Protein AF-A0A523ZWN9-F1 (afdb_monomer_lite)

Structure (mmCIF, N/CA/C/O backbone):
data_AF-A0A523ZWN9-F1
#
_entry.id   AF-A0A523ZWN9-F1
#
loop_
_atom_site.group_PDB
_atom_site.id
_atom_site.type_symbol
_atom_site.label_atom_id
_atom_site.label_alt_id
_atom_site.label_comp_id
_atom_site.label_asym_id
_atom_site.label_entity_id
_atom_site.label_seq_id
_atom_site.pdbx_PDB_ins_code
_atom_site.Cartn_x
_atom_site.Cartn_y
_atom_site.Cartn_z
_atom_site.occupancy
_atom_site.B_iso_or_equiv
_atom_site.auth_seq_id
_atom_site.auth_comp_id
_atom_site.auth_asym_id
_atom_site.auth_atom_id
_atom_site.pdbx_PDB_model_num
ATOM 1 N N . MET A 1 1 ? -44.568 1.108 37.742 1.00 45.75 1 MET A N 1
ATOM 2 C CA . MET A 1 1 ? -43.704 0.824 38.915 1.00 45.75 1 MET A CA 1
ATOM 3 C C . MET A 1 1 ? -42.249 0.515 38.555 1.00 45.75 1 MET A C 1
ATOM 5 O O . MET A 1 1 ? -41.389 0.965 39.294 1.00 45.75 1 MET A O 1
ATOM 9 N N . ALA A 1 2 ? -41.942 -0.179 37.447 1.00 40.38 2 ALA A N 1
ATOM 10 C CA . ALA A 1 2 ? -40.550 -0.411 37.022 1.00 40.38 2 ALA A CA 1
ATOM 11 C C . ALA A 1 2 ? -39.794 0.877 36.617 1.00 40.38 2 ALA A C 1
ATOM 13 O O . ALA A 1 2 ? -38.608 0.983 36.892 1.00 40.38 2 ALA A O 1
ATOM 14 N N . GLU A 1 3 ? -40.479 1.876 36.046 1.00 34.62 3 GLU A N 1
ATOM 15 C CA . GLU A 1 3 ? -39.876 3.159 35.627 1.00 34.62 3 GLU A CA 1
ATOM 16 C C . GLU A 1 3 ? -39.380 4.021 36.806 1.00 34.62 3 GLU A C 1
ATOM 18 O O . GLU A 1 3 ? -38.275 4.546 36.760 1.00 34.62 3 GLU A O 1
ATOM 23 N N . LEU A 1 4 ? -40.125 4.068 37.919 1.00 38.81 4 LEU A N 1
ATOM 24 C CA . LEU A 1 4 ? -39.754 4.825 39.131 1.00 38.81 4 LEU A CA 1
ATOM 25 C C . LEU A 1 4 ? -38.547 4.242 39.894 1.00 38.81 4 LEU A C 1
ATOM 27 O O . LEU A 1 4 ? -37.940 4.938 40.703 1.00 38.81 4 LEU A O 1
ATOM 31 N N . LEU A 1 5 ? -38.207 2.967 39.670 1.00 47.19 5 LEU A N 1
ATOM 32 C CA . LEU A 1 5 ? -37.017 2.337 40.259 1.00 47.19 5 LEU A CA 1
ATOM 33 C C . LEU A 1 5 ? -35.762 2.543 39.401 1.00 47.19 5 LEU A C 1
ATOM 35 O O . LEU A 1 5 ? -34.657 2.488 39.934 1.00 47.19 5 LEU A O 1
ATOM 39 N N . VAL A 1 6 ? -35.921 2.795 38.097 1.00 54.62 6 VAL A N 1
ATOM 40 C CA . VAL A 1 6 ? -34.799 3.106 37.197 1.00 54.62 6 VAL A CA 1
ATOM 41 C C . VAL A 1 6 ? -34.262 4.511 37.478 1.00 54.62 6 VAL A C 1
ATOM 43 O O . VAL A 1 6 ? -33.048 4.693 37.499 1.00 54.62 6 VAL A O 1
ATOM 46 N N . ASP A 1 7 ? -35.147 5.463 37.780 1.00 59.53 7 ASP A N 1
ATOM 47 C CA . ASP A 1 7 ? -34.784 6.869 37.997 1.00 59.53 7 ASP A CA 1
ATOM 48 C C . ASP A 1 7 ? -33.881 7.055 39.233 1.00 59.53 7 ASP A C 1
ATOM 50 O O . ASP A 1 7 ? -32.796 7.624 39.149 1.00 59.53 7 ASP A O 1
ATOM 54 N N . LYS A 1 8 ? -34.233 6.421 40.365 1.00 68.50 8 LYS A N 1
ATOM 55 C CA . LYS A 1 8 ? -33.419 6.467 41.600 1.00 68.50 8 LYS A CA 1
ATOM 56 C C . LYS A 1 8 ? -32.027 5.847 41.454 1.00 68.50 8 LYS A C 1
ATOM 58 O O . LYS A 1 8 ? -31.108 6.221 42.177 1.00 68.50 8 LYS A O 1
ATOM 63 N N . GLY A 1 9 ? -31.872 4.875 40.556 1.00 71.88 9 GLY A N 1
ATOM 64 C CA . GLY A 1 9 ? -30.579 4.247 40.298 1.00 71.88 9 GLY A CA 1
ATOM 65 C C . GLY A 1 9 ? -29.616 5.158 39.535 1.00 71.88 9 GLY A C 1
ATOM 66 O O . GLY A 1 9 ? -28.408 5.032 39.721 1.00 71.88 9 GLY A O 1
ATOM 67 N N . SER A 1 10 ? -30.130 6.072 38.703 1.00 76.00 10 SER A N 1
ATOM 68 C CA . SER A 1 10 ? -29.300 6.972 37.893 1.00 76.00 10 SER A CA 1
ATOM 69 C C . SER A 1 10 ? -28.607 8.026 38.755 1.00 76.00 10 SER A C 1
ATOM 71 O O . SER A 1 10 ? -27.385 8.153 38.689 1.00 76.00 10 SER A O 1
ATOM 73 N N . ASP A 1 11 ? -29.354 8.683 39.647 1.00 84.44 11 ASP A N 1
ATOM 74 C CA . ASP A 1 11 ? -28.826 9.738 40.527 1.00 84.44 11 ASP A CA 1
ATOM 75 C C . ASP A 1 11 ? -27.669 9.244 41.413 1.00 84.44 11 ASP A C 1
ATOM 77 O O . ASP A 1 11 ? -26.682 9.950 41.634 1.00 84.44 11 ASP A O 1
ATOM 81 N N . LEU A 1 12 ? -27.761 7.998 41.890 1.00 84.25 12 LEU A N 1
ATOM 82 C CA . LEU A 1 12 ? -26.719 7.364 42.704 1.00 84.25 12 LEU A CA 1
ATOM 83 C C . LEU A 1 12 ? -25.422 7.132 41.920 1.00 84.25 12 LEU A C 1
ATOM 85 O O . LEU A 1 12 ? -24.326 7.306 42.454 1.00 84.25 12 LEU A O 1
ATOM 89 N N . LEU A 1 13 ? -25.531 6.713 40.658 1.00 87.00 13 LEU A N 1
ATOM 90 C CA . LEU A 1 13 ? -24.364 6.475 39.808 1.00 87.00 13 LEU A CA 1
ATOM 91 C C . LEU A 1 13 ? -23.702 7.786 39.387 1.00 87.00 13 LEU A C 1
ATOM 93 O O . LEU A 1 13 ? -22.472 7.847 39.286 1.00 87.00 13 LEU A O 1
ATOM 97 N N . ASP A 1 14 ? -24.497 8.835 39.196 1.00 88.69 14 ASP A N 1
ATOM 98 C CA . ASP A 1 14 ? -23.995 10.162 38.866 1.00 88.69 14 ASP A CA 1
ATOM 99 C C . ASP A 1 14 ? -23.261 10.793 40.057 1.00 88.69 14 ASP A C 1
ATOM 101 O O . ASP A 1 14 ? -22.153 11.312 39.879 1.00 88.69 14 ASP A O 1
ATOM 105 N N . SER A 1 15 ? -23.784 10.664 41.285 1.00 92.00 15 SER A N 1
ATOM 106 C CA . SER A 1 15 ? -23.092 11.166 42.483 1.00 92.00 15 SER A CA 1
ATOM 107 C C . SER A 1 15 ? -21.761 10.443 42.720 1.00 92.00 15 SER A C 1
ATOM 109 O O . SER A 1 15 ? -20.741 11.095 42.960 1.00 92.00 15 SER A O 1
ATOM 111 N N . LEU A 1 16 ? -21.746 9.109 42.594 1.00 94.12 16 LEU A N 1
ATOM 112 C CA . LEU A 1 16 ? -20.537 8.293 42.731 1.00 94.12 16 LEU A CA 1
ATOM 113 C C . LEU A 1 16 ? -19.500 8.648 41.658 1.00 94.12 16 LEU A C 1
ATOM 115 O O . LEU A 1 16 ? -18.310 8.770 41.945 1.00 94.12 16 LEU A O 1
ATOM 119 N N . GLY A 1 17 ? -19.954 8.856 40.422 1.00 93.94 17 GLY A N 1
ATOM 120 C CA . GLY A 1 17 ? -19.110 9.276 39.310 1.00 93.94 17 GLY A CA 1
ATOM 121 C C . GLY A 1 17 ? -18.417 10.610 39.545 1.00 93.94 17 GLY A C 1
ATOM 122 O O . GLY A 1 17 ? -17.206 10.726 39.353 1.00 93.94 17 GLY A O 1
ATOM 123 N N . VAL A 1 18 ? -19.181 11.621 39.969 1.00 95.38 18 VAL A N 1
ATOM 124 C CA . VAL A 1 18 ? -18.656 12.961 40.270 1.00 95.38 18 VAL A CA 1
ATOM 125 C C . VAL A 1 18 ? -17.669 12.915 41.432 1.00 95.38 18 VAL A C 1
ATOM 127 O O . VAL A 1 18 ? -16.633 13.577 41.367 1.00 95.38 18 VAL A O 1
ATOM 130 N N . TYR A 1 19 ? -17.966 12.129 42.467 1.00 96.38 19 TYR A N 1
ATOM 131 C CA . TYR A 1 19 ? -17.067 11.932 43.599 1.00 96.38 19 TYR A CA 1
ATOM 132 C C . TYR A 1 19 ? -15.730 11.317 43.155 1.00 96.38 19 TYR A C 1
ATOM 134 O O . TYR A 1 19 ? -14.674 11.903 43.391 1.00 96.38 19 TYR A O 1
ATOM 142 N N . LEU A 1 20 ? -15.761 10.201 42.420 1.00 96.81 20 LEU A N 1
ATOM 143 C CA . LEU A 1 20 ? -14.544 9.499 42.000 1.00 96.81 20 LEU A CA 1
ATOM 144 C C . LEU A 1 20 ? -13.682 10.301 41.027 1.00 96.81 20 LEU A C 1
ATOM 146 O O . LEU A 1 20 ? -12.463 10.249 41.131 1.00 96.81 20 LEU A O 1
ATOM 150 N N . ARG A 1 21 ? -14.282 11.083 40.122 1.00 96.75 21 ARG A N 1
ATOM 151 C CA . ARG A 1 21 ? -13.520 11.975 39.227 1.00 96.75 21 ARG A CA 1
ATOM 152 C C . ARG A 1 21 ? -12.760 13.073 39.972 1.00 96.75 21 ARG A C 1
ATOM 154 O O . ARG A 1 21 ? -11.807 13.604 39.424 1.00 96.75 21 ARG A O 1
ATOM 161 N N . LYS A 1 22 ? -13.205 13.451 41.175 1.00 97.38 22 LYS A N 1
ATOM 162 C CA . LYS A 1 22 ? -12.506 14.426 42.026 1.00 97.38 22 LYS A CA 1
ATOM 163 C C . LYS A 1 22 ? -11.461 13.771 42.922 1.00 97.38 22 LYS A C 1
ATOM 165 O O . LYS A 1 22 ? -10.478 14.416 43.262 1.00 97.38 22 LYS A O 1
ATOM 170 N N . ALA A 1 23 ? -11.721 12.539 43.356 1.00 97.38 23 ALA A N 1
ATOM 171 C CA . ALA A 1 23 ? -10.900 11.854 44.346 1.00 97.38 23 ALA A CA 1
ATOM 172 C C . ALA A 1 23 ? -9.758 11.026 43.734 1.00 97.38 23 ALA A C 1
ATOM 174 O O . ALA A 1 23 ? -8.749 10.807 44.400 1.00 97.38 23 ALA A O 1
ATOM 175 N N . LEU A 1 24 ? -9.912 10.545 42.496 1.00 97.31 24 LEU A N 1
ATOM 176 C CA . LEU A 1 24 ? -8.889 9.765 41.800 1.00 97.31 24 LEU A CA 1
ATOM 177 C C . LEU A 1 24 ? -7.961 10.664 40.963 1.00 97.31 24 LEU A C 1
ATOM 179 O O . LEU A 1 24 ? -8.415 11.691 40.458 1.00 97.31 24 LEU A O 1
ATOM 183 N N . PRO A 1 25 ? -6.686 10.275 40.767 1.00 96.75 25 PRO A N 1
ATOM 184 C CA . PRO A 1 25 ? -5.774 10.982 39.868 1.00 96.75 25 PRO A CA 1
ATOM 185 C C . PRO A 1 25 ? -6.232 10.940 38.400 1.00 96.75 25 PRO A C 1
ATOM 187 O O . PRO A 1 25 ? -6.937 10.017 37.991 1.00 96.75 25 PRO A O 1
ATOM 190 N N . ASP A 1 26 ? -5.730 11.873 37.583 1.00 95.50 26 ASP A N 1
ATOM 191 C CA . ASP A 1 26 ? -6.078 12.030 36.154 1.00 95.50 26 ASP A CA 1
ATOM 192 C C . ASP A 1 26 ? -5.824 10.778 35.297 1.00 95.50 26 ASP A C 1
ATOM 194 O O . ASP A 1 26 ? -6.395 10.603 34.221 1.00 95.50 26 ASP A O 1
ATOM 198 N N . GLU A 1 27 ? -4.969 9.875 35.772 1.00 95.12 27 GLU A N 1
ATOM 199 C CA . GLU A 1 27 ? -4.664 8.614 35.104 1.00 95.12 27 GLU A CA 1
ATOM 200 C C . GLU A 1 27 ? -5.807 7.577 35.193 1.00 95.12 27 GLU A C 1
ATOM 202 O O . GLU A 1 27 ? -5.765 6.537 34.525 1.00 95.12 27 GLU A O 1
ATOM 207 N N . TYR A 1 28 ? -6.830 7.848 36.006 1.00 96.69 28 TYR A N 1
ATOM 208 C CA . TYR A 1 28 ? -8.033 7.037 36.134 1.00 96.69 28 TYR A CA 1
ATOM 209 C C . TYR A 1 28 ? -9.205 7.710 35.422 1.00 96.69 28 TYR A C 1
ATOM 211 O O . TYR A 1 28 ? -9.561 8.853 35.688 1.00 96.69 28 TYR A O 1
ATOM 219 N N . THR A 1 29 ? -9.878 6.972 34.541 1.00 96.94 29 THR A N 1
ATOM 220 C CA . THR A 1 29 ? -11.094 7.454 33.875 1.00 96.94 29 THR A CA 1
ATOM 221 C C . THR A 1 29 ? -12.326 6.738 34.415 1.00 96.94 29 THR A C 1
ATOM 223 O O . THR A 1 29 ? -12.405 5.511 34.387 1.00 96.94 29 THR A O 1
ATOM 226 N N . VAL A 1 30 ? -13.318 7.502 34.882 1.00 97.00 30 VAL A N 1
ATOM 227 C CA . VAL A 1 30 ? -14.558 6.969 35.473 1.00 97.00 30 VAL A CA 1
ATOM 228 C C . VAL A 1 30 ? -15.704 6.988 34.459 1.00 97.00 30 VAL A C 1
ATOM 230 O O . VAL A 1 30 ? -16.156 8.055 34.027 1.00 97.00 30 VAL A O 1
ATOM 233 N N . VAL A 1 31 ? -16.211 5.799 34.127 1.00 96.56 31 VAL A N 1
ATOM 234 C CA . VAL A 1 31 ? -17.340 5.565 33.217 1.00 96.56 31 VAL A CA 1
ATOM 235 C C . VAL A 1 31 ? -18.573 5.149 34.023 1.00 96.56 31 VAL A C 1
ATOM 237 O O . VAL A 1 31 ? -18.618 4.049 34.574 1.00 96.56 31 VAL A O 1
ATOM 240 N N . CYS A 1 32 ? -19.590 6.009 34.080 1.00 95.25 32 CYS A N 1
ATOM 241 C CA . CYS A 1 32 ? -20.824 5.758 34.833 1.00 95.25 32 CYS A CA 1
ATOM 242 C C . CYS A 1 32 ? -21.900 5.115 33.958 1.00 95.25 32 CYS A C 1
ATOM 244 O O . CYS A 1 32 ? -22.077 5.491 32.800 1.00 95.25 32 CYS A O 1
ATOM 246 N N . GLY A 1 33 ? -22.615 4.139 34.514 1.00 93.12 33 GLY A N 1
ATOM 247 C CA . GLY A 1 33 ? -23.748 3.479 33.876 1.00 93.12 33 GLY A CA 1
ATOM 248 C C . GLY A 1 33 ? -23.477 2.782 32.534 1.00 93.12 33 GLY A C 1
ATOM 249 O O . GLY A 1 33 ? -24.401 2.773 31.711 1.00 93.12 33 GLY A O 1
ATOM 250 N N . PRO A 1 34 ? -22.282 2.222 32.224 1.00 95.12 34 PRO A N 1
ATOM 251 C CA . PRO A 1 34 ? -22.037 1.707 30.883 1.00 95.12 34 PRO A CA 1
ATOM 252 C C . PRO A 1 34 ? -22.943 0.509 30.582 1.00 95.12 34 PRO A C 1
ATOM 254 O O . PRO A 1 34 ? -23.097 -0.411 31.391 1.00 95.12 34 PRO A O 1
ATOM 257 N N . ILE A 1 35 ? -23.532 0.500 29.384 1.00 93.69 35 ILE A N 1
ATOM 258 C CA . ILE A 1 35 ? -24.351 -0.612 28.894 1.00 93.69 35 ILE A CA 1
ATOM 259 C C . ILE A 1 35 ? -23.470 -1.499 28.021 1.00 93.69 35 ILE A C 1
ATOM 261 O O . ILE A 1 35 ? -23.283 -1.238 26.835 1.00 93.69 35 ILE A O 1
ATOM 265 N N . VAL A 1 36 ? -22.961 -2.585 28.597 1.00 93.44 36 VAL A N 1
ATOM 266 C CA . VAL A 1 36 ? -22.062 -3.516 27.910 1.00 93.44 36 VAL A CA 1
ATOM 267 C C . VAL A 1 36 ? -22.834 -4.774 27.536 1.00 93.44 36 VAL A C 1
ATOM 269 O O . VAL A 1 36 ? -23.402 -5.457 28.386 1.00 93.44 36 VAL A O 1
ATOM 272 N N . ARG A 1 37 ? -22.892 -5.090 26.238 1.00 90.50 37 ARG A N 1
ATOM 273 C CA . ARG A 1 37 ? -23.640 -6.238 25.688 1.00 90.50 37 ARG A CA 1
ATOM 274 C C . ARG A 1 37 ? -25.086 -6.349 26.196 1.00 90.50 37 ARG A C 1
ATOM 276 O O . ARG A 1 37 ? -25.572 -7.443 26.482 1.00 90.50 37 ARG A O 1
ATOM 283 N N . GLY A 1 38 ? -25.768 -5.207 26.304 1.00 89.38 38 GLY A N 1
ATOM 284 C CA . GLY A 1 38 ? -27.155 -5.115 26.771 1.00 89.38 38 GLY A CA 1
ATOM 285 C C . GLY A 1 38 ? -27.341 -5.204 28.289 1.00 89.38 38 GLY A C 1
ATOM 286 O O . GLY A 1 38 ? -28.479 -5.188 28.748 1.00 89.38 38 GLY A O 1
ATOM 287 N N . ARG A 1 39 ? -26.257 -5.283 29.070 1.00 92.62 39 ARG A N 1
ATOM 288 C CA . ARG A 1 39 ? -26.290 -5.238 30.533 1.00 92.62 39 ARG A CA 1
ATOM 289 C C . ARG A 1 39 ? -25.809 -3.874 31.015 1.00 92.62 39 ARG A C 1
ATOM 291 O O . ARG A 1 39 ? -24.693 -3.481 30.693 1.00 92.62 39 ARG A O 1
ATOM 298 N N . GLN A 1 40 ? -26.632 -3.186 31.799 1.00 93.81 40 GLN A N 1
ATOM 299 C CA . GLN A 1 40 ? -26.214 -1.983 32.513 1.00 93.81 40 GLN A CA 1
ATOM 300 C C . GLN A 1 40 ? -25.296 -2.381 33.673 1.00 93.81 40 GLN A C 1
ATOM 302 O O . GLN A 1 40 ? -25.613 -3.294 34.441 1.00 93.81 40 GLN A O 1
ATOM 307 N N . LEU A 1 41 ? -24.136 -1.743 33.752 1.00 94.69 41 LEU A N 1
ATOM 308 C CA . LEU A 1 41 ? -23.179 -1.872 34.848 1.00 94.69 41 LEU A CA 1
ATOM 309 C C . LEU A 1 41 ? -23.210 -0.580 35.676 1.00 94.69 41 LEU A C 1
ATOM 311 O O . LEU A 1 41 ? -23.626 0.451 35.158 1.00 94.69 41 LEU A O 1
ATOM 315 N N . GLY A 1 42 ? -22.802 -0.641 36.948 1.00 92.94 42 GLY A N 1
ATOM 316 C CA . GLY A 1 42 ? -22.857 0.505 37.864 1.00 92.94 42 GLY A CA 1
ATOM 317 C C . GLY A 1 42 ? -21.896 1.623 37.459 1.00 92.94 42 GLY A C 1
ATOM 318 O O . GLY A 1 42 ? -22.272 2.553 36.758 1.00 92.94 42 GLY A O 1
ATOM 319 N N . ALA A 1 43 ? -20.638 1.528 37.871 1.00 96.50 43 ALA A N 1
ATOM 320 C CA . ALA A 1 43 ? -19.570 2.372 37.339 1.00 96.50 43 ALA A CA 1
ATOM 321 C C . ALA A 1 43 ? -18.339 1.515 37.039 1.00 96.50 43 ALA A C 1
ATOM 323 O O . ALA A 1 43 ? -18.146 0.461 37.642 1.00 96.50 43 ALA A O 1
ATOM 324 N N . ILE A 1 44 ? -17.527 1.934 36.075 1.00 97.56 44 ILE A N 1
ATOM 325 C CA . ILE A 1 44 ? -16.253 1.294 35.753 1.00 97.56 44 ILE A CA 1
ATOM 326 C C . ILE A 1 44 ? -15.168 2.353 35.824 1.00 97.56 44 ILE A C 1
ATOM 328 O O . ILE A 1 44 ? -15.238 3.361 35.125 1.00 97.56 44 ILE A O 1
ATOM 332 N N . VAL A 1 45 ? -14.155 2.106 36.642 1.00 97.62 45 VAL A N 1
ATOM 333 C CA . VAL A 1 45 ? -12.933 2.902 36.667 1.00 97.62 45 VAL A CA 1
ATOM 334 C C . VAL A 1 45 ? -11.894 2.199 35.799 1.00 97.62 45 VAL A C 1
ATOM 336 O O . VAL A 1 45 ? -11.605 1.018 35.995 1.00 97.62 45 VAL A O 1
ATOM 339 N N . VAL A 1 46 ? -11.366 2.912 34.811 1.00 97.75 46 VAL A N 1
ATOM 340 C CA . VAL A 1 46 ? -10.286 2.458 33.931 1.00 97.75 46 VAL A CA 1
ATOM 341 C C . VAL A 1 46 ? -8.989 3.073 34.443 1.00 97.75 46 VAL A C 1
ATOM 343 O O . VAL A 1 46 ? -8.824 4.285 34.350 1.00 97.75 46 VAL A O 1
ATOM 346 N N . GLY A 1 47 ? -8.098 2.256 35.003 1.00 96.50 47 GLY A N 1
ATOM 347 C CA . GLY A 1 47 ? -6.834 2.699 35.600 1.00 96.50 47 GLY A CA 1
ATOM 348 C C . GLY A 1 47 ? -5.616 1.962 35.034 1.00 96.50 47 GLY A C 1
ATOM 349 O O . GLY A 1 47 ? -5.783 1.093 34.173 1.00 96.50 47 GLY A O 1
ATOM 350 N N . PRO A 1 48 ? -4.396 2.280 35.510 1.00 95.19 48 PRO A N 1
ATOM 351 C CA . PRO A 1 48 ? -3.185 1.548 35.133 1.00 95.19 48 PRO A CA 1
ATOM 352 C C . PRO A 1 48 ? -3.311 0.050 35.435 1.00 95.19 48 PRO A C 1
ATOM 354 O O . PRO A 1 48 ? -2.869 -0.769 34.636 1.00 95.19 48 PRO A O 1
ATOM 357 N N . GLU A 1 49 ? -3.995 -0.304 36.525 1.00 94.75 49 GLU A N 1
ATOM 358 C CA . GLU A 1 49 ? -4.098 -1.690 37.008 1.00 94.75 49 GLU A CA 1
ATOM 359 C C . GLU A 1 49 ? -5.150 -2.540 36.291 1.00 94.75 49 GLU A C 1
ATOM 361 O O . GLU A 1 49 ? -5.259 -3.747 36.508 1.00 94.75 49 GLU A O 1
ATOM 366 N N . GLY A 1 50 ? -5.927 -1.927 35.395 1.00 96.06 50 GLY A N 1
ATOM 367 C CA . GLY A 1 50 ? -6.983 -2.590 34.646 1.00 96.06 50 GLY A CA 1
ATOM 368 C C . GLY A 1 50 ? -8.340 -1.925 34.841 1.00 96.06 50 GLY A C 1
ATOM 369 O O . GLY A 1 50 ? -8.477 -0.703 34.775 1.00 96.06 50 GLY A O 1
ATOM 370 N N . LEU A 1 51 ? -9.372 -2.750 35.013 1.00 97.56 51 LEU A N 1
ATOM 371 C CA . LEU A 1 51 ? -10.758 -2.315 35.148 1.00 97.56 51 LEU A CA 1
ATOM 372 C C . LEU A 1 51 ? -11.260 -2.571 36.564 1.00 97.56 51 LEU A C 1
ATOM 374 O O . LEU A 1 51 ? -11.225 -3.707 37.028 1.00 97.56 51 LEU A O 1
ATOM 378 N N . VAL A 1 52 ? -11.812 -1.552 37.215 1.00 97.94 52 VAL A N 1
ATOM 379 C CA . VAL A 1 52 ? -12.490 -1.690 38.508 1.00 97.94 52 VAL A CA 1
ATOM 380 C C . VAL A 1 52 ? -13.985 -1.475 38.312 1.00 97.94 52 VAL A C 1
ATOM 382 O O . VAL A 1 52 ? -14.427 -0.383 37.968 1.00 97.94 52 VAL A O 1
ATOM 385 N N . VAL A 1 53 ? -14.778 -2.526 38.507 1.00 97.69 53 VAL A N 1
ATOM 386 C CA . VAL A 1 53 ? -16.237 -2.500 38.369 1.00 97.69 53 VAL A CA 1
ATOM 387 C C . VAL A 1 53 ? -16.873 -2.258 39.731 1.00 97.69 53 VAL A C 1
ATOM 389 O O . VAL A 1 53 ? -16.703 -3.043 40.664 1.00 97.69 53 VAL A O 1
ATOM 392 N N . LEU A 1 54 ? -17.641 -1.184 39.826 1.00 97.62 54 LEU A N 1
ATOM 393 C CA . LEU A 1 54 ? -18.290 -0.734 41.046 1.00 97.62 54 LEU A CA 1
ATOM 394 C C . LEU A 1 54 ? -19.766 -1.126 41.030 1.00 97.62 54 LEU A C 1
ATOM 396 O O . LEU A 1 54 ? -20.524 -0.762 40.125 1.00 97.62 54 LEU A O 1
ATOM 400 N N . HIS A 1 55 ? -20.166 -1.861 42.062 1.00 96.56 55 HIS A N 1
ATOM 401 C CA . HIS A 1 55 ? -21.532 -2.289 42.323 1.00 96.56 55 HIS A CA 1
ATOM 402 C C . HIS A 1 55 ? -22.103 -1.436 43.459 1.00 96.56 55 HIS A C 1
ATOM 404 O O . HIS A 1 55 ? -22.040 -1.828 44.625 1.00 96.56 55 HIS A O 1
ATOM 410 N N . ALA A 1 56 ? -22.627 -0.257 43.119 1.00 95.62 56 ALA A N 1
ATOM 411 C CA . ALA A 1 56 ? -23.242 0.649 44.085 1.00 95.62 56 ALA A CA 1
ATOM 412 C C . ALA A 1 56 ? -24.493 0.010 44.716 1.00 95.62 56 ALA A C 1
ATOM 414 O O . ALA A 1 56 ? -25.344 -0.532 44.003 1.00 95.62 56 ALA A O 1
ATOM 415 N N . LYS A 1 57 ? -24.590 0.060 46.048 1.00 95.81 57 LYS A N 1
ATOM 416 C CA . LYS A 1 57 ? -25.731 -0.405 46.844 1.00 95.81 57 LYS A CA 1
ATOM 417 C C . LYS A 1 57 ? -26.139 0.689 47.826 1.00 95.81 57 LYS A C 1
ATOM 419 O O . LYS A 1 57 ? -25.305 1.228 48.547 1.00 95.81 57 LYS A O 1
ATOM 424 N N . ASP A 1 58 ? -27.430 0.978 47.867 1.00 95.06 58 ASP A N 1
ATOM 425 C CA . ASP A 1 58 ? -28.070 1.967 48.736 1.00 95.06 58 ASP A CA 1
ATOM 426 C C . ASP A 1 58 ? -28.525 1.372 50.078 1.00 95.06 58 ASP A C 1
ATOM 428 O O . ASP A 1 58 ? -29.471 1.863 50.689 1.00 95.06 58 ASP A O 1
ATOM 432 N N . TRP A 1 59 ? -27.861 0.303 50.526 1.00 95.62 59 TRP A N 1
ATOM 433 C CA . TRP A 1 59 ? -28.169 -0.386 51.780 1.00 95.62 59 TRP A CA 1
ATOM 434 C C . TRP A 1 59 ? -27.731 0.448 52.989 1.00 95.62 59 TRP A C 1
ATOM 436 O O . TRP A 1 59 ? -26.757 1.191 52.909 1.00 95.62 59 TRP A O 1
ATOM 446 N N . GLU A 1 60 ? -28.422 0.293 54.113 1.00 95.50 60 GLU A N 1
ATOM 447 C CA . GLU A 1 60 ? -28.261 1.058 55.350 1.00 95.50 60 GLU A CA 1
ATOM 448 C C . GLU A 1 60 ? -28.073 0.134 56.574 1.00 95.50 60 GLU A C 1
ATOM 450 O O . GLU A 1 60 ? -28.481 -1.025 56.596 1.00 95.50 60 GLU A O 1
ATOM 455 N N . GLY A 1 61 ? -27.475 0.644 57.653 1.00 95.56 61 GLY A N 1
ATOM 456 C CA . GLY A 1 61 ? -27.339 -0.106 58.911 1.00 95.56 61 GLY A CA 1
ATOM 457 C C . GLY A 1 61 ? -26.230 -1.167 58.900 1.00 95.56 61 GLY A C 1
ATOM 458 O O . GLY A 1 61 ? -25.137 -0.928 58.387 1.00 95.56 61 GLY A O 1
ATOM 459 N N . GLU A 1 62 ? -26.470 -2.316 59.542 1.00 96.81 62 GLU A N 1
ATOM 460 C CA . GLU A 1 62 ? -25.484 -3.402 59.654 1.00 96.81 62 GLU A CA 1
ATOM 461 C C . GLU A 1 62 ? -25.628 -4.405 58.503 1.00 96.81 62 GLU A C 1
ATOM 463 O O . GLU A 1 62 ? -26.643 -5.098 58.395 1.00 96.81 62 GLU A O 1
ATOM 468 N N . ILE A 1 63 ? -24.589 -4.544 57.676 1.00 96.94 63 ILE A N 1
ATOM 469 C CA . ILE A 1 63 ? -24.560 -5.500 56.564 1.00 96.94 63 ILE A CA 1
ATOM 470 C C . ILE A 1 63 ? -23.795 -6.752 56.980 1.00 96.94 63 ILE A C 1
ATOM 472 O O . ILE A 1 63 ? -22.626 -6.689 57.361 1.00 96.94 63 ILE A O 1
ATOM 476 N N . ARG A 1 64 ? -24.450 -7.907 56.865 1.00 95.75 64 ARG A N 1
ATOM 477 C CA . ARG A 1 64 ? -23.879 -9.235 57.103 1.00 95.75 64 ARG A CA 1
ATOM 478 C C . ARG A 1 64 ? -23.700 -9.956 55.768 1.00 95.75 64 ARG A C 1
ATOM 480 O O . ARG A 1 64 ? -24.671 -10.516 55.239 1.00 95.75 64 ARG A O 1
ATOM 487 N N . PRO A 1 65 ? -22.488 -9.927 55.192 1.00 93.88 65 PRO A N 1
ATOM 488 C CA . PRO A 1 65 ? -22.206 -10.637 53.959 1.00 93.88 65 PRO A CA 1
ATOM 489 C C . PRO A 1 65 ? -22.203 -12.150 54.190 1.00 93.88 65 PRO A C 1
ATOM 491 O O . PRO A 1 65 ? -21.888 -12.644 55.271 1.00 93.88 65 PRO A O 1
ATOM 494 N N . SER A 1 66 ? -22.526 -12.904 53.144 1.00 91.12 66 SER A N 1
ATOM 495 C CA . SER A 1 66 ? -22.385 -14.360 53.131 1.00 91.12 66 SER A CA 1
ATOM 496 C C . SER A 1 66 ? -21.783 -14.804 51.804 1.00 91.12 66 SER A C 1
ATOM 498 O O . SER A 1 66 ? -22.218 -14.338 50.753 1.00 91.12 66 SER A O 1
ATOM 500 N N . GLN A 1 67 ? -20.807 -15.718 51.825 1.00 86.19 67 GLN A N 1
ATOM 501 C CA . GLN A 1 67 ? -20.127 -16.175 50.605 1.00 86.19 67 GLN A CA 1
ATOM 502 C C . GLN A 1 67 ? -21.079 -16.875 49.626 1.00 86.19 67 GLN A C 1
ATOM 504 O O . GLN A 1 67 ? -21.063 -16.579 48.436 1.00 86.19 67 GLN A O 1
ATOM 509 N N . ASN A 1 68 ? -21.955 -17.751 50.130 1.00 85.25 68 ASN A N 1
ATOM 510 C CA . ASN A 1 68 ? -22.821 -18.598 49.295 1.00 85.25 68 ASN A CA 1
ATOM 511 C C . ASN A 1 68 ? -24.323 -18.384 49.527 1.00 85.25 68 ASN A C 1
ATOM 513 O O . ASN A 1 68 ? -25.143 -19.026 48.870 1.00 85.25 68 ASN A O 1
ATOM 517 N N . ARG A 1 69 ? -24.706 -17.495 50.450 1.00 88.69 69 ARG A N 1
ATOM 518 C CA . ARG A 1 69 ? -26.112 -17.211 50.769 1.00 88.69 69 ARG A CA 1
ATOM 519 C C . ARG A 1 69 ? -26.474 -15.760 50.472 1.00 88.69 69 ARG A C 1
ATOM 521 O O . ARG A 1 69 ? -25.657 -14.965 50.015 1.00 88.69 69 ARG A O 1
ATOM 528 N N . VAL A 1 70 ? -27.748 -15.466 50.689 1.00 93.88 70 VAL A N 1
ATOM 529 C CA . VAL A 1 70 ? -28.350 -14.135 50.636 1.00 93.88 70 VAL A CA 1
ATOM 530 C C . VAL A 1 70 ? -27.688 -13.260 51.707 1.00 93.88 70 VAL A C 1
ATOM 532 O O . VAL A 1 70 ? -27.427 -13.735 52.812 1.00 93.88 70 VAL A O 1
ATOM 535 N N . TRP A 1 71 ? -27.367 -12.016 51.366 1.00 95.50 71 TRP A N 1
ATOM 536 C CA . TRP A 1 71 ? -26.801 -11.050 52.306 1.00 95.50 71 TRP A CA 1
ATOM 537 C C . TRP A 1 71 ? -27.923 -10.460 53.149 1.00 95.50 71 TRP A C 1
ATOM 539 O O . TRP A 1 71 ? -29.068 -10.403 52.702 1.00 95.50 71 TRP A O 1
ATOM 549 N N . GLN A 1 72 ? -27.613 -10.048 54.373 1.00 96.38 72 GLN A N 1
ATOM 550 C CA . GLN A 1 72 ? -28.610 -9.492 55.282 1.00 96.38 72 GLN A CA 1
ATOM 551 C C . GLN A 1 72 ? -28.241 -8.066 55.662 1.00 96.38 72 GLN A C 1
ATOM 553 O O . GLN A 1 72 ? -27.108 -7.793 56.040 1.00 96.38 72 GLN A O 1
ATOM 558 N N . GLU A 1 73 ? -29.214 -7.176 55.571 1.00 97.00 73 GLU A N 1
ATOM 559 C CA . GLU A 1 73 ? -29.158 -5.792 56.023 1.00 97.00 73 GLU A CA 1
ATOM 560 C C . GLU A 1 73 ? -30.020 -5.679 57.279 1.00 97.00 73 GLU A C 1
ATOM 562 O O . GLU A 1 73 ? -31.204 -6.012 57.247 1.00 97.00 73 GLU A O 1
ATOM 567 N N . ARG A 1 74 ? -29.446 -5.239 58.398 1.00 97.06 74 ARG A N 1
ATOM 568 C CA . ARG A 1 74 ? -30.182 -4.974 59.634 1.00 97.06 74 ARG A CA 1
ATOM 569 C C . ARG A 1 74 ? -30.268 -3.470 59.851 1.00 97.06 74 ARG A C 1
ATOM 571 O O . ARG A 1 74 ? -29.282 -2.821 60.194 1.00 97.06 74 ARG A O 1
ATOM 578 N N . LEU A 1 75 ? -31.475 -2.942 59.681 1.00 96.69 75 LEU A N 1
ATOM 579 C CA . LEU A 1 75 ? -31.780 -1.525 59.856 1.00 96.69 75 LEU A CA 1
ATOM 580 C C . LEU A 1 75 ? -31.749 -1.130 61.339 1.00 96.69 75 LEU A C 1
ATOM 582 O O . LEU A 1 75 ? -31.894 -1.977 62.224 1.00 96.69 75 LEU A O 1
ATOM 586 N N . ALA A 1 76 ? -31.667 0.175 61.617 1.00 94.25 76 ALA A N 1
ATOM 587 C CA . ALA A 1 76 ? -31.734 0.718 62.980 1.00 94.25 76 ALA A CA 1
ATOM 588 C C . ALA A 1 76 ? -33.029 0.331 63.725 1.00 94.25 76 ALA A C 1
ATOM 590 O O . ALA A 1 76 ? -33.035 0.208 64.945 1.00 94.25 76 ALA A O 1
ATOM 591 N N . SER A 1 77 ? -34.114 0.065 62.990 1.00 95.06 77 SER A N 1
ATOM 592 C CA . SER A 1 77 ? -35.381 -0.446 63.533 1.00 95.06 77 SER A CA 1
ATOM 593 C C . SER A 1 77 ? -35.324 -1.909 63.994 1.00 95.06 77 SER A C 1
ATOM 595 O O . SER A 1 77 ? -36.313 -2.435 64.495 1.00 95.06 77 SER A O 1
ATOM 597 N N . GLY A 1 78 ? -34.206 -2.605 63.774 1.00 95.56 78 GLY A N 1
ATOM 598 C CA . GLY A 1 78 ? -34.053 -4.038 64.018 1.00 95.56 78 GLY A CA 1
ATOM 599 C C . GLY A 1 78 ? -34.600 -4.929 62.899 1.00 95.56 78 GLY A C 1
ATOM 600 O O . GLY A 1 78 ? -34.361 -6.137 62.926 1.00 95.56 78 GLY A O 1
ATOM 601 N N . ARG A 1 79 ? -35.285 -4.360 61.895 1.00 96.94 79 ARG A N 1
ATOM 602 C CA . ARG A 1 79 ? -35.781 -5.094 60.722 1.00 96.94 79 ARG A CA 1
ATOM 603 C C . ARG A 1 79 ? -34.613 -5.641 59.901 1.00 96.94 79 ARG A C 1
ATOM 605 O O . ARG A 1 79 ? -33.688 -4.901 59.575 1.00 96.94 79 ARG A O 1
ATOM 612 N N . VAL A 1 80 ? -34.702 -6.917 59.524 1.00 97.12 80 VAL A N 1
ATOM 613 C CA . VAL A 1 80 ? -33.729 -7.583 58.649 1.00 97.12 80 VAL A CA 1
ATOM 614 C C . VAL A 1 80 ? -34.286 -7.672 57.230 1.00 97.12 80 VAL A C 1
ATOM 616 O O . VAL A 1 80 ? -35.359 -8.235 57.011 1.00 97.12 80 VAL A O 1
ATOM 619 N N . VAL A 1 81 ? -33.558 -7.120 56.265 1.00 97.25 81 VAL A N 1
ATOM 620 C CA . VAL A 1 81 ? -33.843 -7.185 54.829 1.00 97.25 81 VAL A CA 1
ATOM 621 C C . VAL A 1 81 ? -32.836 -8.131 54.179 1.00 97.25 81 VAL A C 1
ATOM 623 O O . VAL A 1 81 ? -31.661 -8.149 54.530 1.00 97.25 81 VAL A O 1
ATOM 626 N N . SER A 1 82 ? -33.306 -8.980 53.268 1.00 96.38 82 SER A N 1
ATOM 627 C CA . SER A 1 82 ? -32.475 -9.979 52.592 1.00 96.38 82 SER A CA 1
ATOM 628 C C . SER A 1 82 ? -32.178 -9.554 51.154 1.00 96.38 82 SER A C 1
ATOM 630 O O . SER A 1 82 ? -33.102 -9.285 50.390 1.00 96.38 82 SER A O 1
ATOM 632 N N . HIS A 1 83 ? -30.899 -9.551 50.776 1.00 95.94 83 HIS A N 1
ATOM 633 C CA . HIS A 1 83 ? -30.393 -9.096 49.480 1.00 95.94 83 HIS A CA 1
ATOM 634 C C . HIS A 1 83 ? -29.677 -10.195 48.705 1.00 95.94 83 HIS A C 1
ATOM 636 O O . HIS A 1 83 ? -28.912 -10.986 49.258 1.00 95.94 83 HIS A O 1
ATOM 642 N N . ALA A 1 84 ? -29.863 -10.226 47.387 1.00 95.19 84 ALA A N 1
ATOM 643 C CA . ALA A 1 84 ? -29.123 -11.149 46.535 1.00 95.19 84 ALA A CA 1
ATOM 644 C C . ALA A 1 84 ? -27.604 -10.927 46.660 1.00 95.19 84 ALA A C 1
ATOM 646 O O . ALA A 1 84 ? -27.130 -9.794 46.703 1.00 95.19 84 ALA A O 1
ATOM 647 N N . ASN A 1 85 ? -26.841 -12.021 46.678 1.00 94.62 85 ASN A N 1
ATOM 648 C CA . ASN A 1 85 ? -25.388 -11.966 46.793 1.00 94.62 85 ASN A CA 1
ATOM 649 C C . ASN A 1 85 ? -24.753 -11.260 45.569 1.00 94.62 85 ASN A C 1
ATOM 651 O O . ASN A 1 85 ? -24.915 -11.756 44.441 1.00 94.62 85 ASN A O 1
ATOM 655 N N . PRO A 1 86 ? -23.988 -10.167 45.770 1.00 95.38 86 PRO A N 1
ATOM 656 C CA . PRO A 1 86 ? -23.322 -9.431 44.695 1.00 95.38 86 PRO A CA 1
ATOM 657 C C . PRO A 1 86 ? -22.321 -10.254 43.871 1.00 95.38 86 PRO A C 1
ATOM 659 O O . PRO A 1 86 ? -22.053 -9.903 42.724 1.00 95.38 86 PRO A O 1
ATOM 662 N N . ALA A 1 87 ? -21.812 -11.384 44.376 1.00 94.44 87 ALA A N 1
ATOM 663 C CA . ALA A 1 87 ? -20.870 -12.245 43.655 1.00 94.44 87 ALA A CA 1
ATOM 664 C C . ALA A 1 87 ? -21.412 -12.735 42.300 1.00 94.44 87 ALA A C 1
ATOM 666 O O . ALA A 1 87 ? -20.672 -12.822 41.317 1.00 94.44 87 ALA A O 1
ATOM 667 N N . ARG A 1 88 ? -22.723 -13.007 42.206 1.00 93.25 88 ARG A N 1
ATOM 668 C CA . ARG A 1 88 ? -23.363 -13.389 40.931 1.00 93.25 88 ARG A CA 1
ATOM 669 C C . ARG A 1 88 ? -23.378 -12.231 39.935 1.00 93.25 88 ARG A C 1
ATOM 671 O O . ARG A 1 88 ? -23.197 -12.442 38.734 1.00 93.25 88 ARG A O 1
ATOM 678 N N . GLU A 1 89 ? -23.604 -11.018 40.432 1.00 94.69 89 GLU A N 1
ATOM 679 C CA . GLU A 1 89 ? -23.586 -9.795 39.634 1.00 94.69 89 GLU A CA 1
ATOM 680 C C . GLU A 1 89 ? -22.173 -9.509 39.118 1.00 94.69 89 GLU A C 1
ATOM 682 O O . GLU A 1 89 ? -22.003 -9.311 37.913 1.00 94.69 89 GLU A O 1
ATOM 687 N N . ALA A 1 90 ? -21.173 -9.601 40.000 1.00 96.12 90 ALA A N 1
ATOM 688 C CA . ALA A 1 90 ? -19.758 -9.452 39.682 1.00 96.12 90 ALA A CA 1
ATOM 689 C C . ALA A 1 90 ? -19.314 -10.458 38.614 1.00 96.12 90 ALA A C 1
ATOM 691 O O . ALA A 1 90 ? -18.863 -10.053 37.547 1.00 96.12 90 ALA A O 1
ATOM 692 N N . HIS A 1 91 ? -19.557 -11.759 38.819 1.00 95.81 91 HIS A N 1
ATOM 693 C CA . HIS A 1 91 ? -19.184 -12.796 37.849 1.00 95.81 91 HIS A CA 1
ATOM 694 C C . HIS A 1 91 ? -19.813 -12.564 36.467 1.00 95.81 91 HIS A C 1
ATOM 696 O O . HIS A 1 91 ? -19.175 -12.741 35.423 1.00 95.81 91 HIS A O 1
ATOM 702 N N . SER A 1 92 ? -21.081 -12.148 36.440 1.00 95.75 92 SER A N 1
ATOM 703 C CA . SER A 1 92 ? -21.761 -11.846 35.186 1.00 95.75 92 SER A CA 1
ATOM 704 C C . SER A 1 92 ? -21.200 -10.594 34.507 1.00 95.75 92 SER A C 1
ATOM 706 O O . SER A 1 92 ? -21.003 -10.610 33.290 1.00 95.75 92 SER A O 1
ATOM 708 N N . ALA A 1 93 ? -20.876 -9.550 35.275 1.00 96.38 93 ALA A N 1
ATOM 709 C CA . ALA A 1 93 ? -20.197 -8.359 34.776 1.00 96.38 93 ALA A CA 1
ATOM 710 C C . ALA A 1 93 ? -18.810 -8.702 34.206 1.00 96.38 93 ALA A C 1
ATOM 712 O O . ALA A 1 93 ? -18.519 -8.317 33.073 1.00 96.38 93 ALA A O 1
ATOM 713 N N . THR A 1 94 ? -18.006 -9.524 34.895 1.00 97.38 94 THR A N 1
ATOM 714 C CA . THR A 1 94 ? -16.714 -10.009 34.381 1.00 97.38 94 THR A CA 1
ATOM 715 C C . THR A 1 94 ? -16.884 -10.730 33.045 1.00 97.38 94 THR A C 1
ATOM 717 O O . THR A 1 94 ? -16.153 -10.468 32.090 1.00 97.38 94 THR A O 1
ATOM 720 N N . LYS A 1 95 ? -17.859 -11.648 32.946 1.00 97.12 95 LYS A N 1
ATOM 721 C CA . LYS A 1 95 ? -18.126 -12.419 31.720 1.00 97.12 95 LYS A CA 1
ATOM 722 C C . LYS A 1 95 ? -18.478 -11.503 30.548 1.00 97.12 95 LYS A C 1
ATOM 724 O O . LYS A 1 95 ? -17.981 -11.707 29.440 1.00 97.12 95 LYS A O 1
ATOM 729 N N . VAL A 1 96 ? -19.329 -10.510 30.791 1.00 96.06 96 VAL A N 1
ATOM 730 C CA . VAL A 1 96 ? -19.767 -9.536 29.787 1.00 96.06 96 VAL A CA 1
ATOM 731 C C . VAL A 1 96 ? -18.617 -8.626 29.352 1.00 96.06 96 VAL A C 1
ATOM 733 O O . VAL A 1 96 ? -18.403 -8.477 28.149 1.00 96.06 96 VAL A O 1
ATOM 736 N N . LEU A 1 97 ? -17.833 -8.095 30.294 1.00 96.56 97 LEU A N 1
ATOM 737 C CA . LEU A 1 97 ? -16.675 -7.245 30.003 1.00 96.56 97 LEU A CA 1
ATOM 738 C C . LEU A 1 97 ? -15.583 -7.998 29.251 1.00 96.56 97 LEU A C 1
ATOM 740 O O . LEU A 1 97 ? -15.088 -7.508 28.245 1.00 96.56 97 LEU A O 1
ATOM 744 N N . ARG A 1 98 ? -15.254 -9.231 29.650 1.00 96.62 98 ARG A N 1
ATOM 745 C CA . ARG A 1 98 ? -14.290 -10.061 28.909 1.00 96.62 98 ARG A CA 1
ATOM 746 C C . ARG A 1 98 ? -14.753 -10.351 27.485 1.00 96.62 98 ARG A C 1
ATOM 748 O O . ARG A 1 98 ? -13.934 -10.409 26.573 1.00 96.62 98 ARG A O 1
ATOM 755 N N . ALA A 1 99 ? -16.055 -10.548 27.283 1.00 94.56 99 ALA A N 1
ATOM 756 C CA . ALA A 1 99 ? -16.606 -10.745 25.949 1.00 94.56 99 ALA A CA 1
ATOM 757 C C . ALA A 1 99 ? -16.558 -9.452 25.116 1.00 94.56 99 ALA A C 1
ATOM 759 O O . ALA A 1 99 ? -16.243 -9.517 23.934 1.00 94.56 99 ALA A O 1
ATOM 760 N N . PHE A 1 100 ? -16.817 -8.295 25.731 1.00 95.38 100 PHE A N 1
ATOM 761 C CA . PHE A 1 100 ? -16.642 -6.980 25.111 1.00 95.38 100 PHE A CA 1
ATOM 762 C C . PHE A 1 100 ? -15.186 -6.725 24.708 1.00 95.38 100 PHE A C 1
ATOM 764 O O . PHE A 1 100 ? -14.914 -6.432 23.549 1.00 95.38 100 PHE A O 1
ATOM 771 N N . LEU A 1 101 ? -14.244 -6.926 25.631 1.00 95.12 101 LEU A N 1
ATOM 772 C CA . LEU A 1 101 ? -12.814 -6.753 25.385 1.00 95.12 101 LEU A CA 1
ATOM 773 C C . LEU A 1 101 ? -12.332 -7.676 24.269 1.00 95.12 101 LEU A C 1
ATOM 775 O O . LEU A 1 101 ? -11.663 -7.227 23.355 1.00 95.12 101 LEU A O 1
ATOM 779 N N . ARG A 1 102 ? -12.761 -8.940 24.251 1.00 94.19 102 ARG A N 1
ATOM 780 C CA . ARG A 1 102 ? -12.429 -9.862 23.155 1.00 94.19 102 ARG A CA 1
ATOM 781 C C . ARG A 1 102 ? -12.936 -9.386 21.789 1.00 94.19 102 ARG A C 1
ATOM 783 O O . ARG A 1 102 ? -12.303 -9.672 20.775 1.00 94.19 102 ARG A O 1
ATOM 790 N N . ASP A 1 103 ? -14.093 -8.729 21.754 1.00 91.00 103 ASP A N 1
ATOM 791 C CA . ASP A 1 103 ? -14.715 -8.260 20.515 1.00 91.00 103 ASP A CA 1
ATOM 792 C C . ASP A 1 103 ? -14.093 -6.955 19.998 1.00 91.00 103 ASP A C 1
ATOM 794 O O . ASP A 1 103 ? -13.924 -6.815 18.785 1.00 91.00 103 ASP A O 1
ATOM 798 N N . GLU A 1 104 ? -13.784 -6.020 20.899 1.00 90.06 104 GLU A N 1
ATOM 799 C CA . GLU A 1 104 ? -13.365 -4.646 20.580 1.00 90.06 104 GLU A CA 1
ATOM 800 C C . GLU A 1 104 ? -11.849 -4.421 20.715 1.00 90.06 104 GLU A C 1
ATOM 802 O O . GLU A 1 104 ? -11.274 -3.632 19.969 1.00 90.06 104 GLU A O 1
ATOM 807 N N . PHE A 1 105 ? -11.197 -5.139 21.631 1.00 92.69 105 PHE A N 1
ATOM 808 C CA . PHE A 1 105 ? -9.778 -5.027 21.988 1.00 92.69 105 PHE A CA 1
ATOM 809 C C . PHE A 1 105 ? -9.150 -6.429 22.150 1.00 92.69 105 PHE A C 1
ATOM 811 O O . PHE A 1 105 ? -8.749 -6.809 23.248 1.00 92.69 105 PHE A O 1
ATOM 818 N N . PRO A 1 106 ? -9.065 -7.247 21.084 1.00 89.94 106 PRO A N 1
ATOM 819 C CA . PRO A 1 106 ? -8.733 -8.674 21.185 1.00 89.94 106 PRO A CA 1
ATOM 820 C C . PRO A 1 106 ? -7.334 -8.976 21.744 1.00 89.94 106 PRO A C 1
ATOM 822 O O . PRO A 1 106 ? -7.092 -10.088 22.204 1.00 89.94 106 PRO A O 1
ATOM 825 N N . SER A 1 107 ? -6.406 -8.019 21.685 1.00 90.94 107 SER A N 1
ATOM 826 C CA . SER A 1 107 ? -5.081 -8.121 22.308 1.00 90.94 107 SER A CA 1
ATOM 827 C C . SER A 1 107 ? -5.099 -7.813 23.809 1.00 90.94 107 SER A C 1
ATOM 829 O O . SER A 1 107 ? -4.171 -8.198 24.518 1.00 90.94 107 SER A O 1
ATOM 831 N N . LEU A 1 108 ? -6.144 -7.149 24.306 1.00 93.25 108 LEU A N 1
ATOM 832 C CA . LEU A 1 108 ? -6.217 -6.619 25.659 1.00 93.25 108 LEU A CA 1
ATOM 833 C C . LEU A 1 108 ? -6.840 -7.627 26.627 1.00 93.25 108 LEU A C 1
ATOM 835 O O . LEU A 1 108 ? -7.959 -8.102 26.430 1.00 93.25 108 LEU A O 1
ATOM 839 N N . HIS A 1 109 ? -6.120 -7.916 27.708 1.00 94.44 109 HIS A N 1
ATOM 840 C CA . HIS A 1 109 ? -6.542 -8.856 28.748 1.00 94.44 109 HIS A CA 1
ATOM 841 C C . HIS A 1 109 ? -6.315 -8.247 30.143 1.00 94.44 109 HIS A C 1
ATOM 843 O O . HIS A 1 109 ? -5.547 -8.803 30.926 1.00 94.44 109 HIS A O 1
ATOM 849 N N . PRO A 1 110 ? -6.940 -7.094 30.453 1.00 94.88 110 PRO A N 1
ATOM 850 C CA . PRO A 1 110 ? -6.716 -6.413 31.716 1.00 94.88 110 PRO A CA 1
ATOM 851 C C . PRO A 1 110 ? -7.317 -7.211 32.873 1.00 94.88 110 PRO A C 1
ATOM 853 O O . PRO A 1 110 ? -8.285 -7.968 32.699 1.00 94.88 110 PRO A O 1
ATOM 856 N N . MET A 1 111 ? -6.771 -7.007 34.070 1.00 95.56 111 MET A N 1
ATOM 857 C CA . MET A 1 111 ? -7.421 -7.474 35.288 1.00 95.56 111 MET A CA 1
ATOM 858 C C . MET A 1 111 ? -8.759 -6.751 35.475 1.00 95.56 111 MET A C 1
ATOM 860 O O . MET A 1 111 ? -8.928 -5.595 35.086 1.00 95.56 111 MET A O 1
ATOM 864 N N . VAL A 1 112 ? -9.745 -7.476 36.008 1.00 96.75 112 VAL A N 1
ATOM 865 C CA . VAL A 1 112 ? -11.081 -6.943 36.289 1.00 96.75 112 VAL A CA 1
ATOM 866 C C . VAL A 1 112 ? -11.350 -7.140 37.772 1.00 96.75 112 VAL A C 1
ATOM 868 O O . VAL A 1 112 ? -11.626 -8.257 38.212 1.00 96.75 112 VAL A O 1
ATOM 871 N N . HIS A 1 113 ? -11.240 -6.054 38.523 1.00 97.06 113 HIS A N 1
ATOM 872 C CA . HIS A 1 113 ? -11.539 -5.979 39.945 1.00 97.06 113 HIS A CA 1
ATOM 873 C C . HIS A 1 113 ? -13.004 -5.599 40.139 1.00 97.06 113 HIS A C 1
ATOM 875 O O . HIS A 1 113 ? -13.611 -4.943 39.292 1.00 97.06 113 HIS A O 1
ATOM 881 N N . HIS A 1 114 ? -13.586 -6.030 41.251 1.00 97.75 114 HIS A N 1
ATOM 882 C CA . HIS A 1 114 ? -14.978 -5.760 41.585 1.00 97.75 114 HIS A CA 1
ATOM 883 C C . HIS A 1 114 ? -15.052 -5.243 43.015 1.00 97.75 114 HIS A C 1
ATOM 885 O O . HIS A 1 114 ? -14.485 -5.875 43.900 1.00 97.75 114 HIS A O 1
ATOM 891 N N . PHE A 1 115 ? -15.791 -4.158 43.237 1.00 97.62 115 PHE A N 1
ATOM 892 C CA . PHE A 1 115 ? -16.103 -3.648 44.573 1.00 97.62 115 PHE A CA 1
ATOM 893 C C . PHE A 1 115 ? -17.607 -3.486 44.740 1.00 97.62 115 PHE A C 1
ATOM 895 O O . PHE A 1 115 ? -18.302 -3.031 43.829 1.00 97.62 115 PHE A O 1
ATOM 902 N N . VAL A 1 116 ? -18.110 -3.842 45.918 1.00 97.12 116 VAL A N 1
ATOM 903 C CA . VAL A 1 116 ? -19.441 -3.436 46.377 1.00 97.12 116 VAL A CA 1
ATOM 904 C C . VAL A 1 116 ? -19.277 -2.152 47.168 1.00 97.12 116 VAL A C 1
ATOM 906 O O . VAL A 1 116 ? -18.530 -2.120 48.143 1.00 97.12 116 VAL A O 1
ATOM 909 N N . VAL A 1 117 ? -19.956 -1.100 46.721 1.00 97.12 117 VAL A N 1
ATOM 910 C CA . VAL A 1 117 ? -19.807 0.247 47.275 1.00 97.12 117 VAL A CA 1
ATOM 911 C C . VAL A 1 117 ? -21.104 0.631 47.960 1.00 97.12 117 VAL A C 1
ATOM 913 O O . VAL A 1 117 ? -22.146 0.689 47.304 1.00 97.12 117 VAL A O 1
ATOM 916 N N . PHE A 1 118 ? -21.049 0.897 49.261 1.00 96.62 118 PHE A N 1
ATOM 917 C CA . PHE A 1 118 ? -22.208 1.390 50.000 1.00 96.62 118 PHE A CA 1
ATOM 918 C C . PHE A 1 118 ? -22.278 2.913 49.895 1.00 96.62 118 PHE A C 1
ATOM 920 O O . PHE A 1 118 ? -21.366 3.612 50.335 1.00 96.62 118 PHE A O 1
ATOM 927 N N . THR A 1 119 ? -23.346 3.427 49.283 1.00 95.12 119 THR A N 1
ATOM 928 C CA . THR A 1 119 ? -23.514 4.870 49.028 1.00 95.12 119 THR A CA 1
ATOM 929 C C . THR A 1 119 ? -24.099 5.626 50.218 1.00 95.12 119 THR A C 1
ATOM 931 O O . THR A 1 119 ? -24.060 6.854 50.253 1.00 95.12 119 THR A O 1
ATOM 934 N N . LYS A 1 120 ? -24.656 4.910 51.199 1.00 94.75 120 LYS A N 1
ATOM 935 C CA . LYS A 1 120 ? -25.250 5.499 52.398 1.00 94.75 120 LYS A CA 1
ATOM 936 C C . LYS A 1 120 ? -24.198 5.656 53.497 1.00 94.75 120 LYS A C 1
ATOM 938 O O . LYS A 1 120 ? -23.498 4.690 53.806 1.00 94.75 120 LYS A O 1
ATOM 943 N N . PRO A 1 121 ? -24.089 6.844 54.116 1.00 92.56 121 PRO A N 1
ATOM 944 C CA . PRO A 1 121 ? -23.166 7.041 55.223 1.00 92.56 121 PRO A CA 1
ATOM 945 C C . PRO A 1 121 ? -23.600 6.211 56.440 1.00 92.56 121 PRO A C 1
ATOM 947 O O . PRO A 1 121 ? -24.789 6.001 56.678 1.00 92.56 121 PRO A O 1
ATOM 950 N N . GLY A 1 122 ? -22.629 5.754 57.234 1.00 90.56 122 GLY A N 1
ATOM 951 C CA . GLY A 1 122 ? -22.888 5.040 58.492 1.00 90.56 122 GLY A CA 1
ATOM 952 C C . GLY A 1 122 ? -23.191 3.544 58.358 1.00 90.56 122 GLY A C 1
ATOM 953 O O . GLY A 1 122 ? -23.559 2.913 59.351 1.00 90.56 122 GLY A O 1
ATOM 954 N N . VAL A 1 123 ? -23.021 2.961 57.169 1.00 95.69 123 VAL A N 1
ATOM 955 C CA . VAL A 1 123 ? -23.108 1.509 56.970 1.00 95.69 123 VAL A CA 1
ATOM 956 C C . VAL A 1 123 ? -21.981 0.802 57.722 1.00 95.69 123 VAL A C 1
ATOM 958 O O . VAL A 1 123 ? -20.809 1.136 57.566 1.00 95.69 123 VAL A O 1
ATOM 961 N N . LYS A 1 124 ? -22.332 -0.204 58.530 1.00 94.50 124 LYS A N 1
ATOM 962 C CA . LYS A 1 124 ? -21.374 -1.036 59.268 1.00 94.50 124 LYS A CA 1
ATOM 963 C C . LYS A 1 124 ? -21.311 -2.422 58.647 1.00 94.50 124 LYS A C 1
ATOM 965 O O . LYS A 1 124 ? -22.280 -3.180 58.700 1.00 94.50 124 LYS A O 1
ATOM 970 N N . LEU A 1 125 ? -20.164 -2.776 58.078 1.00 93.44 125 LEU A N 1
ATOM 971 C CA . LEU A 1 125 ? -19.928 -4.118 57.560 1.00 93.44 125 LEU A CA 1
ATOM 972 C C . LEU A 1 125 ? -19.524 -5.055 58.707 1.00 93.44 125 LEU A C 1
ATOM 974 O O . LEU A 1 125 ? -18.466 -4.889 59.307 1.00 93.44 125 LEU A O 1
ATOM 978 N N . VAL A 1 126 ? -20.351 -6.057 59.001 1.00 93.88 126 VAL A N 1
ATOM 979 C CA . VAL A 1 126 ? -20.072 -7.081 60.020 1.00 93.88 126 VAL A CA 1
ATOM 980 C C . VAL A 1 126 ? -19.674 -8.372 59.310 1.00 93.88 126 VAL A C 1
ATOM 982 O O . VAL A 1 126 ? -20.474 -9.296 59.154 1.00 93.88 126 VAL A O 1
ATOM 985 N N . ALA A 1 127 ? -18.431 -8.418 58.833 1.00 88.88 127 ALA A N 1
ATOM 986 C CA . ALA A 1 127 ? -17.856 -9.573 58.151 1.00 88.88 127 ALA A CA 1
ATOM 987 C C . ALA A 1 127 ? -16.843 -10.283 59.060 1.00 88.88 127 ALA A C 1
ATOM 989 O O . ALA A 1 127 ? -16.002 -9.635 59.672 1.00 88.88 127 ALA A O 1
ATOM 990 N N . HIS A 1 128 ? -16.936 -11.612 59.167 1.00 86.12 128 HIS A N 1
ATOM 991 C CA . HIS A 1 128 ? -15.957 -12.427 59.910 1.00 86.12 128 HIS A CA 1
ATOM 992 C C . HIS A 1 128 ? -14.784 -12.865 59.013 1.00 86.12 128 HIS A C 1
ATOM 994 O O . HIS A 1 128 ? -13.750 -13.294 59.510 1.00 86.12 128 HIS A O 1
ATOM 1000 N N . GLU A 1 129 ? -14.947 -12.739 57.693 1.00 88.06 129 GLU A N 1
ATOM 1001 C CA . GLU A 1 129 ? -13.974 -13.096 56.660 1.00 88.06 129 GLU A CA 1
ATOM 1002 C C . GLU A 1 129 ? -13.988 -12.034 55.552 1.00 88.06 129 GLU A C 1
ATOM 1004 O O . GLU A 1 129 ? -14.971 -11.300 55.403 1.00 88.06 129 GLU A O 1
ATOM 1009 N N . ALA A 1 130 ? -12.925 -11.979 54.744 1.00 88.75 130 ALA A N 1
ATOM 1010 C CA . ALA A 1 130 ? -12.881 -11.125 53.561 1.00 88.75 130 ALA A CA 1
ATOM 1011 C C . ALA A 1 130 ? -14.052 -11.442 52.613 1.00 88.75 130 ALA A C 1
ATOM 1013 O O . ALA A 1 130 ? -14.336 -12.601 52.294 1.00 88.75 130 ALA A O 1
ATOM 1014 N N . THR A 1 131 ? -14.750 -10.402 52.161 1.00 91.12 131 THR A N 1
ATOM 1015 C CA . THR A 1 131 ? -15.872 -10.545 51.236 1.00 91.12 131 THR A CA 1
ATOM 1016 C C . THR A 1 131 ? -15.383 -10.721 49.803 1.00 91.12 131 THR A C 1
ATOM 1018 O O . THR A 1 131 ? -14.365 -10.169 49.391 1.00 91.12 131 THR A O 1
ATOM 1021 N N . VAL A 1 132 ? -16.128 -11.497 49.013 1.00 91.62 132 VAL A N 1
ATOM 1022 C CA . VAL A 1 132 ? -15.874 -11.668 47.578 1.00 91.62 132 VAL A CA 1
ATOM 1023 C C . VAL A 1 132 ? -17.168 -11.350 46.826 1.00 91.62 132 VAL A C 1
ATOM 1025 O O . VAL A 1 132 ? -18.110 -12.145 46.893 1.00 91.62 132 VAL A O 1
ATOM 1028 N N . PRO A 1 133 ? -17.251 -10.222 46.098 1.00 94.75 133 PRO A N 1
ATOM 1029 C CA . PRO A 1 133 ? -16.244 -9.154 45.971 1.00 94.75 133 PRO A CA 1
ATOM 1030 C C . PRO A 1 133 ? -16.017 -8.344 47.272 1.00 94.75 133 PRO A C 1
ATOM 1032 O O . PRO A 1 133 ? -16.932 -8.293 48.102 1.00 94.75 133 PRO A O 1
ATOM 1035 N N . PRO A 1 134 ? -14.848 -7.682 47.424 1.00 95.75 134 PRO A N 1
ATOM 1036 C CA . PRO A 1 134 ? -14.573 -6.733 48.503 1.00 95.75 134 PRO A CA 1
ATOM 1037 C C . PRO A 1 134 ? -15.661 -5.667 48.641 1.00 95.75 134 PRO A C 1
ATOM 1039 O O . PRO A 1 134 ? -16.278 -5.248 47.654 1.00 95.75 134 PRO A O 1
ATOM 1042 N N . CYS A 1 135 ? -15.911 -5.232 49.873 1.00 95.75 135 CYS A N 1
ATOM 1043 C CA . CYS A 1 135 ? -16.898 -4.204 50.184 1.00 95.75 135 CYS A CA 1
ATOM 1044 C C . CYS A 1 135 ? -16.220 -3.010 50.824 1.00 95.75 135 CYS A C 1
ATOM 1046 O O . CYS A 1 135 ? -15.387 -3.191 51.704 1.00 95.75 135 CYS A O 1
ATOM 1048 N N . THR A 1 136 ? -16.621 -1.813 50.420 1.00 95.75 136 THR A N 1
ATOM 1049 C CA . THR A 1 136 ? -16.066 -0.579 50.967 1.00 95.75 136 THR A CA 1
ATOM 1050 C C . THR A 1 136 ? -17.133 0.508 51.052 1.00 95.75 136 THR A C 1
ATOM 1052 O O . THR A 1 136 ? -18.140 0.478 50.329 1.00 95.75 136 THR A O 1
ATOM 1055 N N . ALA A 1 137 ? -16.943 1.440 51.982 1.00 95.69 137 ALA A N 1
ATOM 1056 C CA . ALA A 1 137 ? -17.734 2.658 52.038 1.00 95.69 137 ALA A CA 1
ATOM 1057 C C . ALA A 1 137 ? -17.321 3.595 50.893 1.00 95.69 137 ALA A C 1
ATOM 1059 O O . ALA A 1 137 ? -16.219 3.499 50.354 1.00 95.69 137 ALA A O 1
ATOM 1060 N N . MET A 1 138 ? -18.211 4.509 50.501 1.00 95.25 138 MET A N 1
ATOM 1061 C CA . MET A 1 138 ? -17.921 5.445 49.410 1.00 95.25 138 MET A CA 1
ATOM 1062 C C . MET A 1 138 ? -16.665 6.293 49.673 1.00 95.25 138 MET A C 1
ATOM 1064 O O . MET A 1 138 ? -15.903 6.521 48.737 1.00 95.25 138 MET A O 1
ATOM 1068 N N . ASP A 1 139 ? -16.435 6.701 50.924 1.00 95.44 139 ASP A N 1
ATOM 1069 C CA . ASP A 1 139 ? -15.326 7.589 51.302 1.00 95.44 139 ASP A CA 1
ATOM 1070 C C . ASP A 1 139 ? -13.949 6.901 51.266 1.00 95.44 139 ASP A C 1
ATOM 1072 O O . ASP A 1 139 ? -12.943 7.544 50.967 1.00 95.44 139 ASP A O 1
ATOM 1076 N N . ASP A 1 140 ? -13.909 5.587 51.503 1.00 96.31 140 ASP A N 1
ATOM 1077 C CA . ASP A 1 140 ? -12.673 4.791 51.521 1.00 96.31 140 ASP A CA 1
ATOM 1078 C C . ASP A 1 140 ? -12.318 4.240 50.127 1.00 96.31 140 ASP A C 1
ATOM 1080 O O . ASP A 1 140 ? -11.184 3.838 49.857 1.00 96.31 140 ASP A O 1
ATOM 1084 N N . LEU A 1 141 ? -13.280 4.246 49.198 1.00 96.75 141 LEU A N 1
ATOM 1085 C CA . LEU A 1 141 ? -13.142 3.652 47.871 1.00 96.75 141 LEU A CA 1
ATOM 1086 C C . LEU A 1 141 ? -11.939 4.173 47.055 1.00 96.75 141 LEU A C 1
ATOM 1088 O O . LEU A 1 141 ? -11.271 3.344 46.436 1.00 96.75 141 LEU A O 1
ATOM 1092 N N . PRO A 1 142 ? -11.620 5.484 47.004 1.00 97.44 142 PRO A N 1
ATOM 1093 C CA . PRO A 1 142 ? -10.450 5.954 46.263 1.00 97.44 142 PRO A CA 1
ATOM 1094 C C . PRO A 1 142 ? -9.148 5.357 46.801 1.00 97.44 142 PRO A C 1
ATOM 1096 O O . PRO A 1 142 ? -8.288 4.967 46.015 1.00 97.44 142 PRO A O 1
ATOM 1099 N N . GLN A 1 143 ? -9.021 5.231 48.126 1.00 97.00 143 GLN A N 1
ATOM 1100 C CA . GLN A 1 143 ? -7.840 4.639 48.756 1.00 97.00 143 GLN A CA 1
ATOM 1101 C C . GLN A 1 143 ? -7.738 3.149 48.429 1.00 97.00 143 GLN A C 1
ATOM 1103 O O . GLN A 1 143 ? -6.668 2.689 48.048 1.00 97.00 143 GLN A O 1
ATOM 1108 N N . GLU A 1 144 ? -8.854 2.422 48.483 1.00 96.62 144 GLU A N 1
ATOM 1109 C CA . GLU A 1 144 ? -8.919 1.003 48.115 1.00 96.62 144 GLU A CA 1
ATOM 1110 C C . GLU A 1 144 ? -8.561 0.759 46.639 1.00 96.62 144 GLU A C 1
ATOM 1112 O O . GLU A 1 144 ? -7.858 -0.197 46.317 1.00 96.62 144 GLU A O 1
ATOM 1117 N N . ILE A 1 145 ? -8.996 1.637 45.724 1.00 96.44 145 ILE A N 1
ATOM 1118 C CA . ILE A 1 145 ? -8.629 1.558 44.300 1.00 96.44 145 ILE A CA 1
ATOM 1119 C C . ILE A 1 145 ? -7.126 1.783 44.116 1.00 96.44 145 ILE A C 1
ATOM 1121 O O . ILE A 1 145 ? -6.486 1.028 43.387 1.00 96.44 145 ILE A O 1
ATOM 1125 N N . LEU A 1 146 ? -6.560 2.791 44.783 1.00 95.75 146 LEU A N 1
ATOM 1126 C CA . LEU A 1 146 ? -5.126 3.090 44.724 1.00 95.75 146 LEU A CA 1
ATOM 1127 C C . LEU A 1 146 ? -4.276 2.013 45.422 1.00 95.75 146 LEU A C 1
ATOM 1129 O O . LEU A 1 146 ? -3.116 1.815 45.067 1.00 95.75 146 LEU A O 1
ATOM 1133 N N . ALA A 1 147 ? -4.855 1.284 46.378 1.00 95.69 147 ALA A N 1
ATOM 1134 C CA . ALA A 1 147 ? -4.207 0.191 47.096 1.00 95.69 147 ALA A CA 1
ATOM 1135 C C . ALA A 1 147 ? -4.155 -1.130 46.310 1.00 95.69 147 ALA A C 1
ATOM 1137 O O . ALA A 1 147 ? -3.472 -2.055 46.753 1.00 95.69 147 ALA A O 1
ATOM 1138 N N . LEU A 1 148 ? -4.811 -1.238 45.142 1.00 91.88 148 LEU A N 1
ATOM 1139 C CA . LEU A 1 148 ? -4.781 -2.453 44.307 1.00 91.88 148 LEU A CA 1
ATOM 1140 C C . LEU A 1 148 ? -3.366 -2.861 43.857 1.00 91.88 148 LEU A C 1
ATOM 1142 O O . LEU A 1 148 ? -3.172 -4.005 43.442 1.00 91.88 148 LEU A O 1
ATOM 1146 N N . GLY A 1 149 ? -2.382 -1.975 44.026 1.00 80.88 149 GLY A N 1
ATOM 1147 C CA . GLY A 1 149 ? -0.975 -2.215 43.744 1.00 80.88 149 GLY A CA 1
ATOM 1148 C C . GLY A 1 149 ? -0.687 -2.269 42.242 1.00 80.88 149 GLY A C 1
ATOM 1149 O O . GLY A 1 149 ? -1.590 -2.538 41.449 1.00 80.88 149 GLY A O 1
ATOM 1150 N N . PRO A 1 150 ? 0.575 -2.040 41.837 1.00 79.44 150 PRO A N 1
ATOM 1151 C CA . PRO A 1 150 ? 0.958 -2.124 40.440 1.00 79.44 150 PRO A CA 1
ATOM 1152 C C . PRO A 1 150 ? 0.693 -3.533 39.914 1.00 79.44 150 PRO A C 1
ATOM 1154 O O . PRO A 1 150 ? 1.269 -4.524 40.377 1.00 79.44 150 PRO A O 1
ATOM 1157 N N . ALA A 1 151 ? -0.177 -3.616 38.918 1.00 76.94 151 ALA A N 1
ATOM 1158 C CA . ALA A 1 151 ? -0.372 -4.777 38.093 1.00 76.94 151 ALA A CA 1
ATOM 1159 C C . ALA A 1 151 ? 0.992 -5.159 37.511 1.00 76.94 151 ALA A C 1
ATOM 1161 O O . ALA A 1 151 ? 1.816 -4.291 37.198 1.00 76.94 151 ALA A O 1
ATOM 1162 N N . PRO A 1 152 ? 1.258 -6.465 37.343 1.00 82.25 152 PRO A N 1
ATOM 1163 C CA . PRO A 1 152 ? 2.480 -6.895 36.682 1.00 82.25 152 PRO A CA 1
ATOM 1164 C C . PRO A 1 152 ? 2.599 -6.154 35.348 1.00 82.25 152 PRO A C 1
ATOM 1166 O O . PRO A 1 152 ? 1.599 -6.005 34.656 1.00 82.25 152 PRO A O 1
ATOM 1169 N N . GLU A 1 153 ? 3.798 -5.707 34.974 1.00 80.00 153 GLU A N 1
ATOM 1170 C CA . GLU A 1 153 ? 4.046 -4.800 33.835 1.00 80.00 153 GLU A CA 1
ATOM 1171 C C . GLU A 1 153 ? 3.310 -5.208 32.538 1.00 80.00 153 GLU A C 1
ATOM 1173 O O . GLU A 1 153 ? 2.829 -4.373 31.782 1.00 80.00 153 GLU A O 1
ATOM 1178 N N . LYS A 1 154 ? 3.128 -6.518 32.318 1.00 76.44 154 LYS A N 1
ATOM 1179 C CA . LYS A 1 154 ? 2.390 -7.093 31.175 1.00 76.44 154 LYS A CA 1
ATOM 1180 C C . LYS A 1 154 ? 0.863 -6.918 31.213 1.00 76.44 154 LYS A C 1
ATOM 1182 O O . LYS A 1 154 ? 0.214 -7.130 30.192 1.00 76.44 154 LYS A O 1
ATOM 1187 N N . ALA A 1 155 ? 0.289 -6.631 32.373 1.00 78.38 155 ALA A N 1
ATOM 1188 C CA . ALA A 1 155 ? -1.138 -6.434 32.609 1.00 78.38 155 ALA A CA 1
ATOM 1189 C C . ALA A 1 155 ? -1.513 -4.955 32.793 1.00 78.38 155 ALA A C 1
ATOM 1191 O O . ALA A 1 155 ? -2.705 -4.645 32.767 1.00 78.38 155 ALA A O 1
ATOM 1192 N N . SER A 1 156 ? -0.522 -4.068 32.945 1.00 87.38 156 SER A N 1
ATOM 1193 C CA . SER A 1 156 ? -0.764 -2.633 33.055 1.00 87.38 156 SER A CA 1
ATOM 1194 C C . SER A 1 156 ? -1.297 -2.057 31.739 1.00 87.38 156 SER A C 1
ATOM 1196 O O . SER A 1 156 ? -0.856 -2.419 30.643 1.00 87.38 156 SER A O 1
ATOM 1198 N N . LEU A 1 157 ? -2.284 -1.169 31.839 1.00 91.50 157 LEU A N 1
ATOM 1199 C CA . LEU A 1 157 ? -2.880 -0.483 30.700 1.00 91.50 157 LEU A CA 1
ATOM 1200 C C . LEU A 1 157 ? -2.083 0.780 30.353 1.00 91.50 157 LEU A C 1
ATOM 1202 O O . LEU A 1 157 ? -2.077 1.749 31.110 1.00 91.50 157 LEU A O 1
ATOM 1206 N N . ALA A 1 158 ? -1.484 0.809 29.159 1.00 93.19 158 ALA A N 1
ATOM 1207 C CA . ALA A 1 158 ? -0.852 2.014 28.621 1.00 93.19 158 ALA A CA 1
ATOM 1208 C C . ALA A 1 158 ? -1.854 3.183 28.516 1.00 93.19 158 ALA A C 1
ATOM 1210 O O . ALA A 1 158 ? -3.038 2.958 28.241 1.00 93.19 158 ALA A O 1
ATOM 1211 N N . SER A 1 159 ? -1.380 4.429 28.665 1.00 93.06 159 SER A N 1
ATOM 1212 C CA . SER A 1 159 ? -2.244 5.628 28.660 1.00 93.06 159 SER A CA 1
ATOM 1213 C C . SER A 1 159 ? -3.155 5.698 27.435 1.00 93.06 159 SER A C 1
ATOM 1215 O O . SER A 1 159 ? -4.371 5.785 27.583 1.00 93.06 159 SER A O 1
ATOM 1217 N N . GLU A 1 160 ? -2.590 5.504 26.239 1.00 93.06 160 GLU A N 1
ATOM 1218 C CA . GLU A 1 160 ? -3.341 5.494 24.975 1.00 93.06 160 GLU A CA 1
ATOM 1219 C C . GLU A 1 160 ? -4.464 4.443 24.963 1.00 93.06 160 GLU A C 1
ATOM 1221 O O . GLU A 1 160 ? -5.542 4.656 24.408 1.00 93.06 160 GLU A O 1
ATOM 1226 N N . THR A 1 161 ? -4.240 3.292 25.606 1.00 93.62 161 THR A N 1
ATOM 1227 C CA . THR A 1 161 ? -5.250 2.230 25.685 1.00 93.62 161 THR A CA 1
ATOM 1228 C C . THR A 1 161 ? -6.369 2.596 26.654 1.00 93.62 161 THR A C 1
ATOM 1230 O O . THR A 1 161 ? -7.530 2.315 26.358 1.00 93.62 161 THR A O 1
ATOM 1233 N N . ARG A 1 162 ? -6.058 3.244 27.784 1.00 94.69 162 ARG A N 1
ATOM 1234 C CA . ARG A 1 162 ? -7.070 3.729 28.741 1.00 94.69 162 ARG A CA 1
ATOM 1235 C C . ARG A 1 162 ? -7.963 4.792 28.106 1.00 94.69 162 ARG A C 1
ATOM 1237 O O . ARG A 1 162 ? -9.188 4.674 28.170 1.00 94.69 162 ARG A O 1
ATOM 1244 N N . GLU A 1 163 ? -7.348 5.751 27.416 1.00 92.44 163 GLU A N 1
ATOM 1245 C CA . GLU A 1 163 ? -8.031 6.825 26.685 1.00 92.44 163 GLU A CA 1
ATOM 1246 C C . GLU A 1 163 ? -8.929 6.290 25.563 1.00 92.44 163 GLU A C 1
ATOM 1248 O O . GLU A 1 163 ? -9.990 6.850 25.305 1.00 92.44 163 GLU A O 1
ATOM 1253 N N . ALA A 1 164 ? -8.564 5.173 24.925 1.00 92.38 164 ALA A N 1
ATOM 1254 C CA . ALA A 1 164 ? -9.413 4.512 23.935 1.00 92.38 164 ALA A CA 1
ATOM 1255 C C . ALA A 1 164 ? -10.521 3.642 24.563 1.00 92.38 164 ALA A C 1
ATOM 1257 O O . ALA A 1 164 ? -11.617 3.524 24.004 1.00 92.38 164 ALA A O 1
ATOM 1258 N N . LEU A 1 165 ? -10.248 3.002 25.705 1.00 95.06 165 LEU A N 1
ATOM 1259 C CA . LEU A 1 165 ? -11.146 2.035 26.337 1.00 95.06 165 LEU A CA 1
ATOM 1260 C C . LEU A 1 165 ? -12.328 2.703 27.043 1.00 95.06 165 LEU A C 1
ATOM 1262 O O . LEU A 1 165 ? -13.451 2.210 26.929 1.00 95.06 165 LEU A O 1
ATOM 1266 N N . ALA A 1 166 ? -12.110 3.819 27.741 1.00 93.88 166 ALA A N 1
ATOM 1267 C CA . ALA A 1 166 ? -13.180 4.490 28.477 1.00 93.88 166 ALA A CA 1
ATOM 1268 C C . ALA A 1 166 ? -14.316 5.014 27.565 1.00 93.88 166 ALA A C 1
ATOM 1270 O O . ALA A 1 166 ? -15.472 4.653 27.813 1.00 93.88 166 ALA A O 1
ATOM 1271 N N . PRO A 1 167 ? -14.044 5.742 26.460 1.00 92.06 167 PRO A N 1
ATOM 1272 C CA . PRO A 1 167 ? -15.076 6.104 25.487 1.00 92.06 167 PRO A CA 1
ATOM 1273 C C . PRO A 1 167 ? -15.718 4.874 24.846 1.00 92.06 167 PRO A C 1
ATOM 1275 O O . PRO A 1 167 ? -16.922 4.852 24.611 1.00 92.06 167 PRO A O 1
ATOM 1278 N N . ALA A 1 168 ? -14.948 3.805 24.606 1.00 92.12 168 ALA A N 1
ATOM 1279 C CA . ALA A 1 168 ? -15.505 2.584 24.040 1.00 92.12 168 ALA A CA 1
ATOM 1280 C C . ALA A 1 168 ? -16.540 1.924 24.969 1.00 92.12 168 ALA A C 1
ATOM 1282 O O . ALA A 1 168 ? -17.564 1.448 24.486 1.00 92.12 168 ALA A O 1
ATOM 1283 N N . LEU A 1 169 ? -16.310 1.914 26.286 1.00 93.88 169 LEU A N 1
ATOM 1284 C CA . LEU A 1 169 ? -17.274 1.395 27.265 1.00 93.88 169 LEU A CA 1
ATOM 1285 C C . LEU A 1 169 ? -18.560 2.234 27.328 1.00 93.88 169 LEU A C 1
ATOM 1287 O O . LEU A 1 169 ? -19.627 1.685 27.604 1.00 93.88 169 LEU A O 1
ATOM 1291 N N . LEU A 1 170 ? -18.464 3.539 27.062 1.00 90.25 170 LEU A N 1
ATOM 1292 C CA . LEU A 1 170 ? -19.602 4.457 27.054 1.00 90.25 170 LEU A CA 1
ATOM 1293 C C . LEU A 1 170 ? -20.416 4.360 25.750 1.00 90.25 170 LEU A C 1
ATOM 1295 O O . LEU A 1 170 ? -21.637 4.183 25.775 1.00 90.25 170 LEU A O 1
ATOM 1299 N N . ASP A 1 171 ? -19.728 4.436 24.609 1.00 85.31 171 ASP A N 1
ATOM 1300 C CA . ASP A 1 171 ? -20.343 4.634 23.294 1.00 85.31 171 ASP A CA 1
ATOM 1301 C C . ASP A 1 171 ? -20.703 3.321 22.585 1.00 85.31 171 ASP A C 1
ATOM 1303 O O . ASP A 1 171 ? -21.567 3.296 21.703 1.00 85.31 171 ASP A O 1
ATOM 1307 N N . ARG A 1 172 ? -20.041 2.203 22.914 1.00 86.00 172 ARG A N 1
ATOM 1308 C CA . ARG A 1 172 ? -20.205 0.931 22.186 1.00 86.00 172 ARG A CA 1
ATOM 1309 C C . ARG A 1 172 ? -21.175 -0.010 22.895 1.00 86.00 172 ARG A C 1
ATOM 1311 O O . ARG A 1 172 ? -20.792 -1.060 23.411 1.00 86.00 172 ARG A O 1
ATOM 1318 N N . ARG A 1 173 ? -22.469 0.324 22.847 1.00 87.38 173 ARG A N 1
ATOM 1319 C CA . ARG A 1 173 ? -23.536 -0.529 23.415 1.00 87.38 173 ARG A CA 1
ATOM 1320 C C . ARG A 1 173 ? -23.748 -1.831 22.631 1.00 87.38 173 ARG A C 1
ATOM 1322 O O . ARG A 1 173 ? -24.226 -2.820 23.195 1.00 87.38 173 ARG A O 1
ATOM 1329 N N . LEU A 1 174 ? -23.380 -1.836 21.347 1.00 88.31 174 LEU A N 1
ATOM 1330 C CA . LEU A 1 174 ? -23.357 -3.007 20.469 1.00 88.31 174 LEU A CA 1
ATOM 1331 C C . LEU A 1 174 ? -21.916 -3.333 20.054 1.00 88.31 174 LEU A C 1
ATOM 1333 O O . LEU A 1 174 ? -21.288 -2.546 19.346 1.00 88.31 174 LEU A O 1
ATOM 1337 N N . THR A 1 175 ? -21.418 -4.513 20.439 1.00 89.19 175 THR A N 1
ATOM 1338 C CA . THR A 1 175 ? -20.087 -4.979 20.004 1.00 89.19 175 THR A CA 1
ATOM 1339 C C . THR A 1 175 ? -20.101 -5.529 18.582 1.00 89.19 175 THR A C 1
ATOM 1341 O O . THR A 1 175 ? -21.144 -5.891 18.027 1.00 89.19 175 THR A O 1
ATOM 1344 N N . THR A 1 176 ? -18.917 -5.676 17.986 1.00 90.12 176 THR A N 1
ATOM 1345 C CA . THR A 1 176 ? -18.769 -6.128 16.595 1.00 90.12 176 THR A CA 1
ATOM 1346 C C . THR A 1 176 ? -19.426 -7.486 16.306 1.00 90.12 176 THR A C 1
ATOM 1348 O O . THR A 1 176 ? -19.905 -7.719 15.187 1.00 90.12 176 THR A O 1
ATOM 1351 N N . THR A 1 177 ? -19.471 -8.390 17.293 1.00 91.75 177 THR A N 1
ATOM 1352 C CA . THR A 1 177 ? -20.060 -9.736 17.168 1.00 91.75 177 THR A CA 1
ATOM 1353 C C . THR A 1 177 ? -21.432 -9.877 17.825 1.00 91.75 177 THR A C 1
ATOM 1355 O O . THR A 1 177 ? -22.113 -10.879 17.584 1.00 91.75 177 THR A O 1
ATOM 1358 N N . GLN A 1 178 ? -21.871 -8.892 18.611 1.00 92.25 178 GLN A N 1
ATOM 1359 C CA . GLN A 1 178 ? -23.167 -8.931 19.272 1.00 92.25 178 GLN A CA 1
ATOM 1360 C C . GLN A 1 178 ? -24.309 -8.875 18.257 1.00 92.25 178 GLN A C 1
ATOM 1362 O O . GLN A 1 178 ? -24.263 -8.168 17.247 1.00 92.25 178 GLN A O 1
ATOM 1367 N N . ARG A 1 179 ? -25.353 -9.655 18.543 1.00 94.88 179 ARG A N 1
ATOM 1368 C CA . ARG A 1 179 ? -26.591 -9.650 17.772 1.00 94.88 179 ARG A CA 1
ATOM 1369 C C . ARG A 1 179 ? -27.361 -8.355 18.050 1.00 94.88 179 ARG A C 1
ATOM 1371 O O . ARG A 1 179 ? -27.701 -8.083 19.197 1.00 94.88 179 ARG A O 1
ATOM 1378 N N . ALA A 1 180 ? -27.633 -7.600 16.995 1.00 95.25 180 ALA A N 1
ATOM 1379 C CA . ALA A 1 180 ? -28.520 -6.448 16.976 1.00 95.25 180 ALA A CA 1
ATOM 1380 C C . ALA A 1 180 ? -29.971 -6.858 17.283 1.00 95.25 180 ALA A C 1
ATOM 1382 O O . ALA A 1 180 ? -30.362 -8.009 17.049 1.00 95.25 180 ALA A O 1
ATOM 1383 N N . ARG A 1 181 ? -30.763 -5.906 17.786 1.00 95.12 181 ARG A N 1
ATOM 1384 C CA . ARG A 1 181 ? -32.205 -6.069 18.027 1.00 95.12 181 ARG A CA 1
ATOM 1385 C C . ARG A 1 181 ? -32.940 -6.269 16.707 1.00 95.12 181 ARG A C 1
ATOM 1387 O O . ARG A 1 181 ? -33.759 -7.177 16.593 1.00 95.12 181 ARG A O 1
ATOM 1394 N N . GLU A 1 182 ? -32.557 -5.495 15.695 1.00 96.44 182 GLU A N 1
ATOM 1395 C CA . GLU A 1 182 ? -33.114 -5.577 14.348 1.00 96.44 182 GLU A CA 1
ATOM 1396 C C . GLU A 1 182 ? -32.025 -5.885 13.313 1.00 96.44 182 GLU A C 1
ATOM 1398 O O . GLU A 1 182 ? -30.915 -5.344 13.389 1.00 96.44 182 GLU A O 1
ATOM 1403 N N . PRO A 1 183 ? -32.295 -6.763 12.332 1.00 96.75 183 PRO A N 1
ATOM 1404 C CA . PRO A 1 183 ? -31.328 -7.051 11.287 1.00 96.75 183 PRO A CA 1
ATOM 1405 C C . PRO A 1 183 ? -31.202 -5.869 10.325 1.00 96.75 183 PRO A C 1
ATOM 1407 O O . PRO A 1 183 ? -32.201 -5.310 9.884 1.00 96.75 183 PRO A O 1
ATOM 1410 N N . PHE A 1 184 ? -29.981 -5.577 9.888 1.00 96.69 184 PHE A N 1
ATOM 1411 C CA . PHE A 1 184 ? -29.776 -4.736 8.717 1.00 96.69 184 PHE A CA 1
ATOM 1412 C C . PHE A 1 184 ? -30.180 -5.507 7.458 1.00 96.69 184 PHE A C 1
ATOM 1414 O O . PHE A 1 184 ? -29.744 -6.649 7.259 1.00 96.69 184 PHE A O 1
ATOM 1421 N N . ILE A 1 185 ? -31.002 -4.898 6.606 1.00 95.06 185 ILE A N 1
ATOM 1422 C CA . ILE A 1 185 ? -31.505 -5.513 5.374 1.00 95.06 185 ILE A CA 1
ATOM 1423 C C . ILE A 1 185 ? -30.788 -4.883 4.180 1.00 95.06 185 ILE A C 1
ATOM 1425 O O . ILE A 1 185 ? -30.931 -3.691 3.918 1.00 95.06 185 ILE A O 1
ATOM 1429 N N . PHE A 1 186 ? -30.022 -5.692 3.447 1.00 94.88 186 PHE A N 1
ATOM 1430 C CA . PHE A 1 186 ? -29.332 -5.253 2.236 1.00 94.88 186 PHE A CA 1
ATOM 1431 C C . PHE A 1 186 ? -30.220 -5.317 0.996 1.00 94.88 186 PHE A C 1
ATOM 1433 O O . PHE A 1 186 ? -31.063 -6.209 0.869 1.00 94.88 186 PHE A O 1
ATOM 1440 N N . ARG A 1 187 ? -29.958 -4.409 0.045 1.00 89.94 187 ARG A N 1
ATOM 1441 C CA . ARG A 1 187 ? -30.626 -4.379 -1.263 1.00 89.94 187 ARG A CA 1
ATOM 1442 C C . ARG A 1 187 ? -30.232 -5.550 -2.160 1.00 89.94 187 ARG A C 1
ATOM 1444 O O . ARG A 1 187 ? -31.089 -6.053 -2.879 1.00 89.94 187 ARG A O 1
ATOM 1451 N N . SER A 1 188 ? -28.961 -5.972 -2.158 1.00 80.31 188 SER A N 1
ATOM 1452 C CA . SER A 1 188 ? -28.554 -7.147 -2.934 1.00 80.31 188 SER A CA 1
ATOM 1453 C C . SER A 1 188 ? -29.287 -8.380 -2.414 1.00 80.31 188 SER A C 1
ATOM 1455 O O . SER A 1 188 ? -29.049 -8.895 -1.316 1.00 80.31 188 SER A O 1
ATOM 1457 N N . SER A 1 189 ? -30.233 -8.832 -3.227 1.00 60.16 189 SER A N 1
ATOM 1458 C CA . SER A 1 189 ? -30.943 -10.074 -3.023 1.00 60.16 189 SER A CA 1
ATOM 1459 C C . SER A 1 189 ? -29.964 -11.237 -3.113 1.00 60.16 189 SER A C 1
ATOM 1461 O O . SER A 1 189 ? -29.090 -11.270 -3.984 1.00 60.16 189 SER A O 1
ATOM 1463 N N . GLY A 1 190 ? -30.138 -12.235 -2.247 1.00 63.38 190 GLY A N 1
ATOM 1464 C CA . GLY A 1 190 ? -29.607 -13.562 -2.542 1.00 63.38 190 GLY A CA 1
ATOM 1465 C C . GLY A 1 190 ? -30.165 -14.088 -3.878 1.00 63.38 190 GLY A C 1
ATOM 1466 O O . GLY A 1 190 ? -31.038 -13.453 -4.473 1.00 63.38 190 GLY A O 1
ATOM 1467 N N . PRO A 1 191 ? -29.73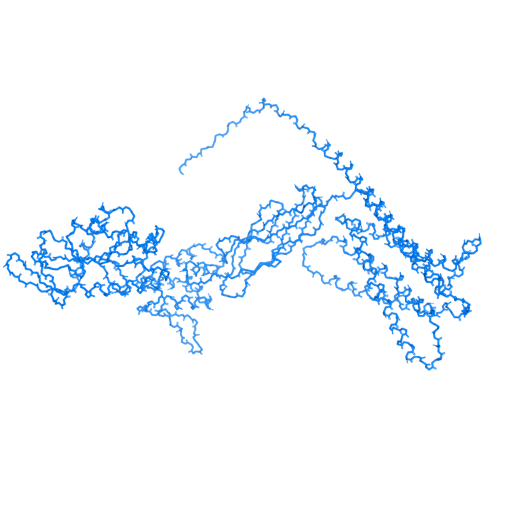3 -15.272 -4.341 1.00 65.69 191 PRO A N 1
ATOM 1468 C CA . PRO A 1 191 ? -30.199 -15.874 -5.599 1.00 65.69 191 PRO A CA 1
ATOM 1469 C C . PRO A 1 191 ? -31.732 -16.045 -5.720 1.00 65.69 191 PRO A C 1
ATOM 1471 O O . PRO A 1 191 ? -32.215 -16.389 -6.788 1.00 65.69 191 PRO A O 1
ATOM 1474 N N . LEU A 1 192 ? -32.495 -15.781 -4.652 1.00 74.56 192 LEU A N 1
ATOM 1475 C CA . LEU A 1 192 ? -33.952 -15.909 -4.562 1.00 74.56 192 LEU A CA 1
ATOM 1476 C C . LEU A 1 192 ? -34.701 -14.572 -4.373 1.00 74.56 192 LEU A C 1
ATOM 1478 O O . LEU A 1 192 ? -35.840 -14.579 -3.923 1.00 74.56 192 LEU A O 1
ATOM 1482 N N . GLY A 1 193 ? -34.084 -13.408 -4.601 1.00 68.88 193 GLY A N 1
ATOM 1483 C CA . GLY A 1 193 ? -34.790 -12.121 -4.434 1.00 68.88 193 GLY A CA 1
ATOM 1484 C C . GLY A 1 193 ? -34.965 -11.660 -2.974 1.00 68.88 193 GLY A C 1
ATOM 1485 O O . GLY A 1 193 ? -35.273 -10.499 -2.727 1.00 68.88 193 GLY A O 1
ATOM 1486 N N . ILE A 1 194 ? -34.707 -12.525 -1.987 1.00 75.50 194 ILE A N 1
ATOM 1487 C CA . ILE A 1 194 ? -34.793 -12.179 -0.561 1.00 75.50 194 ILE A CA 1
ATOM 1488 C C . ILE A 1 194 ? -33.558 -11.355 -0.164 1.00 75.50 194 ILE A C 1
ATOM 1490 O O . ILE A 1 194 ? -32.418 -11.818 -0.298 1.00 75.50 194 ILE A O 1
ATOM 1494 N N . GLY A 1 195 ? -33.784 -10.133 0.332 1.00 79.44 195 GLY A N 1
ATOM 1495 C CA . GLY A 1 195 ? -32.734 -9.244 0.836 1.00 79.44 195 GLY A CA 1
ATOM 1496 C C . GLY A 1 195 ? -31.929 -9.906 1.954 1.00 79.44 195 GLY A C 1
ATOM 1497 O O . GLY A 1 195 ? -32.485 -10.476 2.901 1.00 79.44 195 GLY A O 1
ATOM 1498 N N . LYS A 1 196 ? -30.599 -9.870 1.848 1.00 91.00 196 LYS A N 1
ATOM 1499 C CA . LYS A 1 196 ? -29.732 -10.521 2.832 1.00 91.00 196 LYS A CA 1
ATOM 1500 C C . LYS A 1 196 ? -29.794 -9.774 4.164 1.00 91.00 196 LYS A C 1
ATOM 1502 O O . LYS A 1 196 ? -29.521 -8.579 4.230 1.00 91.00 196 LYS A O 1
ATOM 1507 N N . LYS A 1 197 ? -30.106 -10.504 5.237 1.00 95.00 197 LYS A N 1
ATOM 1508 C CA . LYS A 1 197 ? -30.177 -9.974 6.605 1.00 95.00 197 LYS A CA 1
ATOM 1509 C C . LYS A 1 197 ? -28.834 -10.126 7.319 1.00 95.00 197 LYS A C 1
ATOM 1511 O O . LYS A 1 197 ? -28.283 -11.228 7.388 1.00 95.00 197 LYS A O 1
ATOM 1516 N N . ALA A 1 198 ? -28.323 -9.043 7.893 1.00 96.25 198 ALA A N 1
ATOM 1517 C CA . ALA A 1 198 ? -27.142 -9.049 8.746 1.00 96.25 198 ALA A CA 1
ATOM 1518 C C . ALA A 1 198 ? -27.511 -8.632 10.169 1.00 96.25 198 ALA A C 1
ATOM 1520 O O . ALA A 1 198 ? -28.049 -7.562 10.407 1.00 96.25 198 ALA A O 1
ATOM 1521 N N . TRP A 1 199 ? -27.204 -9.504 11.124 1.00 97.00 199 TRP A N 1
ATOM 1522 C CA . TRP A 1 199 ? -27.585 -9.321 12.524 1.00 97.00 199 TRP A CA 1
ATOM 1523 C C . TRP A 1 199 ? -26.474 -8.747 13.400 1.00 97.00 199 TRP A C 1
ATOM 1525 O O . TRP A 1 199 ? -26.688 -8.567 14.586 1.00 97.00 199 TRP A O 1
ATOM 1535 N N . THR A 1 200 ? -25.272 -8.543 12.871 1.00 96.69 200 THR A N 1
ATOM 1536 C CA . THR A 1 200 ? -24.129 -8.050 13.650 1.00 96.69 200 THR A CA 1
ATOM 1537 C C . THR A 1 200 ? -23.372 -7.023 12.826 1.00 96.69 200 THR A C 1
ATOM 1539 O O . THR A 1 200 ? -23.345 -7.131 11.594 1.00 96.69 200 THR A O 1
ATOM 1542 N N . VAL A 1 201 ? -22.703 -6.075 13.487 1.00 96.25 201 VAL A N 1
ATOM 1543 C CA . VAL A 1 201 ? -21.855 -5.075 12.816 1.00 96.25 201 VAL A CA 1
ATOM 1544 C C . VAL A 1 201 ? -20.831 -5.757 11.912 1.00 96.25 201 VAL A C 1
ATOM 1546 O O . VAL A 1 201 ? -20.725 -5.424 10.736 1.00 96.25 201 VAL A O 1
ATOM 1549 N N . ARG A 1 202 ? -20.145 -6.799 12.399 1.00 95.88 202 ARG A N 1
ATOM 1550 C CA . ARG A 1 202 ? -19.168 -7.548 11.596 1.00 95.88 202 ARG A CA 1
ATOM 1551 C C . ARG A 1 202 ? -19.780 -8.144 10.326 1.00 95.88 202 ARG A C 1
ATOM 1553 O O . ARG A 1 202 ? -19.142 -8.128 9.278 1.00 95.88 202 ARG A O 1
ATOM 1560 N N . LYS A 1 203 ? -21.016 -8.657 10.381 1.00 96.75 203 LYS A N 1
ATOM 1561 C CA . LYS A 1 203 ? -21.713 -9.173 9.188 1.00 96.75 203 LYS A CA 1
ATOM 1562 C C . LYS A 1 203 ? -22.093 -8.055 8.218 1.00 96.75 203 LYS A C 1
ATOM 1564 O O . LYS A 1 203 ? -21.998 -8.280 7.014 1.00 96.75 203 LYS A O 1
ATOM 1569 N N . VAL A 1 204 ? -22.492 -6.887 8.727 1.00 97.44 204 VAL A N 1
ATOM 1570 C CA . VAL A 1 204 ? -22.780 -5.699 7.909 1.00 97.44 204 VAL A CA 1
ATOM 1571 C C . VAL A 1 204 ? -21.517 -5.248 7.177 1.00 97.44 204 VAL A C 1
ATOM 1573 O O . VAL A 1 204 ? -21.517 -5.187 5.949 1.00 97.44 204 VAL A O 1
ATOM 1576 N N . ILE A 1 205 ? -20.418 -5.044 7.909 1.00 97.38 205 ILE A N 1
ATOM 1577 C CA . ILE A 1 205 ? -19.128 -4.601 7.364 1.00 97.38 205 ILE A CA 1
ATOM 1578 C C . ILE A 1 205 ? -18.562 -5.598 6.344 1.00 97.38 205 ILE A C 1
ATOM 1580 O O . ILE A 1 205 ? -18.201 -5.209 5.234 1.00 97.38 205 ILE A O 1
ATOM 1584 N N . ASN A 1 206 ? -18.574 -6.897 6.657 1.00 96.31 206 ASN A N 1
ATOM 1585 C CA . ASN A 1 206 ? -18.132 -7.934 5.719 1.00 96.31 206 ASN A CA 1
ATOM 1586 C C . ASN A 1 206 ? -18.979 -7.973 4.439 1.00 96.31 206 ASN A C 1
ATOM 1588 O O . ASN A 1 206 ? -18.476 -8.316 3.369 1.00 96.31 206 ASN A O 1
ATOM 1592 N N . HIS A 1 207 ? -20.278 -7.669 4.534 1.00 96.31 207 HIS A N 1
ATOM 1593 C CA . HIS A 1 207 ? -21.149 -7.642 3.363 1.00 96.31 207 HIS A CA 1
ATOM 1594 C C . HIS A 1 207 ? -20.851 -6.443 2.469 1.00 96.31 207 HIS A C 1
ATOM 1596 O O . HIS A 1 207 ? -20.667 -6.639 1.273 1.00 96.31 207 HIS A O 1
ATOM 1602 N N . ILE A 1 208 ? -20.745 -5.235 3.024 1.00 97.00 208 ILE A N 1
ATOM 1603 C CA . ILE A 1 208 ? -20.460 -4.031 2.227 1.00 97.00 208 ILE A CA 1
ATOM 1604 C C . ILE A 1 208 ? -19.028 -4.010 1.671 1.00 97.00 208 ILE A C 1
ATOM 1606 O O . ILE A 1 208 ? -18.809 -3.436 0.611 1.00 97.00 208 ILE A O 1
ATOM 1610 N N . ASP A 1 209 ? -18.066 -4.678 2.319 1.00 96.44 209 ASP A N 1
ATOM 1611 C CA . ASP A 1 209 ? -16.731 -4.913 1.748 1.00 96.44 209 ASP A CA 1
ATOM 1612 C C . ASP A 1 209 ? -16.799 -5.819 0.509 1.00 96.44 209 ASP A C 1
ATOM 1614 O O . ASP A 1 209 ? -16.209 -5.536 -0.535 1.00 96.44 209 ASP A O 1
ATOM 1618 N N . ARG A 1 210 ? -17.568 -6.910 0.601 1.00 95.44 210 ARG A N 1
ATOM 1619 C CA . ARG A 1 210 ? -17.747 -7.856 -0.507 1.00 95.44 210 ARG A CA 1
ATOM 1620 C C . ARG A 1 210 ? -18.605 -7.283 -1.640 1.00 95.44 210 ARG A C 1
ATOM 1622 O O . ARG A 1 210 ? -18.374 -7.624 -2.798 1.00 95.44 210 ARG A O 1
ATOM 1629 N N . TYR A 1 211 ? -19.572 -6.430 -1.311 1.00 95.62 211 TYR A N 1
ATOM 1630 C CA . TYR A 1 211 ? -20.533 -5.824 -2.233 1.00 95.62 211 TYR A CA 1
ATOM 1631 C C . TYR A 1 211 ? -20.534 -4.291 -2.080 1.00 95.62 211 TYR A C 1
ATOM 1633 O O . TYR A 1 211 ? -21.477 -3.714 -1.532 1.00 95.62 211 TYR A O 1
ATOM 1641 N N . PRO A 1 212 ? -19.499 -3.594 -2.587 1.00 95.81 212 PRO A N 1
ATOM 1642 C CA . PRO A 1 212 ? -19.313 -2.161 -2.348 1.00 95.81 212 PRO A CA 1
ATOM 1643 C C . PRO A 1 212 ? -20.416 -1.278 -2.941 1.00 95.81 212 PRO A C 1
ATOM 1645 O O . PRO A 1 212 ? -20.653 -0.186 -2.438 1.00 95.81 212 PRO A O 1
ATOM 1648 N N . ALA A 1 213 ? -21.126 -1.735 -3.977 1.00 95.44 213 ALA A N 1
ATOM 1649 C CA . ALA A 1 213 ? -22.263 -0.997 -4.532 1.00 95.44 213 ALA A CA 1
ATOM 1650 C C . ALA A 1 213 ? -23.398 -0.814 -3.506 1.00 95.44 213 ALA A C 1
ATOM 1652 O O . ALA A 1 213 ? -23.953 0.279 -3.397 1.00 95.44 213 ALA A O 1
ATOM 1653 N N . ASP A 1 214 ? -23.692 -1.853 -2.719 1.00 95.88 214 ASP A N 1
ATOM 1654 C CA . ASP A 1 214 ? -24.665 -1.777 -1.627 1.00 95.88 214 ASP A CA 1
ATOM 1655 C C . ASP A 1 214 ? -24.151 -0.878 -0.504 1.00 95.88 214 ASP A C 1
ATOM 1657 O O . ASP A 1 214 ? -24.892 -0.041 0.004 1.00 95.88 214 ASP A O 1
ATOM 1661 N N . GLY A 1 215 ? -22.868 -1.013 -0.151 1.00 96.38 215 GLY A N 1
ATOM 1662 C CA . GLY A 1 215 ? -22.224 -0.163 0.850 1.00 96.38 215 GLY A CA 1
ATOM 1663 C C . GLY A 1 215 ? -22.338 1.320 0.516 1.00 96.38 215 GLY A C 1
ATOM 1664 O O . GLY A 1 215 ? -22.795 2.101 1.344 1.00 96.38 215 GLY A O 1
ATOM 1665 N N . VAL A 1 216 ? -21.994 1.700 -0.719 1.00 97.00 216 VAL A N 1
ATOM 1666 C CA . VAL A 1 216 ? -22.107 3.083 -1.201 1.00 97.00 216 VAL A CA 1
ATOM 1667 C C . VAL A 1 216 ? -23.552 3.570 -1.129 1.00 97.00 216 VAL A C 1
ATOM 1669 O O . VAL A 1 216 ? -23.792 4.683 -0.668 1.00 97.00 216 VAL A O 1
ATOM 1672 N N . HIS A 1 217 ? -24.514 2.753 -1.562 1.00 96.62 217 HIS A N 1
ATOM 1673 C CA . HIS A 1 217 ? -25.929 3.116 -1.528 1.00 96.62 217 HIS A CA 1
ATOM 1674 C C . HIS A 1 217 ? -26.414 3.387 -0.100 1.00 96.62 217 HIS A C 1
ATOM 1676 O O . HIS A 1 217 ? -26.971 4.448 0.179 1.00 96.62 217 HIS A O 1
ATOM 1682 N N . HIS A 1 218 ? -26.167 2.451 0.816 1.00 97.25 218 HIS A N 1
ATOM 1683 C CA . HIS A 1 218 ? -26.664 2.556 2.181 1.00 97.25 218 HIS A CA 1
ATOM 1684 C C . HIS A 1 218 ? -25.942 3.616 3.018 1.00 97.25 218 HIS A C 1
ATOM 1686 O O . HIS A 1 218 ? -26.563 4.189 3.917 1.00 97.25 218 HIS A O 1
ATOM 1692 N N . LEU A 1 219 ? -24.667 3.885 2.715 1.00 96.94 219 LEU A N 1
ATOM 1693 C CA . LEU A 1 219 ? -23.894 4.961 3.331 1.00 96.94 219 LEU A CA 1
ATOM 1694 C C . LEU A 1 219 ? -24.424 6.328 2.880 1.00 96.94 219 LEU A C 1
ATOM 1696 O O . LEU A 1 219 ? -24.748 7.161 3.717 1.00 96.94 219 LEU A O 1
ATOM 1700 N N . ARG A 1 220 ? -24.610 6.531 1.568 1.00 96.31 220 ARG A N 1
ATOM 1701 C CA . ARG A 1 220 ? -25.112 7.804 1.019 1.00 96.31 220 ARG A CA 1
ATOM 1702 C C . ARG A 1 220 ? -26.540 8.131 1.438 1.00 96.31 220 ARG A C 1
ATOM 1704 O O . ARG A 1 220 ? -26.845 9.294 1.662 1.00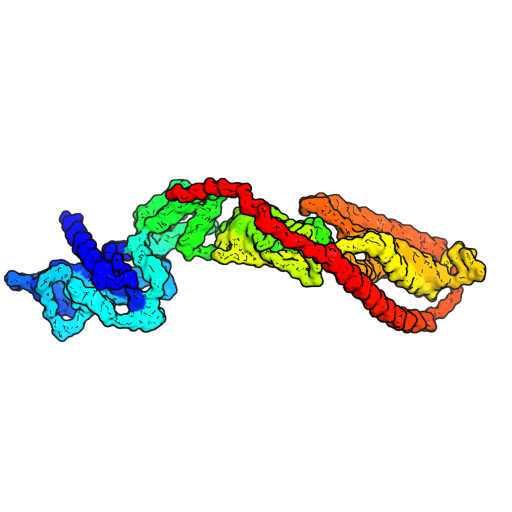 96.31 220 ARG A O 1
ATOM 1711 N N . ASN A 1 221 ? -27.405 7.124 1.539 1.00 96.44 221 ASN A N 1
ATOM 1712 C CA . ASN A 1 221 ? -28.805 7.322 1.918 1.00 96.44 221 ASN A CA 1
ATOM 1713 C C . ASN A 1 221 ? -29.014 7.393 3.443 1.00 96.44 221 ASN A C 1
ATOM 1715 O O . ASN A 1 221 ? -30.155 7.413 3.894 1.00 96.44 221 ASN A O 1
ATOM 1719 N N . GLY A 1 222 ? -27.945 7.348 4.251 1.00 97.25 222 GLY A N 1
ATOM 1720 C CA . GLY A 1 222 ? -28.021 7.423 5.716 1.00 97.25 222 GLY A CA 1
ATOM 1721 C C . GLY A 1 222 ? -28.620 6.187 6.401 1.00 97.25 222 GLY A C 1
ATOM 1722 O O . GLY A 1 222 ? -28.707 6.139 7.622 1.00 97.25 222 GLY A O 1
ATOM 1723 N N . THR A 1 223 ? -29.012 5.152 5.651 1.00 97.75 223 THR A N 1
ATOM 1724 C CA . THR A 1 223 ? -29.608 3.934 6.233 1.00 97.75 223 THR A CA 1
ATOM 1725 C C . THR A 1 223 ? -28.631 3.160 7.121 1.00 97.75 223 THR A C 1
ATOM 1727 O O . THR A 1 223 ? -29.057 2.593 8.123 1.00 97.75 223 THR A O 1
ATOM 1730 N N . LEU A 1 224 ? -27.329 3.153 6.790 1.00 97.19 224 LEU A N 1
ATOM 1731 C CA . LEU A 1 224 ? -26.298 2.566 7.659 1.00 97.19 224 LEU A CA 1
ATOM 1732 C C . LEU A 1 224 ? -26.150 3.360 8.955 1.00 97.19 224 LEU A C 1
ATOM 1734 O O . LEU A 1 224 ? -26.138 2.765 10.025 1.00 97.19 224 LEU A O 1
ATOM 1738 N N . GLU A 1 225 ? -26.050 4.685 8.845 1.00 97.62 225 GLU A N 1
ATOM 1739 C CA . GLU A 1 225 ? -25.942 5.595 9.987 1.00 97.62 225 GLU A CA 1
ATOM 1740 C C . GLU A 1 225 ? -27.107 5.395 10.957 1.00 97.62 225 GLU A C 1
ATOM 1742 O O . GLU A 1 225 ? -26.874 5.072 12.119 1.00 97.62 225 GLU A O 1
ATOM 1747 N N . ARG A 1 226 ? -28.344 5.488 10.453 1.00 98.19 226 ARG A N 1
ATOM 1748 C CA . ARG A 1 226 ? -29.562 5.314 11.251 1.00 98.19 226 ARG A CA 1
ATOM 1749 C C . ARG A 1 226 ? -29.591 3.956 11.945 1.00 98.19 226 ARG A C 1
ATOM 1751 O O . ARG A 1 226 ? -29.800 3.893 13.146 1.00 98.19 226 ARG A O 1
ATOM 1758 N N . TRP A 1 227 ? -29.303 2.872 11.219 1.00 97.81 227 TRP A N 1
ATOM 1759 C CA . TRP A 1 227 ? -29.281 1.547 11.836 1.00 97.81 227 TRP A CA 1
ATOM 1760 C C . TRP A 1 227 ? -28.210 1.439 12.928 1.00 97.81 227 TRP A C 1
ATOM 1762 O O . TRP A 1 227 ? -28.485 0.892 13.989 1.00 97.81 227 TRP A O 1
ATOM 1772 N N . PHE A 1 228 ? -26.998 1.964 12.718 1.00 97.12 228 PHE A N 1
ATOM 1773 C CA . PHE A 1 228 ? -25.981 1.960 13.773 1.00 97.12 228 PHE A CA 1
ATOM 1774 C C . PHE A 1 228 ? -26.430 2.751 15.006 1.00 97.12 228 PHE A C 1
ATOM 1776 O O . PHE A 1 228 ? -26.221 2.280 16.121 1.00 97.12 228 PHE A O 1
ATOM 1783 N N . GLU A 1 229 ? -27.069 3.904 14.820 1.00 96.38 229 GLU A N 1
ATOM 1784 C CA . GLU A 1 229 ? -27.612 4.730 15.901 1.00 96.38 229 GLU A CA 1
ATOM 1785 C C . GLU A 1 229 ? -28.709 3.986 16.682 1.00 96.38 229 GLU A C 1
ATOM 1787 O O . GLU A 1 229 ? -28.579 3.810 17.896 1.00 96.38 229 GLU A O 1
ATOM 1792 N N . ASP A 1 230 ? -29.696 3.417 15.983 1.00 96.00 230 ASP A N 1
ATOM 1793 C CA . ASP A 1 230 ? -30.811 2.656 16.568 1.00 96.00 230 ASP A CA 1
ATOM 1794 C C . ASP A 1 230 ? -30.336 1.419 17.347 1.00 96.00 230 ASP A C 1
ATOM 1796 O O . ASP A 1 230 ? -30.920 1.028 18.361 1.00 96.00 230 ASP A O 1
ATOM 1800 N N . GLN A 1 231 ? -29.256 0.780 16.884 1.00 94.62 231 GLN A N 1
ATOM 1801 C CA . GLN A 1 231 ? -28.679 -0.377 17.564 1.00 94.62 231 GLN A CA 1
ATOM 1802 C C . GLN A 1 231 ? -27.679 -0.006 18.673 1.00 94.62 231 GLN A C 1
ATOM 1804 O O . GLN A 1 231 ? -27.149 -0.904 19.330 1.00 94.62 231 GLN A O 1
ATOM 1809 N N . GLY A 1 232 ? -27.420 1.283 18.917 1.00 90.62 232 GLY A N 1
ATOM 1810 C CA . GLY A 1 232 ? -26.506 1.750 19.965 1.00 90.62 232 GLY A CA 1
ATOM 1811 C C . GLY A 1 232 ? -25.017 1.643 19.609 1.00 90.62 232 GLY A C 1
ATOM 1812 O O . GLY A 1 232 ? -24.173 1.557 20.498 1.00 90.62 232 GLY A O 1
ATOM 1813 N N . ALA A 1 233 ? -24.681 1.631 18.320 1.00 93.12 233 ALA A N 1
ATOM 1814 C CA . ALA A 1 233 ? -23.325 1.766 17.789 1.00 93.12 233 ALA A CA 1
ATOM 1815 C C . ALA A 1 233 ? -23.066 3.218 17.335 1.00 93.12 233 ALA A C 1
ATOM 1817 O O . ALA A 1 233 ? -22.701 3.472 16.185 1.00 93.12 233 ALA A O 1
ATOM 1818 N N . THR A 1 234 ? -23.254 4.178 18.245 1.00 91.88 234 THR A N 1
ATOM 1819 C CA . THR A 1 234 ? -23.209 5.628 17.967 1.00 91.88 234 THR A CA 1
ATOM 1820 C C . THR A 1 234 ? -21.906 6.066 17.301 1.00 91.88 234 THR A C 1
ATOM 1822 O O . THR A 1 234 ? -21.935 6.811 16.327 1.00 91.88 234 THR A O 1
ATOM 1825 N N . HIS A 1 235 ? -20.764 5.530 17.735 1.00 91.06 235 HIS A N 1
ATOM 1826 C CA . HIS A 1 235 ? -19.460 5.800 17.120 1.00 91.06 235 HIS A CA 1
ATOM 1827 C C . HIS A 1 235 ? -19.408 5.465 15.613 1.00 91.06 235 HIS A C 1
ATOM 1829 O O . HIS A 1 235 ? -18.814 6.215 14.838 1.00 91.06 235 HIS A O 1
ATOM 1835 N N . LEU A 1 236 ? -20.053 4.378 15.165 1.00 95.56 236 LEU A N 1
ATOM 1836 C CA . LEU A 1 236 ? -20.124 4.022 13.741 1.00 95.56 236 LEU A CA 1
ATOM 1837 C C . LEU A 1 236 ? -21.117 4.895 12.979 1.00 95.56 236 LEU A C 1
ATOM 1839 O O . LEU A 1 236 ? -20.867 5.201 11.814 1.00 95.56 236 LEU A O 1
ATOM 1843 N N . ALA A 1 237 ? -22.210 5.314 13.620 1.00 96.50 237 ALA A N 1
ATOM 1844 C CA . ALA A 1 237 ? -23.144 6.275 13.043 1.00 96.50 237 ALA A CA 1
ATOM 1845 C C . ALA A 1 237 ? -22.455 7.630 12.809 1.00 96.50 237 ALA A C 1
ATOM 1847 O O . ALA A 1 237 ? -22.458 8.142 11.690 1.00 96.50 237 ALA A O 1
ATOM 1848 N N . THR A 1 238 ? -21.757 8.156 13.820 1.00 95.81 238 THR A N 1
ATOM 1849 C CA . THR A 1 238 ? -20.945 9.377 13.711 1.00 95.81 238 THR A CA 1
ATOM 1850 C C . THR A 1 238 ? -19.888 9.238 12.620 1.00 95.81 238 THR A C 1
ATOM 1852 O O . THR A 1 238 ? -19.776 10.109 11.759 1.00 95.81 238 THR A O 1
ATOM 1855 N N . LEU A 1 239 ? -19.173 8.109 12.578 1.00 96.12 239 LEU A N 1
ATOM 1856 C CA . LEU A 1 239 ? -18.194 7.837 11.530 1.00 96.12 239 LEU A CA 1
ATOM 1857 C C . LEU A 1 239 ? -18.825 7.834 10.126 1.00 96.12 239 LEU A C 1
ATOM 1859 O O . LEU A 1 239 ? -18.262 8.435 9.211 1.00 96.12 239 LEU A O 1
ATOM 1863 N N . ALA A 1 240 ? -19.981 7.186 9.947 1.00 97.06 240 ALA A N 1
ATOM 1864 C CA . ALA A 1 240 ? -20.720 7.146 8.683 1.00 97.06 240 ALA A CA 1
ATOM 1865 C C . ALA A 1 240 ? -21.185 8.545 8.236 1.00 97.06 240 ALA A C 1
ATOM 1867 O O . ALA A 1 240 ? -21.084 8.895 7.055 1.00 97.06 240 ALA A O 1
ATOM 1868 N N . ARG A 1 241 ? -21.620 9.374 9.188 1.00 96.88 241 ARG A N 1
ATOM 1869 C CA . ARG A 1 241 ? -21.994 10.773 8.964 1.00 96.88 241 ARG A CA 1
ATOM 1870 C C . ARG A 1 241 ? -20.786 11.616 8.545 1.00 96.88 241 ARG A C 1
ATOM 1872 O O . ARG A 1 241 ? -20.855 12.350 7.560 1.00 96.88 241 ARG A O 1
ATOM 1879 N N . GLU A 1 242 ? -19.661 11.491 9.249 1.00 96.75 242 GLU A N 1
ATOM 1880 C CA . GLU A 1 242 ? -18.421 12.234 8.979 1.00 96.75 242 GLU A CA 1
ATOM 1881 C C . GLU A 1 242 ? -17.861 11.972 7.578 1.00 96.75 242 GLU A C 1
ATOM 1883 O O . GLU A 1 242 ? -17.552 12.913 6.846 1.00 96.75 242 GLU A O 1
ATOM 1888 N N . VAL A 1 243 ? -17.725 10.699 7.193 1.00 95.94 243 VAL A N 1
ATOM 1889 C CA . VAL A 1 243 ? -17.180 10.328 5.874 1.00 95.94 243 VAL A CA 1
ATOM 1890 C C . VAL A 1 243 ? -18.093 10.772 4.735 1.00 95.94 243 VAL A C 1
ATOM 1892 O O . VAL A 1 243 ? -17.598 11.147 3.678 1.00 95.94 243 VAL A O 1
ATOM 1895 N N . THR A 1 244 ? -19.410 10.798 4.959 1.00 95.19 244 THR A N 1
ATOM 1896 C CA . THR A 1 244 ? -20.380 11.277 3.965 1.00 95.19 244 THR A CA 1
ATOM 1897 C C . THR A 1 244 ? -20.343 12.805 3.837 1.00 95.19 244 THR A C 1
ATOM 1899 O O . THR A 1 244 ? -20.439 13.330 2.729 1.00 95.19 244 THR A O 1
ATOM 1902 N N . ARG A 1 245 ? -20.125 13.536 4.943 1.00 95.12 245 ARG A N 1
ATOM 1903 C CA . ARG A 1 245 ? -20.000 15.008 4.943 1.00 95.12 245 ARG A CA 1
ATOM 1904 C C . ARG A 1 245 ? -18.760 15.522 4.214 1.00 95.12 245 ARG A C 1
ATOM 1906 O O . ARG A 1 245 ? -18.812 16.611 3.654 1.00 95.12 245 ARG A O 1
ATOM 1913 N N . ARG A 1 246 ? -17.658 14.763 4.186 1.00 92.06 246 ARG A N 1
ATOM 1914 C CA . ARG A 1 246 ? -16.399 15.176 3.530 1.00 92.06 246 ARG A CA 1
ATOM 1915 C C . ARG A 1 246 ? -16.463 15.257 1.994 1.00 92.06 246 ARG A C 1
ATOM 1917 O O . ARG A 1 246 ? -15.452 15.594 1.395 1.00 92.06 246 ARG A O 1
ATOM 1924 N N . SER A 1 247 ? -17.627 15.004 1.382 1.00 71.06 247 SER A N 1
ATOM 1925 C CA . SER A 1 247 ? -17.944 15.194 -0.044 1.00 71.06 247 SER A CA 1
ATOM 1926 C C . SER A 1 247 ? -16.779 14.878 -0.990 1.00 71.06 247 SER A C 1
ATOM 1928 O O . SER A 1 247 ? -16.126 15.758 -1.550 1.00 71.06 247 SER A O 1
ATOM 1930 N N . GLU A 1 248 ? -16.507 13.589 -1.173 1.00 84.44 248 GLU A N 1
ATOM 1931 C CA . GLU A 1 248 ? -15.541 13.137 -2.169 1.00 84.44 248 GLU A CA 1
ATOM 1932 C C . GLU A 1 248 ? -16.237 12.932 -3.517 1.00 84.44 248 GLU A C 1
ATOM 1934 O O . GLU A 1 248 ? -17.349 12.405 -3.595 1.00 84.44 248 GLU A O 1
ATOM 1939 N N . LYS A 1 249 ? -15.553 13.300 -4.607 1.00 88.88 249 LYS A N 1
ATOM 1940 C CA . LYS A 1 249 ? -16.069 13.146 -5.979 1.00 88.88 249 LYS A CA 1
ATOM 1941 C C . LYS A 1 249 ? -16.456 11.697 -6.306 1.00 88.88 249 LYS A C 1
ATOM 1943 O O . LYS A 1 249 ? -17.345 11.462 -7.120 1.00 88.88 249 LYS A O 1
ATOM 1948 N N . ASP A 1 250 ? -15.787 10.730 -5.681 1.00 94.06 250 ASP A N 1
ATOM 1949 C CA . ASP A 1 250 ? -16.023 9.302 -5.864 1.00 94.06 250 ASP A CA 1
ATOM 1950 C C . ASP A 1 250 ? -16.508 8.667 -4.555 1.00 94.06 250 ASP A C 1
ATOM 1952 O O . ASP A 1 250 ? -15.748 8.500 -3.605 1.00 94.06 250 ASP A O 1
ATOM 1956 N N . SER A 1 251 ? -17.777 8.253 -4.519 1.00 95.62 251 SER A N 1
ATOM 1957 C CA . SER A 1 251 ? -18.405 7.682 -3.320 1.00 95.62 251 SER A CA 1
ATOM 1958 C C . SER A 1 251 ? -17.755 6.381 -2.831 1.00 95.62 251 SER A C 1
ATOM 1960 O O . SER A 1 251 ? -17.956 5.985 -1.682 1.00 95.62 251 SER A O 1
ATOM 1962 N N . ARG A 1 252 ? -16.980 5.691 -3.680 1.00 96.38 252 ARG A N 1
ATOM 1963 C CA . ARG A 1 252 ? -16.214 4.504 -3.265 1.00 96.38 252 ARG A CA 1
ATOM 1964 C C . ARG A 1 252 ? -15.082 4.866 -2.313 1.00 96.38 252 ARG A C 1
ATOM 1966 O O . ARG A 1 252 ? -14.730 4.044 -1.473 1.00 96.38 252 ARG A O 1
ATOM 1973 N N . VAL A 1 253 ? -14.540 6.077 -2.430 1.00 96.56 253 VAL A N 1
ATOM 1974 C CA . VAL A 1 253 ? -13.518 6.600 -1.519 1.00 96.56 253 VAL A CA 1
ATOM 1975 C C . VAL A 1 253 ? -14.117 6.767 -0.123 1.00 96.56 253 VAL A C 1
ATOM 1977 O O . VAL A 1 253 ? -13.534 6.286 0.845 1.00 96.56 253 VAL A O 1
ATOM 1980 N N . SER A 1 254 ? -15.341 7.289 -0.023 1.00 96.62 254 SER A N 1
ATOM 1981 C CA . SER A 1 254 ? -16.002 7.506 1.269 1.00 96.62 254 SER A CA 1
ATOM 1982 C C . SER A 1 254 ? -16.373 6.187 1.945 1.00 96.62 254 SER A C 1
ATOM 1984 O O . SER A 1 254 ? -16.178 6.035 3.151 1.00 96.62 254 SER A O 1
ATOM 1986 N N . LEU A 1 255 ? -16.825 5.194 1.166 1.00 97.44 255 LEU A N 1
ATOM 1987 C CA . LEU A 1 255 ? -17.029 3.833 1.670 1.00 97.44 255 LEU A CA 1
ATOM 1988 C C . LEU A 1 255 ? -15.714 3.194 2.135 1.00 97.44 255 LEU A C 1
ATOM 1990 O O . LEU A 1 255 ? -15.682 2.551 3.180 1.00 97.44 255 LEU A O 1
ATOM 1994 N N . GLU A 1 256 ? -14.631 3.341 1.377 1.00 97.50 256 GLU A N 1
ATOM 1995 C CA . GLU A 1 256 ? -13.336 2.791 1.774 1.00 97.50 256 GLU A CA 1
ATOM 1996 C C . GLU A 1 256 ? -12.820 3.467 3.052 1.00 97.50 256 GLU A C 1
ATOM 1998 O O . GLU A 1 256 ? -12.407 2.773 3.974 1.00 97.50 256 GLU A O 1
ATOM 2003 N N . ASN A 1 257 ? -12.917 4.795 3.156 1.00 96.69 257 ASN A N 1
ATOM 2004 C CA . ASN A 1 257 ? -12.587 5.553 4.365 1.00 96.69 257 ASN A CA 1
ATOM 2005 C C . ASN A 1 257 ? -13.409 5.091 5.573 1.00 96.69 257 ASN A C 1
ATOM 2007 O O . ASN A 1 257 ? -12.842 4.880 6.646 1.00 96.69 257 ASN A O 1
ATOM 2011 N N . PHE A 1 258 ? -14.719 4.892 5.395 1.00 97.44 258 PHE A N 1
ATOM 2012 C CA . PHE A 1 258 ? -15.595 4.320 6.417 1.00 97.44 258 PHE A CA 1
ATOM 2013 C C . PHE A 1 258 ? -15.060 2.968 6.891 1.00 97.44 258 PHE A C 1
ATOM 2015 O O . PHE A 1 258 ? -14.782 2.782 8.073 1.00 97.44 258 PHE A O 1
ATOM 2022 N N . LEU A 1 259 ? -14.855 2.047 5.946 1.00 97.38 259 LEU A N 1
ATOM 2023 C CA . LEU A 1 259 ? -14.385 0.693 6.206 1.00 97.38 259 LEU A CA 1
ATOM 2024 C C . LEU A 1 259 ? -13.048 0.697 6.955 1.00 97.38 259 LEU A C 1
ATOM 2026 O O . LEU A 1 259 ? -12.938 0.055 7.997 1.00 97.38 259 LEU A O 1
ATOM 2030 N N . LEU A 1 260 ? -12.056 1.450 6.481 1.00 95.94 260 LEU A N 1
ATOM 2031 C CA . LEU A 1 260 ? -10.736 1.521 7.109 1.00 95.94 260 LEU A CA 1
ATOM 2032 C C . LEU A 1 260 ? -10.799 2.082 8.532 1.00 95.94 260 LEU A C 1
ATOM 2034 O O . LEU A 1 260 ? -10.186 1.511 9.431 1.00 95.94 260 LEU A O 1
ATOM 2038 N N . ARG A 1 261 ? -11.584 3.143 8.760 1.00 95.25 261 ARG A N 1
ATOM 2039 C CA . ARG A 1 261 ? -11.741 3.752 10.091 1.00 95.25 261 ARG A CA 1
ATOM 2040 C C . ARG A 1 261 ? -12.524 2.879 11.073 1.00 95.25 261 ARG A C 1
ATOM 2042 O O . ARG A 1 261 ? -12.382 3.084 12.272 1.00 95.25 261 ARG A O 1
ATOM 2049 N N . THR A 1 262 ? -13.289 1.884 10.610 1.00 93.75 262 THR A N 1
ATOM 2050 C CA . THR A 1 262 ? -13.882 0.893 11.529 1.00 93.75 262 THR A CA 1
ATOM 2051 C C . THR A 1 262 ? -12.837 -0.015 12.185 1.00 93.75 262 THR A C 1
ATOM 2053 O O . THR A 1 262 ? -13.132 -0.630 13.203 1.00 93.75 262 THR A O 1
ATOM 2056 N N . GLY A 1 263 ? -11.650 -0.177 11.585 1.00 91.44 263 GLY A N 1
ATOM 2057 C CA . GLY A 1 263 ? -10.639 -1.143 12.036 1.00 91.44 263 GLY A CA 1
ATOM 2058 C C . GLY A 1 263 ? -11.009 -2.618 11.806 1.00 91.44 263 GLY A C 1
ATOM 2059 O O . GLY A 1 263 ? -10.227 -3.510 12.125 1.00 91.44 263 GLY A O 1
ATOM 2060 N N . LEU A 1 264 ? -12.178 -2.908 11.221 1.00 92.06 264 LEU A N 1
ATOM 2061 C CA . LEU A 1 264 ? -12.684 -4.277 11.038 1.00 92.06 264 LEU A CA 1
ATOM 2062 C C . LEU A 1 264 ? -12.285 -4.910 9.704 1.00 92.06 264 LEU A C 1
ATOM 2064 O O . LEU A 1 264 ? -12.553 -6.090 9.471 1.00 92.06 264 LEU A O 1
ATOM 2068 N N . VAL A 1 265 ? -11.654 -4.140 8.819 1.00 95.62 265 VAL A N 1
ATOM 2069 C CA . VAL A 1 265 ? -11.168 -4.614 7.524 1.00 95.62 265 VAL A CA 1
ATOM 2070 C C . VAL A 1 265 ? -9.676 -4.371 7.373 1.00 95.62 265 VAL A C 1
ATOM 2072 O O . VAL A 1 265 ? -9.103 -3.432 7.918 1.00 95.62 265 VAL A O 1
ATOM 2075 N N . ARG A 1 266 ? -9.033 -5.220 6.574 1.00 94.94 266 ARG A N 1
ATOM 2076 C CA . ARG A 1 266 ? -7.633 -5.021 6.193 1.00 94.94 266 ARG A CA 1
ATOM 2077 C C . ARG A 1 266 ? -7.520 -3.922 5.137 1.00 94.94 266 ARG A C 1
ATOM 2079 O O . ARG A 1 266 ? -8.357 -3.844 4.235 1.00 94.94 266 ARG A O 1
ATOM 2086 N N . ARG A 1 267 ? -6.437 -3.145 5.198 1.00 96.25 267 ARG A N 1
ATOM 2087 C CA . ARG A 1 267 ? -6.093 -2.151 4.170 1.00 96.25 267 ARG A CA 1
ATOM 2088 C C . ARG A 1 267 ? -5.961 -2.801 2.778 1.00 96.25 267 ARG A C 1
ATOM 2090 O O . ARG A 1 267 ? -5.545 -3.965 2.683 1.00 96.25 267 ARG A O 1
ATOM 2097 N N . PRO A 1 268 ? -6.318 -2.091 1.689 1.00 96.75 268 PRO A N 1
ATOM 2098 C CA . PRO A 1 268 ? -6.086 -2.577 0.334 1.00 96.75 268 PRO A CA 1
ATOM 2099 C C . PRO A 1 268 ? -4.582 -2.721 0.079 1.00 96.75 268 PRO A C 1
ATOM 2101 O O . PRO A 1 268 ? -3.757 -2.095 0.734 1.00 96.75 268 PRO A O 1
ATOM 2104 N N . ARG A 1 269 ? -4.197 -3.546 -0.896 1.00 96.44 269 ARG A N 1
ATOM 2105 C CA . ARG A 1 269 ? -2.787 -3.669 -1.298 1.00 96.44 269 ARG A CA 1
ATOM 2106 C C . ARG A 1 269 ? -2.491 -2.731 -2.459 1.00 96.44 269 ARG A C 1
ATOM 2108 O O . ARG A 1 269 ? -3.253 -2.708 -3.425 1.00 96.44 269 ARG A O 1
ATOM 2115 N N . LEU A 1 270 ? -1.365 -2.029 -2.404 1.00 97.00 270 LEU A N 1
ATOM 2116 C CA . LEU A 1 270 ? -0.881 -1.163 -3.477 1.00 97.00 270 LEU A CA 1
ATOM 2117 C C . LEU A 1 270 ? 0.260 -1.841 -4.243 1.00 97.00 270 LEU A C 1
ATOM 2119 O O . LEU A 1 270 ? 1.131 -2.479 -3.655 1.00 97.00 270 LEU A O 1
ATOM 2123 N N . VAL A 1 271 ? 0.242 -1.724 -5.570 1.00 97.56 271 VAL A N 1
ATOM 2124 C CA . VAL A 1 271 ? 1.302 -2.211 -6.457 1.00 97.56 271 VAL A CA 1
ATOM 2125 C C . VAL A 1 271 ? 1.710 -1.089 -7.400 1.00 97.56 271 VAL A C 1
ATOM 2127 O O . VAL A 1 271 ? 0.874 -0.556 -8.132 1.00 97.56 271 VAL A O 1
ATOM 2130 N N . THR A 1 272 ? 3.005 -0.781 -7.419 1.00 97.38 272 THR A N 1
ATOM 2131 C CA . THR A 1 272 ? 3.622 0.166 -8.352 1.00 97.38 272 THR A CA 1
ATOM 2132 C C . THR A 1 272 ? 4.383 -0.577 -9.445 1.00 97.38 272 THR A C 1
ATOM 2134 O O . THR A 1 272 ? 5.059 -1.580 -9.194 1.00 97.38 272 THR A O 1
ATOM 2137 N N . VAL A 1 273 ? 4.232 -0.123 -10.688 1.00 96.75 273 VAL A N 1
ATOM 2138 C CA . VAL A 1 273 ? 4.925 -0.670 -11.856 1.00 96.75 273 VAL A CA 1
ATOM 2139 C C . VAL A 1 273 ? 5.473 0.489 -12.696 1.00 96.75 273 VAL A C 1
ATOM 2141 O O . VAL A 1 273 ? 4.678 1.225 -13.277 1.00 96.75 273 VAL A O 1
ATOM 2144 N N . PRO A 1 274 ? 6.802 0.645 -12.810 1.00 97.25 274 PRO A N 1
ATOM 2145 C CA . PRO A 1 274 ? 7.837 -0.145 -12.135 1.00 97.25 274 PRO A CA 1
ATOM 2146 C C . PRO A 1 274 ? 7.916 0.158 -10.623 1.00 97.25 274 PRO A C 1
ATOM 2148 O O . PRO A 1 274 ? 7.400 1.171 -10.159 1.00 97.25 274 PRO A O 1
ATOM 2151 N N . ARG A 1 275 ? 8.590 -0.708 -9.845 1.00 96.94 275 ARG A N 1
ATOM 2152 C CA . ARG A 1 275 ? 8.875 -0.453 -8.412 1.00 96.94 275 ARG A CA 1
ATOM 2153 C C . ARG A 1 275 ? 9.874 0.690 -8.195 1.00 96.94 275 ARG A C 1
ATOM 2155 O O . ARG A 1 275 ? 9.927 1.266 -7.115 1.00 96.94 275 ARG A O 1
ATOM 2162 N N . ARG A 1 276 ? 10.675 0.979 -9.219 1.00 97.56 276 ARG A N 1
ATOM 2163 C CA . ARG A 1 276 ? 11.706 2.013 -9.275 1.00 97.56 276 ARG A CA 1
ATOM 2164 C C . ARG A 1 276 ? 11.671 2.634 -10.667 1.00 97.56 276 ARG A C 1
ATOM 2166 O O . ARG A 1 276 ? 11.621 1.912 -11.662 1.00 97.56 276 ARG A O 1
ATOM 2173 N N . VAL A 1 277 ? 11.647 3.958 -10.734 1.00 97.38 277 VAL A N 1
ATOM 2174 C CA . VAL A 1 277 ? 11.586 4.719 -11.983 1.00 97.38 277 VAL A CA 1
ATOM 2175 C C . VAL A 1 277 ? 13.010 5.067 -12.401 1.00 97.38 277 VAL A C 1
ATOM 2177 O O . VAL A 1 277 ? 13.573 6.075 -11.979 1.00 97.38 277 VAL A O 1
ATOM 2180 N N . ASP A 1 278 ? 13.600 4.201 -13.221 1.00 96.31 278 ASP A N 1
ATOM 2181 C CA . ASP A 1 278 ? 14.918 4.435 -13.805 1.00 96.31 278 ASP A CA 1
ATOM 2182 C C . ASP A 1 278 ? 14.798 5.287 -15.074 1.00 96.31 278 ASP A C 1
ATOM 2184 O O . ASP A 1 278 ? 14.315 4.845 -16.129 1.00 96.31 278 ASP A O 1
ATOM 2188 N N . MET A 1 279 ? 15.252 6.534 -14.970 1.00 94.88 279 MET A N 1
ATOM 2189 C CA . MET A 1 279 ? 15.418 7.409 -16.119 1.00 94.88 279 MET A CA 1
ATOM 2190 C C . MET A 1 279 ? 16.661 6.979 -16.914 1.00 94.88 279 MET A C 1
ATOM 2192 O O . MET A 1 279 ? 17.659 6.543 -16.331 1.00 94.88 279 MET A O 1
ATOM 2196 N N . PRO A 1 280 ? 16.631 7.073 -18.256 1.00 90.56 280 PRO A N 1
ATOM 2197 C CA . PRO A 1 280 ? 17.848 6.925 -19.053 1.00 90.56 280 PRO A CA 1
ATOM 2198 C C . PRO A 1 280 ? 18.881 8.004 -18.675 1.00 90.56 280 PRO A C 1
ATOM 2200 O O . PRO A 1 280 ? 18.568 8.940 -17.947 1.00 90.56 280 PRO A O 1
ATOM 2203 N N . ARG A 1 281 ? 20.116 7.895 -19.182 1.00 90.31 281 ARG A N 1
ATOM 2204 C CA . ARG A 1 281 ? 21.067 9.018 -19.120 1.00 90.31 281 ARG A CA 1
ATOM 2205 C C . ARG A 1 281 ? 20.500 10.198 -19.910 1.00 90.31 281 ARG A C 1
ATOM 2207 O O . ARG A 1 281 ? 20.108 10.012 -21.063 1.00 90.31 281 ARG A O 1
ATOM 2214 N N . VAL A 1 282 ? 20.474 11.372 -19.291 1.00 92.62 282 VAL A N 1
ATOM 2215 C CA . VAL A 1 282 ? 19.902 12.614 -19.832 1.00 92.62 282 VAL A CA 1
ATOM 2216 C C . VAL A 1 282 ? 20.995 13.673 -19.893 1.00 92.62 282 VAL A C 1
ATOM 2218 O O . VAL A 1 282 ? 21.891 13.662 -19.051 1.00 92.62 282 VAL A O 1
ATOM 2221 N N . VAL A 1 283 ? 20.963 14.555 -20.888 1.00 92.50 283 VAL A N 1
ATOM 2222 C CA . VAL A 1 283 ? 21.876 15.703 -20.931 1.00 92.50 283 VAL A CA 1
ATOM 2223 C C . VAL A 1 283 ? 21.345 16.812 -20.024 1.00 92.50 283 VAL A C 1
ATOM 2225 O O . VAL A 1 283 ? 20.138 16.996 -19.930 1.00 92.50 283 VAL A O 1
ATOM 2228 N N . SER A 1 284 ? 22.227 17.550 -19.352 1.00 92.62 284 SER A N 1
ATOM 2229 C CA . SER A 1 284 ? 21.828 18.737 -18.578 1.00 92.62 284 SER A CA 1
ATOM 2230 C C . SER A 1 284 ? 21.030 19.734 -19.439 1.00 92.62 284 SER A C 1
ATOM 2232 O O . SER A 1 284 ? 21.476 20.102 -20.526 1.00 92.62 284 SER A O 1
ATOM 2234 N N . GLY A 1 285 ? 19.856 20.144 -18.950 1.00 91.44 285 GLY A N 1
ATOM 2235 C CA . GLY A 1 285 ? 18.893 21.004 -19.651 1.00 91.44 285 GLY A CA 1
ATOM 2236 C C . GLY A 1 285 ? 17.781 20.254 -20.397 1.00 91.44 285 GLY A C 1
ATOM 2237 O O . GLY A 1 285 ? 16.777 20.862 -20.754 1.00 91.44 285 GLY A O 1
ATOM 2238 N N . ASP A 1 286 ? 17.898 18.937 -20.593 1.00 91.62 286 ASP A N 1
ATOM 2239 C CA . ASP A 1 286 ? 16.831 18.145 -21.207 1.00 91.62 286 ASP A CA 1
ATOM 2240 C C . ASP A 1 286 ? 15.760 17.742 -20.179 1.00 91.62 286 ASP A C 1
ATOM 2242 O O . ASP A 1 286 ? 16.021 17.558 -18.982 1.00 91.62 286 ASP A O 1
ATOM 2246 N N . ARG A 1 287 ? 14.542 17.503 -20.677 1.00 93.88 287 ARG A N 1
ATOM 2247 C CA . ARG A 1 287 ? 13.443 16.899 -19.914 1.00 93.88 287 ARG A CA 1
ATOM 2248 C C . ARG A 1 287 ? 13.227 15.459 -20.341 1.00 93.88 287 ARG A C 1
ATOM 2250 O O . ARG A 1 287 ? 13.138 15.155 -21.529 1.00 93.88 287 ARG A O 1
ATOM 2257 N N . VAL A 1 288 ? 13.070 14.565 -19.369 1.00 93.38 288 VAL A N 1
ATOM 2258 C CA . VAL A 1 288 ? 12.787 13.148 -19.630 1.00 93.38 288 VAL A CA 1
ATOM 2259 C C . VAL A 1 288 ? 11.498 12.717 -18.954 1.00 93.38 288 VAL A C 1
ATOM 2261 O O . VAL A 1 288 ? 11.198 13.147 -17.845 1.00 93.38 288 VAL A O 1
ATOM 2264 N N . THR A 1 289 ? 10.740 11.838 -19.610 1.00 95.12 289 THR A N 1
ATOM 2265 C CA . THR A 1 289 ? 9.487 11.306 -19.069 1.00 95.12 289 THR A CA 1
ATOM 2266 C C . THR A 1 289 ? 9.496 9.781 -18.970 1.00 95.12 289 THR A C 1
ATOM 2268 O O . THR A 1 289 ? 10.053 9.073 -19.817 1.00 95.12 289 THR A O 1
ATOM 2271 N N . ARG A 1 290 ? 8.855 9.242 -17.926 1.00 95.62 290 ARG A N 1
ATOM 2272 C CA . ARG A 1 290 ? 8.597 7.805 -17.736 1.00 95.62 290 ARG A CA 1
ATOM 2273 C C . ARG A 1 290 ? 7.216 7.566 -17.148 1.00 95.62 290 ARG A C 1
ATOM 2275 O O . ARG A 1 290 ? 6.736 8.348 -16.343 1.00 95.62 290 ARG A O 1
ATOM 2282 N N . ARG A 1 291 ? 6.590 6.451 -17.529 1.00 96.00 291 ARG A N 1
ATOM 2283 C CA . ARG A 1 291 ? 5.302 6.033 -16.963 1.00 96.00 291 ARG A CA 1
ATOM 2284 C C . ARG A 1 291 ? 5.496 5.305 -15.634 1.00 96.00 291 ARG A C 1
ATOM 2286 O O . ARG A 1 291 ? 6.360 4.433 -15.528 1.00 96.00 291 ARG A O 1
ATOM 2293 N N . LEU A 1 292 ? 4.659 5.643 -14.661 1.00 97.25 292 LEU A N 1
ATOM 2294 C CA . LEU A 1 292 ? 4.516 4.988 -13.370 1.00 97.25 292 LEU A CA 1
ATOM 2295 C C . LEU A 1 292 ? 3.052 4.589 -13.199 1.00 97.25 292 LEU A C 1
ATOM 2297 O O . LEU A 1 292 ? 2.172 5.434 -13.060 1.00 97.25 292 LEU A O 1
ATOM 2301 N N . ARG A 1 293 ? 2.791 3.285 -13.171 1.00 97.75 293 ARG A N 1
ATOM 2302 C CA . ARG A 1 293 ? 1.454 2.752 -12.943 1.00 97.75 293 ARG A CA 1
ATOM 2303 C C . ARG A 1 293 ? 1.264 2.398 -11.478 1.00 97.75 293 ARG A C 1
ATOM 2305 O O . ARG A 1 293 ? 1.988 1.554 -10.950 1.00 97.75 293 ARG A O 1
ATOM 2312 N N . VAL A 1 294 ? 0.251 2.977 -10.848 1.00 97.75 294 VAL A N 1
ATOM 2313 C CA . VAL A 1 294 ? -0.194 2.633 -9.494 1.00 97.75 294 VAL A CA 1
ATOM 2314 C C . VAL A 1 294 ? -1.521 1.901 -9.608 1.00 97.75 294 VAL A C 1
ATOM 2316 O O . VAL A 1 294 ? -2.443 2.362 -10.274 1.00 97.75 294 VAL A O 1
ATOM 2319 N N . ARG A 1 295 ? -1.636 0.721 -9.003 1.00 97.00 295 ARG A N 1
ATOM 2320 C CA . ARG A 1 295 ? -2.875 -0.063 -9.055 1.00 97.00 295 ARG A CA 1
ATOM 2321 C C . ARG A 1 295 ? -3.097 -0.858 -7.784 1.00 97.00 295 ARG A C 1
ATOM 2323 O O . ARG A 1 295 ? -2.157 -1.154 -7.044 1.00 97.00 295 ARG A O 1
ATOM 2330 N N . LYS A 1 296 ? -4.342 -1.286 -7.588 1.00 96.69 296 LYS A N 1
ATOM 2331 C CA . LYS A 1 296 ? -4.682 -2.246 -6.541 1.00 96.69 296 LYS A CA 1
ATOM 2332 C C . LYS A 1 296 ? -4.017 -3.602 -6.811 1.00 96.69 296 LYS A C 1
ATOM 2334 O O . LYS A 1 296 ? -4.070 -4.128 -7.924 1.00 96.69 296 LYS A O 1
ATOM 2339 N N . GLY A 1 297 ? -3.391 -4.164 -5.783 1.00 95.69 297 GLY A N 1
ATOM 2340 C CA . GLY A 1 297 ? -2.897 -5.537 -5.760 1.00 95.69 297 GLY A CA 1
ATOM 2341 C C . GLY A 1 297 ? -4.018 -6.564 -5.580 1.00 95.69 297 GLY A C 1
ATOM 2342 O O . GLY A 1 297 ? -5.204 -6.238 -5.565 1.00 95.69 297 GLY A O 1
ATOM 2343 N N . ARG A 1 298 ? -3.645 -7.838 -5.420 1.00 95.44 298 ARG A N 1
ATOM 2344 C CA . ARG A 1 298 ? -4.612 -8.895 -5.082 1.00 95.44 298 ARG A CA 1
ATOM 2345 C C . ARG A 1 298 ? -5.191 -8.645 -3.684 1.00 95.44 298 ARG A C 1
ATOM 2347 O O . ARG A 1 298 ? -4.421 -8.460 -2.745 1.00 95.44 298 ARG A O 1
ATOM 2354 N N . GLY A 1 299 ? -6.517 -8.675 -3.549 1.00 93.38 299 GLY A N 1
ATOM 2355 C CA . GLY A 1 299 ? -7.214 -8.514 -2.269 1.00 93.38 299 GLY A CA 1
ATOM 2356 C C . GLY A 1 299 ? -8.445 -7.601 -2.328 1.00 93.38 299 GLY A C 1
ATOM 2357 O O . GLY A 1 299 ? -8.892 -7.185 -3.405 1.00 93.38 299 GLY A O 1
ATOM 2358 N N . ARG A 1 300 ? -8.987 -7.311 -1.139 1.00 94.56 300 ARG A N 1
ATOM 2359 C CA . ARG A 1 300 ? -10.171 -6.464 -0.929 1.00 94.56 300 ARG A CA 1
ATOM 2360 C C . ARG A 1 300 ? -9.892 -4.972 -1.110 1.00 94.56 300 ARG A C 1
ATOM 2362 O O . ARG A 1 300 ? -8.748 -4.562 -1.317 1.00 94.56 300 ARG A O 1
ATOM 2369 N N . GLY A 1 301 ? -10.961 -4.192 -1.001 1.00 95.06 301 GLY A N 1
ATOM 2370 C CA . GLY A 1 301 ? -10.918 -2.741 -0.902 1.00 95.06 301 GLY A CA 1
ATOM 2371 C C . GLY A 1 301 ? -10.803 -2.007 -2.227 1.00 95.06 301 GLY A C 1
ATOM 2372 O O . GLY A 1 301 ? -10.645 -2.598 -3.309 1.00 95.06 301 GLY A O 1
ATOM 2373 N N . TYR A 1 302 ? -10.893 -0.694 -2.103 1.00 96.69 302 TYR A N 1
ATOM 2374 C CA . TYR A 1 302 ? -10.746 0.290 -3.158 1.00 96.69 302 TYR A CA 1
ATOM 2375 C C . TYR A 1 302 ? -9.487 1.118 -2.905 1.00 96.69 302 TYR A C 1
ATOM 2377 O O . TYR A 1 302 ? -9.256 1.578 -1.797 1.00 96.69 302 TYR A O 1
ATOM 2385 N N . LEU A 1 303 ? -8.638 1.276 -3.919 1.00 97.00 303 LEU A N 1
ATOM 2386 C CA . LEU A 1 303 ? -7.389 2.015 -3.758 1.00 97.00 303 LEU A CA 1
ATOM 2387 C C . LEU A 1 303 ? -7.600 3.464 -4.183 1.00 97.00 303 LEU A C 1
ATOM 2389 O O . LEU A 1 303 ? -8.115 3.706 -5.263 1.00 97.00 303 LEU A O 1
ATOM 2393 N N . PHE A 1 304 ? -7.167 4.413 -3.372 1.00 97.19 304 PHE A N 1
ATOM 2394 C CA . PHE A 1 304 ? -7.137 5.834 -3.714 1.00 97.19 304 PHE A CA 1
ATOM 2395 C C . PHE A 1 304 ? -6.004 6.523 -2.956 1.00 97.19 304 PHE A C 1
ATOM 2397 O O . PHE A 1 304 ? -5.545 6.007 -1.926 1.00 97.19 304 PHE A O 1
ATOM 2404 N N . GLY A 1 305 ? -5.551 7.666 -3.460 1.00 97.12 305 GLY A N 1
ATOM 2405 C CA . GLY A 1 305 ? -4.452 8.401 -2.849 1.00 97.12 305 GLY A CA 1
ATOM 2406 C C . GLY A 1 305 ? -3.916 9.545 -3.698 1.00 97.12 305 GLY A C 1
ATOM 2407 O O . GLY A 1 305 ? -4.528 9.959 -4.686 1.00 97.12 305 GLY A O 1
ATOM 2408 N N . THR A 1 306 ? -2.747 10.036 -3.297 1.00 97.81 306 THR A N 1
ATOM 2409 C CA . THR A 1 306 ? -1.999 11.094 -3.975 1.00 97.81 306 THR A CA 1
ATOM 2410 C C . THR A 1 306 ? -0.512 10.744 -4.093 1.00 97.81 306 THR A C 1
ATOM 2412 O O . THR A 1 306 ? 0.029 9.948 -3.320 1.00 97.81 306 THR A O 1
ATOM 2415 N N . LEU A 1 307 ? 0.145 11.295 -5.109 1.00 98.44 307 LEU A N 1
ATOM 2416 C CA . LEU A 1 307 ? 1.561 11.145 -5.408 1.00 98.44 307 LEU A CA 1
ATOM 2417 C C . LEU A 1 307 ? 2.221 12.502 -5.193 1.00 98.44 307 LEU A C 1
ATOM 2419 O O . LEU A 1 307 ? 1.839 13.484 -5.822 1.00 98.44 307 LEU A O 1
ATOM 2423 N N . LYS A 1 308 ? 3.236 12.553 -4.332 1.00 98.06 308 LYS A N 1
ATOM 2424 C CA . LYS A 1 308 ? 4.010 13.770 -4.074 1.00 98.06 308 LYS A CA 1
ATOM 2425 C C . LYS A 1 308 ? 5.484 13.529 -4.401 1.00 98.06 308 LYS A C 1
ATOM 2427 O O . LYS A 1 308 ? 6.064 12.595 -3.845 1.00 98.06 308 LYS A O 1
ATOM 2432 N N . PRO A 1 309 ? 6.106 14.306 -5.302 1.00 97.94 309 PRO A N 1
ATOM 2433 C CA . PRO A 1 309 ? 7.549 14.227 -5.505 1.00 97.94 309 PRO A CA 1
ATOM 2434 C C . PRO A 1 309 ? 8.286 14.761 -4.266 1.00 97.94 309 PRO A C 1
ATOM 2436 O O . PRO A 1 309 ? 7.828 15.712 -3.639 1.00 97.94 309 PRO A O 1
ATOM 2439 N N . SER A 1 310 ? 9.422 14.156 -3.909 1.00 97.50 310 SER A N 1
ATOM 2440 C CA . SER A 1 310 ? 10.294 14.651 -2.832 1.00 97.50 310 SER A CA 1
ATOM 2441 C C . SER A 1 310 ? 11.127 15.861 -3.243 1.00 97.50 310 SER A C 1
ATOM 2443 O O . SER A 1 310 ? 11.588 16.600 -2.382 1.00 97.50 310 SER A O 1
ATOM 2445 N N . ASP A 1 311 ? 11.323 16.053 -4.547 1.00 97.75 311 ASP A N 1
ATOM 2446 C CA . ASP A 1 311 ? 12.261 17.019 -5.102 1.00 97.75 311 ASP A CA 1
ATOM 2447 C C . ASP A 1 311 ? 11.602 17.875 -6.197 1.00 97.75 311 ASP A C 1
ATOM 2449 O O . ASP A 1 311 ? 10.831 17.341 -7.000 1.00 97.75 311 ASP A O 1
ATOM 2453 N N . PRO A 1 312 ? 11.946 19.174 -6.311 1.00 96.81 312 PRO A N 1
ATOM 2454 C CA . PRO A 1 312 ? 11.302 20.103 -7.248 1.00 96.81 312 PRO A CA 1
ATOM 2455 C C . PRO A 1 312 ? 11.617 19.820 -8.726 1.00 96.81 312 PRO A C 1
ATOM 2457 O O . PRO A 1 312 ? 10.876 20.237 -9.616 1.00 96.81 312 PRO A O 1
ATOM 2460 N N . TRP A 1 313 ? 12.708 19.098 -8.998 1.00 96.62 313 TRP A N 1
ATOM 2461 C CA . TRP A 1 313 ? 13.108 18.675 -10.341 1.00 96.62 313 TRP A CA 1
ATOM 2462 C C . TRP A 1 313 ? 12.349 17.427 -10.831 1.00 96.62 313 TRP A C 1
ATOM 2464 O O . TRP A 1 313 ? 12.493 17.031 -11.987 1.00 96.62 313 TRP A O 1
ATOM 2474 N N . VAL A 1 314 ? 11.508 16.815 -9.986 1.00 97.94 314 VAL A N 1
ATOM 2475 C CA . VAL A 1 314 ? 10.591 15.731 -10.362 1.00 97.94 314 VAL A CA 1
ATOM 2476 C C . VAL A 1 314 ? 9.160 16.258 -10.380 1.00 97.94 314 VAL A C 1
ATOM 2478 O O . VAL A 1 314 ? 8.665 16.797 -9.396 1.00 97.94 314 VAL A O 1
ATOM 2481 N N . ARG A 1 315 ? 8.447 16.034 -11.482 1.00 97.75 315 ARG A N 1
ATOM 2482 C CA . ARG A 1 315 ? 7.013 16.316 -11.617 1.00 97.75 315 ARG A CA 1
ATOM 2483 C C . ARG A 1 315 ? 6.266 15.027 -11.921 1.00 97.75 315 ARG A C 1
ATOM 2485 O O . ARG A 1 315 ? 6.771 14.170 -12.642 1.00 97.75 315 ARG A O 1
ATOM 2492 N N . VAL A 1 316 ? 5.061 14.883 -11.383 1.00 97.88 316 VAL A N 1
ATOM 2493 C CA . VAL A 1 316 ? 4.211 13.708 -11.608 1.00 97.88 316 VAL A CA 1
ATOM 2494 C C . VAL A 1 316 ? 2.815 14.186 -11.977 1.00 97.88 316 VAL A C 1
ATOM 2496 O O . VAL A 1 316 ? 2.246 15.004 -11.264 1.00 97.88 316 VAL A O 1
ATOM 2499 N N . GLY A 1 317 ? 2.277 13.695 -13.094 1.00 96.12 317 GLY A N 1
ATOM 2500 C CA . GLY A 1 317 ? 0.923 14.019 -13.541 1.00 96.12 317 GLY A CA 1
ATOM 2501 C C . GLY A 1 317 ? 0.228 12.800 -14.157 1.00 96.12 317 GLY A C 1
ATOM 2502 O O . GLY A 1 317 ? 0.821 12.174 -15.039 1.00 96.12 317 GLY A O 1
ATOM 2503 N N . PRO A 1 318 ? -0.998 12.435 -13.735 1.00 97.19 318 PRO A N 1
ATOM 2504 C CA . PRO A 1 318 ? -1.773 13.015 -12.629 1.00 97.19 318 PRO A CA 1
ATOM 2505 C C . PRO A 1 318 ? -1.161 12.704 -11.251 1.00 97.19 318 PRO A C 1
ATOM 2507 O O . PRO A 1 318 ? -0.466 11.700 -11.096 1.00 97.19 318 PRO A O 1
ATOM 2510 N N . ASP A 1 319 ? -1.440 13.549 -10.257 1.00 96.62 319 ASP A N 1
ATOM 2511 C CA . ASP A 1 319 ? -0.962 13.421 -8.873 1.00 96.62 319 ASP A CA 1
ATOM 2512 C C . ASP A 1 319 ? -2.010 12.829 -7.915 1.00 96.62 319 ASP A C 1
ATOM 2514 O O . ASP A 1 319 ? -1.658 12.345 -6.846 1.00 96.62 319 ASP A O 1
ATOM 2518 N N . THR A 1 320 ? -3.288 12.803 -8.287 1.00 96.75 320 THR A N 1
ATOM 2519 C CA . THR A 1 320 ? -4.378 12.208 -7.500 1.00 96.75 320 THR A CA 1
ATOM 2520 C C . THR A 1 320 ? -5.007 11.029 -8.236 1.00 96.75 320 THR A C 1
ATOM 2522 O O . THR A 1 320 ? -5.027 10.987 -9.469 1.00 96.75 320 THR A O 1
ATOM 2525 N N . PHE A 1 321 ? -5.503 10.031 -7.496 1.00 96.00 321 PHE A N 1
ATOM 2526 C CA . PHE A 1 321 ? -6.128 8.863 -8.117 1.00 96.00 321 PHE A CA 1
ATOM 2527 C C . PHE A 1 321 ? -7.202 8.183 -7.271 1.00 96.00 321 PHE A C 1
ATOM 2529 O O . PHE A 1 321 ? -7.094 8.085 -6.047 1.00 96.00 321 PHE A O 1
ATOM 2536 N N . SER A 1 322 ? -8.191 7.617 -7.966 1.00 94.88 322 SER A N 1
ATOM 2537 C CA . SER A 1 322 ? -9.156 6.654 -7.443 1.00 94.88 322 SER A CA 1
ATOM 2538 C C . SER A 1 322 ? -9.185 5.415 -8.353 1.00 94.88 322 SER A C 1
ATOM 2540 O O . SER A 1 322 ? -9.390 5.481 -9.563 1.00 94.88 322 SER A O 1
ATOM 2542 N N . GLY A 1 323 ? -8.869 4.256 -7.787 1.00 94.69 323 GLY A N 1
ATOM 2543 C CA . GLY A 1 323 ? -8.650 2.997 -8.493 1.00 94.69 323 GLY A CA 1
ATOM 2544 C C . GLY A 1 323 ? -7.207 2.814 -8.976 1.00 94.69 323 GLY A C 1
ATOM 2545 O O . GLY A 1 323 ? -6.305 2.507 -8.193 1.00 94.69 323 GLY A O 1
ATOM 2546 N N . SER A 1 324 ? -7.002 2.904 -10.289 1.00 95.44 324 SER A N 1
ATOM 2547 C CA . SER A 1 324 ? -5.690 2.762 -10.930 1.00 95.44 324 SER A CA 1
ATOM 2548 C C . SER A 1 324 ? -5.256 4.063 -11.585 1.00 95.44 324 SER A C 1
ATOM 2550 O O . SER A 1 324 ? -6.066 4.724 -12.225 1.00 95.44 324 SER A O 1
ATOM 2552 N N . LEU A 1 325 ? -3.966 4.364 -11.498 1.00 96.75 325 LEU A N 1
ATOM 2553 C CA . LEU A 1 325 ? -3.331 5.537 -12.078 1.00 96.75 325 LEU A CA 1
ATOM 2554 C C . LEU A 1 325 ? -2.247 5.111 -13.066 1.00 96.75 325 LEU A C 1
ATOM 2556 O O . LEU A 1 325 ? -1.436 4.241 -12.748 1.00 96.75 325 LEU A O 1
ATOM 2560 N N . ASP A 1 326 ? -2.203 5.748 -14.231 1.00 97.06 326 ASP A N 1
ATOM 2561 C CA . ASP A 1 326 ? -1.046 5.730 -15.130 1.00 97.06 326 ASP A CA 1
ATOM 2562 C C . ASP A 1 326 ? -0.469 7.151 -15.156 1.00 97.06 326 ASP A C 1
ATOM 2564 O O . ASP A 1 326 ? -0.995 8.033 -15.833 1.00 97.06 326 ASP A O 1
ATOM 2568 N N . ALA A 1 327 ? 0.540 7.396 -14.319 1.00 96.75 327 ALA A N 1
ATOM 2569 C CA . ALA A 1 327 ? 1.151 8.705 -14.145 1.00 96.75 327 ALA A CA 1
ATOM 2570 C C . ALA A 1 327 ? 2.384 8.863 -15.034 1.00 96.75 327 ALA A C 1
ATOM 2572 O O . ALA A 1 327 ? 3.168 7.931 -15.222 1.00 96.75 327 ALA A O 1
ATOM 2573 N N . ILE A 1 328 ? 2.594 10.071 -15.540 1.00 97.25 328 ILE A N 1
ATOM 2574 C CA . ILE A 1 328 ? 3.806 10.475 -16.240 1.00 97.25 328 ILE A CA 1
ATOM 2575 C C . ILE A 1 328 ? 4.706 11.183 -15.232 1.00 97.25 328 ILE A C 1
ATOM 2577 O O . ILE A 1 328 ? 4.364 12.235 -14.696 1.00 97.25 328 ILE A O 1
ATOM 2581 N N . VAL A 1 329 ? 5.861 10.579 -14.974 1.00 97.31 329 VAL A N 1
ATOM 2582 C CA . VAL A 1 329 ? 6.949 11.144 -14.181 1.00 97.31 329 VAL A CA 1
ATOM 2583 C C . VAL A 1 329 ? 7.870 11.897 -15.126 1.00 97.31 329 VAL A C 1
ATOM 2585 O O . VAL A 1 329 ? 8.508 11.279 -15.979 1.00 97.31 329 VAL A O 1
ATOM 2588 N N . THR A 1 330 ? 7.945 13.209 -14.967 1.00 97.12 330 THR A N 1
ATOM 2589 C CA . THR A 1 330 ? 8.822 14.106 -15.718 1.00 97.12 330 THR A CA 1
ATOM 2590 C C . THR A 1 330 ? 9.976 14.533 -14.824 1.00 97.12 330 THR A C 1
ATOM 2592 O O . THR A 1 330 ? 9.754 14.979 -13.704 1.00 97.12 330 THR A O 1
ATOM 2595 N N . VAL A 1 331 ? 11.203 14.408 -15.312 1.00 97.06 331 VAL A N 1
ATOM 2596 C CA . VAL A 1 331 ? 12.404 14.922 -14.649 1.00 97.06 331 VAL A CA 1
ATOM 2597 C C . VAL A 1 331 ? 12.935 16.092 -15.460 1.00 97.06 331 VAL A C 1
ATOM 2599 O O . VAL A 1 331 ? 13.186 15.947 -16.658 1.00 97.06 331 VAL A O 1
ATOM 2602 N N . ASP A 1 332 ? 13.071 17.234 -14.794 1.00 96.19 332 ASP A N 1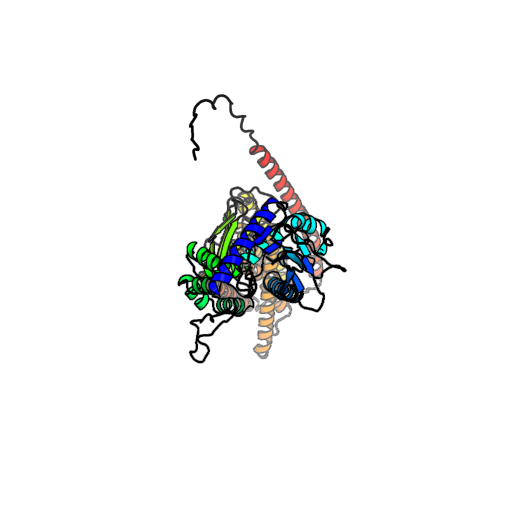
ATOM 2603 C CA . ASP A 1 332 ? 13.668 18.452 -15.327 1.00 96.19 332 ASP A CA 1
ATOM 2604 C C . ASP A 1 332 ? 15.122 18.546 -14.855 1.00 96.19 332 ASP A C 1
ATOM 2606 O O . ASP A 1 332 ? 15.390 18.516 -13.655 1.00 96.19 332 ASP A O 1
ATOM 2610 N N . THR A 1 333 ? 16.069 18.593 -15.789 1.00 95.69 333 THR A N 1
ATOM 2611 C CA . THR A 1 333 ? 17.500 18.591 -15.456 1.00 95.69 333 THR A CA 1
ATOM 2612 C C . THR A 1 333 ? 18.138 19.979 -15.482 1.00 95.69 333 THR A C 1
ATOM 2614 O O . THR A 1 333 ? 19.339 20.076 -15.236 1.00 95.69 333 THR A O 1
ATOM 2617 N N . GLU A 1 334 ? 17.371 21.049 -15.733 1.00 93.69 334 GLU A N 1
ATOM 2618 C CA . GLU A 1 334 ? 17.885 22.428 -15.804 1.00 93.69 334 GLU A CA 1
ATOM 2619 C C . GLU A 1 334 ? 18.620 22.857 -14.521 1.00 93.69 334 GLU A C 1
ATOM 2621 O O . GLU A 1 334 ? 19.667 23.498 -14.583 1.00 93.69 334 GLU A O 1
ATOM 2626 N N . SER A 1 335 ? 18.111 22.463 -13.349 1.00 91.69 335 SER A N 1
ATOM 2627 C CA . SER A 1 335 ? 18.674 22.830 -12.041 1.00 91.69 335 SER A CA 1
ATOM 2628 C C . SER A 1 335 ? 19.714 21.844 -11.501 1.00 91.69 335 SER A C 1
ATOM 2630 O O . SER A 1 335 ? 20.263 22.048 -10.416 1.00 91.69 335 SER A O 1
ATOM 2632 N N . LEU A 1 336 ? 19.989 20.755 -12.223 1.00 94.00 336 LEU A N 1
ATOM 2633 C CA . LEU A 1 336 ? 20.813 19.663 -11.724 1.00 94.00 336 LEU A CA 1
ATOM 2634 C C . LEU A 1 336 ? 22.252 19.754 -12.248 1.00 94.00 336 LEU A C 1
ATOM 2636 O O . LEU A 1 336 ? 22.506 19.872 -13.446 1.00 94.00 336 LEU A O 1
ATOM 2640 N N . LEU A 1 337 ? 23.214 19.659 -11.327 1.00 93.31 337 LEU A N 1
ATOM 2641 C CA . LEU A 1 337 ? 24.642 19.648 -11.649 1.00 93.31 337 LEU A CA 1
ATOM 2642 C C . LEU A 1 337 ? 25.067 18.312 -12.277 1.00 93.31 337 LEU A C 1
ATOM 2644 O O . LEU A 1 337 ? 24.432 17.275 -12.110 1.00 93.31 337 LEU A O 1
ATOM 2648 N N . ILE A 1 338 ? 26.183 18.324 -12.997 1.00 91.38 338 ILE A N 1
ATOM 2649 C CA . ILE A 1 338 ? 26.734 17.114 -13.612 1.00 91.38 338 ILE A CA 1
ATOM 2650 C C . ILE A 1 338 ? 27.600 16.412 -12.564 1.00 91.38 338 ILE A C 1
ATOM 2652 O O . ILE A 1 338 ? 28.550 17.001 -12.052 1.00 91.38 338 ILE A O 1
ATOM 2656 N N . LYS A 1 339 ? 27.245 15.171 -12.220 1.00 91.00 339 LYS A N 1
ATOM 2657 C CA . LYS A 1 339 ? 27.947 14.332 -11.240 1.00 91.00 339 LYS A CA 1
ATOM 2658 C C . LYS A 1 339 ? 28.006 12.894 -11.745 1.00 91.00 339 LYS A C 1
ATOM 2660 O O . LYS A 1 339 ? 27.112 12.453 -12.464 1.00 91.00 339 LYS A O 1
ATOM 2665 N N . GLU A 1 340 ? 29.031 12.154 -11.330 1.00 85.69 340 GLU A N 1
ATOM 2666 C CA . GLU A 1 340 ? 29.176 10.733 -11.676 1.00 85.69 340 GLU A CA 1
ATOM 2667 C C . GLU A 1 340 ? 28.076 9.868 -11.050 1.00 85.69 340 GLU A C 1
ATOM 2669 O O . GLU A 1 340 ? 27.573 8.927 -11.668 1.00 85.69 340 GLU A O 1
ATOM 2674 N N . GLN A 1 341 ? 27.675 10.202 -9.821 1.00 91.38 341 GLN A N 1
ATOM 2675 C CA . GLN A 1 341 ? 26.633 9.475 -9.108 1.00 91.38 341 GLN A CA 1
ATOM 2676 C C . GLN A 1 341 ? 25.232 9.881 -9.594 1.00 91.38 341 GLN A C 1
ATOM 2678 O O . GLN A 1 341 ? 24.977 11.069 -9.814 1.00 91.38 341 GLN A O 1
ATOM 2683 N N . PRO A 1 342 ? 24.290 8.925 -9.713 1.00 94.00 342 PRO A N 1
ATOM 2684 C CA . PRO A 1 342 ? 22.917 9.238 -10.079 1.00 94.00 342 PRO A CA 1
ATOM 2685 C C . PRO A 1 342 ? 22.232 10.089 -9.015 1.00 94.00 342 PRO A C 1
ATOM 2687 O O . PRO A 1 342 ? 22.289 9.780 -7.820 1.00 94.00 342 PRO A O 1
ATOM 2690 N N . TYR A 1 343 ? 21.481 11.084 -9.473 1.00 96.12 343 TYR A N 1
ATOM 2691 C CA . TYR A 1 343 ? 20.544 11.816 -8.636 1.00 96.12 343 TYR A CA 1
ATOM 2692 C C . TYR A 1 343 ? 19.420 10.886 -8.202 1.00 96.12 343 TYR A C 1
ATOM 2694 O O . TYR A 1 343 ? 18.872 10.130 -9.013 1.00 96.12 343 TYR A O 1
ATOM 2702 N N . ARG A 1 344 ? 19.092 10.941 -6.910 1.00 97.69 344 ARG A N 1
ATOM 2703 C CA . ARG A 1 344 ? 18.059 10.116 -6.291 1.00 97.69 344 ARG A CA 1
ATOM 2704 C C . ARG A 1 344 ? 16.955 11.011 -5.758 1.00 97.69 344 ARG A C 1
ATOM 2706 O O . ARG A 1 344 ? 17.217 11.830 -4.891 1.00 97.69 344 ARG A O 1
ATOM 2713 N N . ALA A 1 345 ? 15.743 10.788 -6.243 1.00 97.62 345 ALA A N 1
ATOM 2714 C CA . ALA A 1 345 ? 14.517 11.338 -5.683 1.00 97.62 345 ALA A CA 1
ATOM 2715 C C . ALA A 1 345 ? 13.560 10.203 -5.319 1.00 97.62 345 ALA A C 1
ATOM 2717 O O . ALA A 1 345 ? 13.808 9.020 -5.586 1.00 97.62 345 ALA A O 1
ATOM 2718 N N . ARG A 1 346 ? 12.447 10.553 -4.687 1.00 98.12 346 ARG A N 1
ATOM 2719 C CA . ARG A 1 346 ? 11.375 9.636 -4.313 1.00 98.12 346 ARG A CA 1
ATOM 2720 C C . ARG A 1 346 ? 10.039 10.254 -4.703 1.00 98.12 346 ARG A C 1
ATOM 2722 O O . ARG A 1 346 ? 9.807 11.440 -4.519 1.00 98.12 346 ARG A O 1
ATOM 2729 N N . ILE A 1 347 ? 9.136 9.434 -5.215 1.00 98.38 347 ILE A N 1
ATOM 2730 C CA . ILE A 1 347 ? 7.720 9.784 -5.308 1.00 98.38 347 ILE A CA 1
ATOM 2731 C C . ILE A 1 347 ? 7.041 9.123 -4.117 1.00 98.38 347 ILE A C 1
ATOM 2733 O O . ILE A 1 347 ? 7.024 7.897 -4.014 1.00 98.38 347 ILE A O 1
ATOM 2737 N N . LEU A 1 348 ? 6.530 9.931 -3.196 1.00 98.38 348 LEU A N 1
ATOM 2738 C CA . LEU A 1 348 ? 5.808 9.482 -2.015 1.00 98.38 348 LEU A CA 1
ATOM 2739 C C . LEU A 1 348 ? 4.355 9.210 -2.402 1.00 98.38 348 LEU A C 1
ATOM 2741 O O . LEU A 1 348 ? 3.631 10.118 -2.809 1.00 98.38 348 LEU A O 1
ATOM 2745 N N . VAL A 1 349 ? 3.936 7.952 -2.289 1.00 98.12 349 VAL A N 1
ATOM 2746 C CA . VAL A 1 349 ? 2.569 7.523 -2.589 1.00 98.12 349 VAL A CA 1
ATOM 2747 C C . VAL A 1 349 ? 1.784 7.441 -1.283 1.00 98.12 349 VAL A C 1
ATOM 2749 O O . VAL A 1 349 ? 1.844 6.435 -0.574 1.00 98.12 349 VAL A O 1
ATOM 2752 N N . ALA A 1 350 ? 1.053 8.506 -0.958 1.00 97.81 350 ALA A N 1
ATOM 2753 C CA . ALA A 1 350 ? 0.136 8.539 0.177 1.00 97.81 350 ALA A CA 1
ATOM 2754 C C . ALA A 1 350 ? -1.197 7.920 -0.258 1.00 97.81 350 ALA A C 1
ATOM 2756 O O . ALA A 1 350 ? -1.876 8.456 -1.132 1.00 97.81 350 ALA A O 1
ATOM 2757 N N . SER A 1 351 ? -1.569 6.763 0.291 1.00 97.00 351 SER A N 1
ATOM 2758 C CA . SER A 1 351 ? -2.754 6.030 -0.169 1.00 97.00 351 SER A CA 1
ATOM 2759 C C . SER A 1 351 ? -3.437 5.266 0.952 1.00 97.00 351 SER A C 1
ATOM 2761 O O . SER A 1 351 ? -2.805 4.897 1.929 1.00 97.00 351 SER A O 1
ATOM 2763 N N . SER A 1 352 ? -4.703 4.915 0.747 1.00 96.19 352 SER A N 1
ATOM 2764 C CA . SER A 1 352 ? -5.489 4.026 1.625 1.00 96.19 352 SER A CA 1
ATOM 2765 C C . SER A 1 352 ? -4.804 2.699 1.996 1.00 96.19 352 SER A C 1
ATOM 2767 O O . SER A 1 352 ? -5.131 2.103 3.025 1.00 96.19 352 SER A O 1
ATOM 2769 N N . ALA A 1 353 ? -3.847 2.230 1.190 1.00 96.06 353 ALA A N 1
ATOM 2770 C CA . ALA A 1 353 ? -3.138 0.974 1.417 1.00 96.06 353 ALA A CA 1
ATOM 2771 C C . ALA A 1 353 ? -2.146 0.994 2.593 1.00 96.06 353 ALA A C 1
ATOM 2773 O O . ALA A 1 353 ? -1.782 -0.076 3.075 1.00 96.06 353 ALA A O 1
ATOM 2774 N N . SER A 1 354 ? -1.703 2.169 3.045 1.00 95.50 354 SER A N 1
ATOM 2775 C CA . SER A 1 354 ? -0.680 2.318 4.087 1.00 95.50 354 SER A CA 1
ATOM 2776 C C . SER A 1 354 ? -0.920 3.592 4.895 1.00 95.50 354 SER A C 1
ATOM 2778 O O . SER A 1 354 ? -1.439 4.567 4.362 1.00 95.50 354 SER A O 1
ATOM 2780 N N . GLU A 1 355 ? -0.563 3.588 6.177 1.00 92.56 355 GLU A N 1
ATOM 2781 C CA . GLU A 1 355 ? -0.574 4.809 7.001 1.00 92.56 355 GLU A CA 1
ATOM 2782 C C . GLU A 1 355 ? 0.584 5.722 6.617 1.00 92.56 355 GLU A C 1
ATOM 2784 O O . GLU A 1 355 ? 0.400 6.918 6.405 1.00 92.56 355 GLU A O 1
ATOM 2789 N N . GLU A 1 356 ? 1.757 5.127 6.416 1.00 96.25 356 GLU A N 1
ATOM 2790 C CA . GLU A 1 356 ? 2.937 5.834 5.947 1.00 96.25 356 GLU A CA 1
ATOM 2791 C C . GLU A 1 356 ? 2.983 5.879 4.410 1.00 96.25 356 GLU A C 1
ATOM 2793 O O . GLU A 1 356 ? 2.676 4.873 3.749 1.00 96.25 356 GLU A O 1
ATOM 2798 N N . PRO A 1 357 ? 3.389 7.011 3.804 1.00 97.12 357 PRO A N 1
ATOM 2799 C CA . PRO A 1 357 ? 3.577 7.106 2.361 1.00 97.12 357 PRO A CA 1
ATOM 2800 C C . PRO A 1 357 ? 4.612 6.100 1.840 1.00 97.12 357 PRO A C 1
ATOM 2802 O O . PRO A 1 357 ? 5.731 6.019 2.342 1.00 97.12 357 PRO A O 1
ATOM 2805 N N . ILE A 1 358 ? 4.272 5.373 0.772 1.00 97.25 358 ILE A N 1
ATOM 2806 C CA . ILE A 1 358 ? 5.172 4.379 0.168 1.00 97.25 358 ILE A CA 1
ATOM 2807 C C . ILE A 1 358 ? 6.125 5.091 -0.806 1.00 97.25 358 ILE A C 1
ATOM 2809 O O . ILE A 1 358 ? 5.649 5.682 -1.781 1.00 97.25 358 ILE A O 1
ATOM 2813 N N . PRO A 1 359 ? 7.455 5.034 -0.611 1.00 98.06 359 PRO A N 1
ATOM 2814 C CA . PRO A 1 359 ? 8.399 5.697 -1.501 1.00 98.06 359 PRO A CA 1
ATOM 2815 C C . PRO A 1 359 ? 8.655 4.871 -2.769 1.00 98.06 359 PRO A C 1
ATOM 2817 O O . PRO A 1 359 ? 9.057 3.710 -2.708 1.00 98.06 359 PRO A O 1
ATOM 2820 N N . VAL A 1 360 ? 8.500 5.495 -3.936 1.00 98.19 360 VAL A N 1
ATOM 2821 C CA . VAL A 1 360 ? 8.934 4.960 -5.235 1.00 98.19 360 VAL A CA 1
ATOM 2822 C C . VAL A 1 360 ? 10.213 5.687 -5.654 1.00 98.19 360 VAL A C 1
ATOM 2824 O O . VAL A 1 360 ? 10.149 6.879 -5.963 1.00 98.19 360 VAL A O 1
ATOM 2827 N N . PRO A 1 361 ? 11.382 5.023 -5.673 1.00 98.25 361 PRO A N 1
ATOM 2828 C CA . PRO A 1 361 ? 12.634 5.679 -6.034 1.00 98.25 361 PRO A CA 1
ATOM 2829 C C . PRO A 1 361 ? 12.639 6.122 -7.499 1.00 98.25 361 PRO A C 1
ATOM 2831 O O . PRO A 1 361 ? 12.260 5.350 -8.383 1.00 98.25 361 PRO A O 1
ATOM 2834 N N . VAL A 1 362 ? 13.125 7.335 -7.749 1.00 98.06 362 VAL A N 1
ATOM 2835 C CA . VAL A 1 362 ? 13.381 7.901 -9.077 1.00 98.06 362 VAL A CA 1
ATOM 2836 C C . VAL A 1 362 ? 14.876 8.139 -9.204 1.00 98.06 362 VAL A C 1
ATOM 2838 O O . VAL A 1 362 ? 15.483 8.756 -8.328 1.00 98.06 362 VAL A O 1
ATOM 2841 N N . LEU A 1 363 ? 15.477 7.633 -10.278 1.00 97.62 363 LEU A N 1
ATOM 2842 C CA . LEU A 1 363 ? 16.914 7.752 -10.499 1.00 97.62 363 LEU A CA 1
ATOM 2843 C C . LEU A 1 363 ? 17.206 8.292 -11.880 1.00 97.62 363 LEU A C 1
ATOM 2845 O O . LEU A 1 363 ? 16.673 7.793 -12.869 1.00 97.62 363 LEU A O 1
ATOM 2849 N N . VAL A 1 364 ? 18.081 9.289 -11.932 1.00 96.50 364 VAL A N 1
ATOM 2850 C CA . VAL A 1 364 ? 18.508 9.929 -13.172 1.00 96.50 364 VAL A CA 1
ATOM 2851 C C . VAL A 1 364 ? 20.018 10.119 -13.169 1.00 96.50 364 VAL A C 1
ATOM 2853 O O . VAL A 1 364 ? 20.616 10.505 -12.167 1.00 96.50 364 VAL A O 1
ATOM 2856 N N . HIS A 1 365 ? 20.640 9.810 -14.302 1.00 94.88 365 HIS A N 1
ATOM 2857 C CA . HIS A 1 365 ? 22.054 10.075 -14.540 1.00 94.88 365 HIS A CA 1
ATOM 2858 C C . HIS A 1 365 ? 22.164 11.251 -15.497 1.00 94.88 365 HIS A C 1
ATOM 2860 O O . HIS A 1 365 ? 21.550 11.228 -16.567 1.00 94.88 365 HIS A O 1
ATOM 2866 N N . ILE A 1 366 ? 22.962 12.242 -15.119 1.00 93.94 366 ILE A N 1
ATOM 2867 C CA . ILE A 1 366 ? 23.102 13.479 -15.878 1.00 93.94 366 ILE A CA 1
ATOM 2868 C C . ILE A 1 366 ? 24.458 13.468 -16.552 1.00 93.94 366 ILE A C 1
ATOM 2870 O O . ILE A 1 366 ? 25.491 13.360 -15.899 1.00 93.94 366 ILE A O 1
ATOM 2874 N N . ALA A 1 367 ? 24.432 13.548 -17.873 1.00 91.25 367 ALA A N 1
ATOM 2875 C CA . ALA A 1 367 ? 25.609 13.691 -18.698 1.00 91.25 367 ALA A CA 1
ATOM 2876 C C . ALA A 1 367 ? 25.778 15.157 -19.098 1.00 91.25 367 ALA A C 1
ATOM 2878 O O . ALA A 1 367 ? 24.811 15.907 -19.262 1.00 91.25 367 ALA A O 1
ATOM 2879 N N . SER A 1 368 ? 27.027 15.554 -19.291 1.00 89.44 368 SER A N 1
ATOM 2880 C CA . SER A 1 368 ? 27.339 16.824 -19.925 1.00 89.44 368 SER A CA 1
ATOM 2881 C C . SER A 1 368 ? 26.905 16.819 -21.385 1.00 89.44 368 SER A C 1
ATOM 2883 O O . SER A 1 368 ? 26.873 15.771 -22.042 1.00 89.44 368 SER A O 1
ATOM 2885 N N . MET A 1 369 ? 26.574 18.001 -21.905 1.00 90.31 369 MET A N 1
ATOM 2886 C CA . MET A 1 369 ? 26.417 18.152 -23.342 1.00 90.31 369 MET A CA 1
ATOM 2887 C C . MET A 1 369 ? 27.804 17.969 -23.969 1.00 90.31 369 MET A C 1
ATOM 2889 O O . MET A 1 369 ? 28.714 18.738 -23.647 1.00 90.31 369 MET A O 1
ATOM 2893 N N . PRO A 1 370 ? 28.015 16.958 -24.832 1.00 89.50 370 PRO A N 1
ATOM 2894 C CA . PRO A 1 370 ? 29.290 16.811 -25.514 1.00 89.50 370 PRO A CA 1
ATOM 2895 C C . PRO A 1 370 ? 29.584 18.071 -26.330 1.00 89.50 370 PRO A C 1
ATOM 2897 O O . PRO A 1 370 ? 28.688 18.627 -26.970 1.00 89.50 370 PRO A O 1
ATOM 2900 N N . SER A 1 371 ? 30.847 18.500 -26.336 1.00 92.00 371 SER A N 1
ATOM 2901 C CA . SER A 1 371 ? 31.279 19.642 -27.144 1.00 92.00 371 SER A CA 1
ATOM 2902 C C . SER A 1 371 ? 30.941 19.432 -28.625 1.00 92.00 371 SER A C 1
ATOM 2904 O O . SER A 1 371 ? 30.892 18.296 -29.108 1.00 92.00 371 SER A O 1
ATOM 2906 N N . LEU A 1 372 ? 30.744 20.526 -29.372 1.00 91.62 372 LEU A N 1
ATOM 2907 C CA . LEU A 1 372 ? 30.479 20.466 -30.817 1.00 91.62 372 LEU A CA 1
ATOM 2908 C C . LEU A 1 372 ? 31.577 19.683 -31.554 1.00 91.62 372 LEU A C 1
ATOM 2910 O O . LEU A 1 372 ? 31.267 18.851 -32.403 1.00 91.62 372 LEU A O 1
ATOM 2914 N N . LEU A 1 373 ? 32.841 19.864 -31.151 1.00 91.81 373 LEU A N 1
ATOM 2915 C CA . LEU A 1 373 ? 33.979 19.099 -31.663 1.00 91.81 373 LEU A CA 1
ATOM 2916 C C . LEU A 1 373 ? 33.824 17.596 -31.390 1.00 91.81 373 LEU A C 1
ATOM 2918 O O . LEU A 1 373 ? 34.009 16.773 -32.284 1.00 91.81 373 LEU A O 1
ATOM 2922 N N . SER A 1 374 ? 33.443 17.219 -30.165 1.00 91.88 374 SER A N 1
ATOM 2923 C CA . SER A 1 374 ? 33.209 15.815 -29.826 1.00 91.88 374 SER A CA 1
ATOM 2924 C C . SER A 1 374 ? 32.071 15.222 -30.657 1.00 91.88 374 SER A C 1
ATOM 2926 O O . SER A 1 374 ? 32.207 14.128 -31.204 1.00 91.88 374 SER A O 1
ATOM 2928 N N . ARG A 1 375 ? 30.961 15.957 -30.781 1.00 91.06 375 ARG A N 1
ATOM 2929 C CA . ARG A 1 375 ? 29.748 15.502 -31.462 1.00 91.06 375 ARG A CA 1
ATOM 2930 C C . ARG A 1 375 ? 29.938 15.346 -32.968 1.00 91.06 375 ARG A C 1
ATOM 2932 O O . ARG A 1 375 ? 29.539 14.320 -33.508 1.00 91.06 375 ARG A O 1
ATOM 2939 N N . TYR A 1 376 ? 30.527 16.343 -33.622 1.00 92.31 376 TYR A N 1
ATOM 2940 C CA . TYR A 1 376 ? 30.574 16.417 -35.083 1.00 92.31 376 TYR A CA 1
ATOM 2941 C C . TYR A 1 376 ? 31.891 15.939 -35.695 1.00 92.31 376 TYR A C 1
ATOM 2943 O O . TYR A 1 376 ? 31.894 15.594 -36.871 1.00 92.31 376 TYR A O 1
ATOM 2951 N N . LEU A 1 377 ? 32.983 15.869 -34.925 1.00 92.25 377 LEU A N 1
ATOM 2952 C CA . LEU A 1 377 ? 34.280 15.411 -35.429 1.00 92.25 377 LEU A CA 1
ATOM 2953 C C . LEU A 1 377 ? 34.743 14.123 -34.745 1.00 92.25 377 LEU A C 1
ATOM 2955 O O . LEU A 1 377 ? 34.887 13.099 -35.408 1.00 92.25 377 LEU A O 1
ATOM 2959 N N . LEU A 1 378 ? 34.939 14.139 -33.421 1.00 94.06 378 LEU A N 1
ATOM 2960 C CA . LEU A 1 378 ? 35.597 13.019 -32.732 1.00 94.06 378 LEU A CA 1
ATOM 2961 C C . LEU A 1 378 ? 34.752 11.740 -32.736 1.00 94.06 378 LEU A C 1
ATOM 2963 O O . LEU A 1 378 ? 35.288 10.664 -32.976 1.00 94.06 378 LEU A O 1
ATOM 2967 N N . ARG A 1 379 ? 33.437 11.822 -32.487 1.00 94.44 379 ARG A N 1
ATOM 2968 C CA . ARG A 1 379 ? 32.549 10.643 -32.498 1.00 94.44 379 ARG A CA 1
ATOM 2969 C C . ARG A 1 379 ? 32.425 10.009 -33.891 1.00 94.44 379 ARG A C 1
ATOM 2971 O O . ARG A 1 379 ? 32.571 8.786 -33.965 1.00 94.44 379 ARG A O 1
ATOM 2978 N N . PRO A 1 380 ? 32.182 10.769 -34.980 1.00 94.88 380 PRO A N 1
ATOM 2979 C CA . PRO A 1 380 ? 32.235 10.227 -36.337 1.00 94.88 380 PRO A CA 1
ATOM 2980 C C . PRO A 1 380 ? 33.598 9.637 -36.686 1.00 94.88 380 PRO A C 1
ATOM 2982 O O . PRO A 1 380 ? 33.647 8.533 -37.210 1.00 94.88 380 PRO A O 1
ATOM 2985 N N . LEU A 1 381 ? 34.696 10.317 -36.346 1.00 93.81 381 LEU A N 1
ATOM 2986 C CA . LEU A 1 381 ? 36.050 9.863 -36.664 1.00 93.81 381 LEU A CA 1
ATOM 2987 C C . LEU A 1 381 ? 36.426 8.588 -35.897 1.00 93.81 381 LEU A C 1
ATOM 2989 O O . LEU A 1 381 ? 36.939 7.645 -36.490 1.00 93.81 381 LEU A O 1
ATOM 2993 N N . ALA A 1 382 ? 36.101 8.499 -34.607 1.00 94.31 382 ALA A N 1
ATOM 2994 C CA . ALA A 1 382 ? 36.298 7.278 -33.828 1.00 94.31 382 ALA A CA 1
ATOM 2995 C C . ALA A 1 382 ? 35.453 6.116 -34.371 1.00 94.31 382 ALA A C 1
ATOM 2997 O O . ALA A 1 382 ? 35.937 4.990 -34.471 1.00 94.31 382 ALA A O 1
ATOM 2998 N N . GLY A 1 383 ? 34.202 6.391 -34.762 1.00 94.44 383 GLY A N 1
ATOM 2999 C CA . GLY A 1 383 ? 33.350 5.428 -35.459 1.00 94.44 383 GLY A CA 1
ATOM 3000 C C . GLY A 1 383 ? 33.948 4.966 -36.783 1.00 94.44 383 GLY A C 1
ATOM 3001 O O . GLY A 1 383 ? 33.984 3.767 -37.033 1.00 94.44 383 GLY A O 1
ATOM 3002 N N . LEU A 1 384 ? 34.456 5.900 -37.585 1.00 94.56 384 LEU A N 1
ATOM 3003 C CA . LEU A 1 384 ? 35.106 5.641 -38.863 1.00 94.56 384 LEU A CA 1
ATOM 3004 C C . LEU A 1 384 ? 36.317 4.727 -38.696 1.00 94.56 384 LEU A C 1
ATOM 3006 O O . LEU A 1 384 ? 36.407 3.713 -39.379 1.00 94.56 384 LEU A O 1
ATOM 3010 N N . ILE A 1 385 ? 37.220 5.055 -37.770 1.00 95.44 385 ILE A N 1
ATOM 3011 C CA . ILE A 1 385 ? 38.445 4.284 -37.538 1.00 95.44 385 ILE A CA 1
ATOM 3012 C C . ILE A 1 385 ? 38.109 2.890 -37.007 1.00 95.44 385 ILE A C 1
ATOM 3014 O O . ILE A 1 385 ? 38.556 1.898 -37.577 1.00 95.44 385 ILE A O 1
ATOM 3018 N N . ALA A 1 386 ? 37.308 2.793 -35.940 1.00 94.62 386 ALA A N 1
ATOM 3019 C CA . ALA A 1 386 ? 37.011 1.509 -35.308 1.00 94.62 386 ALA A CA 1
ATOM 3020 C C . ALA A 1 386 ? 36.248 0.571 -36.255 1.00 94.62 386 ALA A C 1
ATOM 3022 O O . ALA A 1 386 ? 36.617 -0.594 -36.407 1.00 94.62 386 ALA A O 1
ATOM 3023 N N . ALA A 1 387 ? 35.211 1.080 -36.927 1.00 95.06 387 ALA A N 1
ATOM 3024 C CA . ALA A 1 387 ? 34.454 0.294 -37.891 1.00 95.06 387 ALA A CA 1
ATOM 3025 C C . ALA A 1 387 ? 35.299 -0.041 -39.125 1.00 95.06 387 ALA A C 1
ATOM 3027 O O . ALA A 1 387 ? 35.241 -1.169 -39.599 1.00 95.06 387 ALA A O 1
ATOM 3028 N N . GLY A 1 388 ? 36.118 0.897 -39.606 1.00 94.56 388 GLY A N 1
ATOM 3029 C CA . GLY A 1 388 ? 36.984 0.691 -40.761 1.00 94.56 388 GLY A CA 1
ATOM 3030 C C . GLY A 1 388 ? 38.040 -0.384 -40.539 1.00 94.56 388 GLY A C 1
ATOM 3031 O O . GLY A 1 388 ? 38.207 -1.249 -41.391 1.00 94.56 388 GLY A O 1
ATOM 3032 N N . LEU A 1 389 ? 38.700 -0.394 -39.377 1.00 95.88 389 LEU A N 1
ATOM 3033 C CA . LEU A 1 389 ? 39.680 -1.428 -39.029 1.00 95.88 389 LEU A CA 1
ATOM 3034 C C . LEU A 1 389 ? 39.038 -2.817 -38.933 1.00 95.88 389 LEU A C 1
ATOM 3036 O O . LEU A 1 389 ? 39.588 -3.788 -39.449 1.00 95.88 389 LEU A O 1
ATOM 3040 N N . LEU A 1 390 ? 37.858 -2.913 -38.314 1.00 95.25 390 LEU A N 1
ATOM 3041 C CA . LEU A 1 390 ? 37.128 -4.178 -38.212 1.00 95.25 390 LEU A CA 1
ATOM 3042 C C . LEU A 1 390 ? 36.598 -4.646 -39.570 1.00 95.25 390 LEU A C 1
ATOM 3044 O O . LEU A 1 390 ? 36.730 -5.819 -39.907 1.00 95.25 390 LEU A O 1
ATOM 3048 N N . GLY A 1 391 ? 36.054 -3.734 -40.375 1.00 95.31 391 GLY A N 1
ATOM 3049 C CA . GLY A 1 391 ? 35.613 -4.031 -41.734 1.00 95.31 391 GLY A CA 1
ATOM 3050 C C . GLY A 1 391 ? 36.773 -4.466 -42.624 1.00 95.31 391 GLY A C 1
ATOM 3051 O O . GLY A 1 391 ? 36.635 -5.422 -43.379 1.00 95.31 391 GLY A O 1
ATOM 3052 N N . ALA A 1 392 ? 37.943 -3.837 -42.489 1.00 94.88 392 ALA A N 1
ATOM 3053 C CA . ALA A 1 392 ? 39.138 -4.219 -43.229 1.00 94.88 392 ALA A CA 1
ATOM 3054 C C . ALA A 1 392 ? 39.631 -5.610 -42.829 1.00 94.88 392 ALA A C 1
ATOM 3056 O O . ALA A 1 392 ? 40.016 -6.386 -43.696 1.00 94.88 392 ALA A O 1
ATOM 3057 N N . PHE A 1 393 ? 39.557 -5.961 -41.544 1.00 94.62 393 PHE A N 1
ATOM 3058 C CA . PHE A 1 393 ? 39.864 -7.312 -41.078 1.00 94.62 393 PHE A CA 1
ATOM 3059 C C . PHE A 1 393 ? 38.908 -8.362 -41.672 1.00 94.62 393 PHE A C 1
ATOM 3061 O O . PHE A 1 393 ? 39.354 -9.398 -42.169 1.00 94.62 393 PHE A O 1
ATOM 3068 N N . VAL A 1 394 ? 37.599 -8.079 -41.680 1.00 94.00 394 VAL A N 1
ATOM 3069 C CA . VAL A 1 394 ? 36.589 -8.955 -42.301 1.00 94.00 394 VAL A CA 1
ATOM 3070 C C . VAL A 1 394 ? 36.818 -9.068 -43.811 1.00 94.00 394 VAL A C 1
ATOM 3072 O O . VAL A 1 394 ? 36.814 -10.172 -44.345 1.00 94.00 394 VAL A O 1
ATOM 3075 N N . GLY A 1 395 ? 37.080 -7.954 -44.500 1.00 93.56 395 GLY A N 1
ATOM 3076 C CA . GLY A 1 395 ? 37.358 -7.934 -45.938 1.00 93.56 395 GLY A CA 1
ATOM 3077 C C . GLY A 1 395 ? 38.662 -8.640 -46.310 1.00 93.56 395 GLY A C 1
ATOM 3078 O O . GLY A 1 395 ? 38.708 -9.378 -47.288 1.00 93.56 395 GLY A O 1
ATOM 3079 N N . TRP A 1 396 ? 39.713 -8.490 -45.506 1.00 93.69 396 TRP A N 1
ATOM 3080 C CA . TRP A 1 396 ? 40.961 -9.223 -45.705 1.00 93.69 396 TRP A CA 1
ATOM 3081 C C . TRP A 1 396 ? 40.750 -10.734 -45.560 1.00 93.69 396 TRP A C 1
ATOM 3083 O O . TRP A 1 396 ? 41.237 -11.502 -46.386 1.00 93.69 396 TRP A O 1
ATOM 3093 N N . SER A 1 397 ? 39.959 -11.148 -44.563 1.00 91.56 397 SER A N 1
ATOM 3094 C CA . SER A 1 397 ? 39.572 -12.553 -44.370 1.00 91.56 397 SER A CA 1
ATOM 3095 C C . SER A 1 397 ? 38.749 -13.079 -45.552 1.00 91.56 397 SER A C 1
ATOM 3097 O O . SER A 1 397 ? 38.974 -14.196 -46.005 1.00 91.56 397 SER A O 1
ATOM 3099 N N . LEU A 1 398 ? 37.858 -12.248 -46.104 1.00 89.81 398 LEU A N 1
ATOM 3100 C CA . LEU A 1 398 ? 37.052 -12.562 -47.286 1.00 89.81 398 LEU A CA 1
ATOM 3101 C C . LEU A 1 398 ? 37.926 -12.816 -48.527 1.00 89.81 398 LEU A C 1
ATOM 3103 O O . LEU A 1 398 ? 37.759 -13.831 -49.196 1.00 89.81 398 LEU A O 1
ATOM 3107 N N . GLY A 1 399 ? 38.892 -11.935 -48.813 1.00 87.75 399 GLY A N 1
ATOM 3108 C CA . GLY A 1 399 ? 39.809 -12.125 -49.943 1.00 87.75 399 GLY A CA 1
ATOM 3109 C C . GLY A 1 399 ? 40.853 -13.225 -49.711 1.00 87.75 399 GLY A C 1
ATOM 3110 O O . GLY A 1 399 ? 41.331 -13.827 -50.666 1.00 87.75 399 GLY A O 1
ATOM 3111 N N . GLY A 1 400 ? 41.182 -13.534 -48.451 1.00 85.12 400 GLY A N 1
ATOM 3112 C CA . GLY A 1 400 ? 41.970 -14.716 -48.087 1.00 85.12 400 GLY A CA 1
ATOM 3113 C C . GLY A 1 400 ? 41.215 -16.035 -48.283 1.00 85.12 400 GLY A C 1
ATOM 3114 O O . GLY A 1 400 ? 41.849 -17.056 -48.524 1.00 85.12 400 GLY A O 1
ATOM 3115 N N . GLY A 1 401 ? 39.879 -16.003 -48.232 1.00 81.06 401 GLY A N 1
ATOM 3116 C CA . GLY A 1 401 ? 38.991 -17.143 -48.477 1.00 81.06 401 GLY A CA 1
ATOM 3117 C C . GLY A 1 401 ? 38.766 -17.488 -49.953 1.00 81.06 401 GLY A C 1
ATOM 3118 O O . GLY A 1 401 ? 37.921 -18.331 -50.241 1.00 81.06 401 GLY A O 1
ATOM 3119 N N . GLY A 1 402 ? 39.495 -16.849 -50.878 1.00 78.56 402 GLY A N 1
ATOM 3120 C CA . GLY A 1 402 ? 39.475 -17.177 -52.308 1.00 78.56 402 GLY A CA 1
ATOM 3121 C C . GLY A 1 402 ? 38.475 -16.384 -53.158 1.00 78.56 402 GLY A C 1
ATOM 3122 O O . GLY A 1 402 ? 38.320 -16.687 -54.338 1.00 78.56 402 GLY A O 1
ATOM 3123 N N . ILE A 1 403 ? 37.805 -15.357 -52.614 1.00 82.94 403 ILE A N 1
ATOM 3124 C CA . ILE A 1 403 ? 37.033 -14.437 -53.464 1.00 82.94 403 ILE A CA 1
ATOM 3125 C C . ILE A 1 403 ? 37.991 -13.463 -54.129 1.00 82.94 403 ILE A C 1
ATOM 3127 O O . ILE A 1 403 ? 38.539 -12.576 -53.469 1.00 82.94 403 ILE A O 1
ATOM 3131 N N . ASP A 1 404 ? 38.126 -13.557 -55.444 1.00 87.19 404 ASP A N 1
ATOM 3132 C CA . ASP A 1 404 ? 38.797 -12.523 -56.216 1.00 87.19 404 ASP A CA 1
ATOM 3133 C C . ASP A 1 404 ? 38.025 -11.209 -56.130 1.00 87.19 404 ASP A C 1
ATOM 3135 O O . ASP A 1 404 ? 36.821 -11.124 -56.392 1.00 87.19 404 ASP A O 1
ATOM 3139 N N . ALA A 1 405 ? 38.725 -10.160 -55.712 1.00 86.19 405 ALA A N 1
ATOM 3140 C CA . ALA A 1 405 ? 38.185 -8.822 -55.737 1.00 86.19 405 ALA A CA 1
ATOM 3141 C C . ALA A 1 405 ? 37.847 -8.442 -57.184 1.00 86.19 405 ALA A C 1
ATOM 3143 O O . ALA A 1 405 ? 38.544 -8.851 -58.119 1.00 86.19 405 ALA A O 1
ATOM 3144 N N . PRO A 1 406 ? 36.796 -7.631 -57.395 1.00 85.56 406 PRO A N 1
ATOM 3145 C CA . PRO A 1 406 ? 36.461 -7.178 -58.731 1.00 85.56 406 PRO A CA 1
ATOM 3146 C C . PRO A 1 406 ? 37.681 -6.532 -59.397 1.00 85.56 406 PRO A C 1
ATOM 3148 O O . PRO A 1 406 ? 38.334 -5.680 -58.793 1.00 85.56 406 PRO A O 1
ATOM 3151 N N . ARG A 1 407 ? 37.970 -6.901 -60.652 1.00 87.31 407 ARG A N 1
ATOM 3152 C CA . ARG A 1 407 ? 39.171 -6.435 -61.378 1.00 87.31 407 ARG A CA 1
ATOM 3153 C C . ARG A 1 407 ? 39.296 -4.912 -61.431 1.00 87.31 407 ARG A C 1
ATOM 3155 O O . ARG A 1 407 ? 40.402 -4.378 -61.459 1.00 87.31 407 ARG A O 1
ATOM 3162 N N . TRP A 1 408 ? 38.161 -4.211 -61.412 1.00 84.88 408 TRP A N 1
ATOM 3163 C CA . TRP A 1 408 ? 38.134 -2.754 -61.361 1.00 84.88 408 TRP A CA 1
ATOM 3164 C C . TRP A 1 408 ? 38.716 -2.200 -60.059 1.00 84.88 408 TRP A C 1
ATOM 3166 O O . TRP A 1 408 ? 39.278 -1.124 -60.110 1.00 84.88 408 TRP A O 1
ATOM 3176 N N . VAL A 1 409 ? 38.633 -2.911 -58.927 1.00 81.81 409 VAL A N 1
ATOM 3177 C CA . VAL A 1 409 ? 39.223 -2.490 -57.642 1.00 81.81 409 VAL A CA 1
ATOM 3178 C C . VAL A 1 409 ? 40.726 -2.749 -57.634 1.00 81.81 409 VAL A C 1
ATOM 3180 O O . VAL A 1 409 ? 41.502 -1.885 -57.236 1.00 81.81 409 VAL A O 1
ATOM 3183 N N . THR A 1 410 ? 41.151 -3.931 -58.091 1.00 85.00 410 THR A N 1
ATOM 3184 C CA . THR A 1 410 ? 42.572 -4.313 -58.111 1.00 85.00 410 THR A CA 1
ATOM 3185 C C . THR A 1 410 ? 43.380 -3.495 -59.118 1.00 85.00 410 THR A C 1
ATOM 3187 O O . THR A 1 410 ? 44.576 -3.307 -58.920 1.00 85.00 410 THR A O 1
ATOM 3190 N N . GLY A 1 411 ? 42.730 -2.991 -60.174 1.00 84.94 411 GLY A N 1
ATOM 3191 C CA . GLY A 1 411 ? 43.333 -2.148 -61.209 1.00 84.94 411 GLY A CA 1
ATOM 3192 C C . GLY A 1 411 ? 43.393 -0.649 -60.895 1.00 84.94 411 GLY A C 1
ATOM 3193 O O . GLY A 1 411 ? 43.899 0.102 -61.723 1.00 84.94 411 GLY A O 1
ATOM 3194 N N . LEU A 1 412 ? 42.898 -0.188 -59.736 1.00 81.00 412 LEU A N 1
ATOM 3195 C CA . LEU A 1 412 ? 42.923 1.243 -59.375 1.00 81.00 412 LEU A CA 1
ATOM 3196 C C . LEU A 1 412 ? 44.329 1.777 -59.063 1.00 81.00 412 LEU A C 1
ATOM 3198 O O . LEU A 1 412 ? 44.521 2.990 -59.035 1.00 81.00 412 LEU A O 1
ATOM 3202 N N . ILE A 1 413 ? 45.295 0.899 -58.784 1.00 79.88 413 ILE A N 1
ATOM 3203 C CA . ILE A 1 413 ? 46.653 1.258 -58.361 1.00 79.88 413 ILE A CA 1
ATOM 3204 C C . ILE A 1 413 ? 47.646 0.428 -59.183 1.00 79.88 413 ILE A C 1
ATOM 3206 O O . ILE A 1 413 ? 47.426 -0.764 -59.393 1.00 79.88 413 ILE A O 1
ATOM 3210 N N . ALA A 1 414 ? 48.733 1.050 -59.651 1.00 83.81 414 ALA A N 1
ATOM 3211 C CA . ALA A 1 414 ? 49.858 0.360 -60.280 1.00 83.81 414 ALA A CA 1
ATOM 3212 C C . ALA A 1 414 ? 51.053 0.369 -59.306 1.00 83.81 414 ALA A C 1
ATOM 3214 O O . ALA A 1 414 ? 51.511 1.461 -58.956 1.00 83.81 414 ALA A O 1
ATOM 3215 N N . PRO A 1 415 ? 51.573 -0.791 -58.853 1.00 84.25 415 PRO A N 1
ATOM 3216 C CA . PRO A 1 415 ? 51.197 -2.174 -59.200 1.00 84.25 415 PRO A CA 1
ATOM 3217 C C . PRO A 1 415 ? 49.857 -2.649 -58.587 1.00 84.25 415 PRO A C 1
ATOM 3219 O O . PRO A 1 415 ? 49.433 -2.095 -57.568 1.00 84.25 415 PRO A O 1
ATOM 3222 N N . PRO A 1 416 ? 49.202 -3.681 -59.173 1.00 87.38 416 PRO A N 1
ATOM 3223 C CA . PRO A 1 416 ? 47.898 -4.160 -58.718 1.00 87.38 416 PRO A CA 1
ATOM 3224 C C . PRO A 1 416 ? 47.963 -4.695 -57.286 1.00 87.38 416 PRO A C 1
ATOM 3226 O O . PRO A 1 416 ? 48.842 -5.480 -56.925 1.00 87.38 416 PRO A O 1
ATOM 3229 N N . ILE A 1 417 ? 47.006 -4.271 -56.464 1.00 88.88 417 ILE A N 1
ATOM 3230 C CA . ILE A 1 417 ? 46.873 -4.728 -55.078 1.00 88.88 417 ILE A CA 1
ATOM 3231 C C . ILE A 1 417 ? 46.340 -6.165 -55.024 1.00 88.88 417 ILE A C 1
ATOM 3233 O O . ILE A 1 417 ? 45.538 -6.577 -55.863 1.00 88.88 417 ILE A O 1
ATOM 3237 N N . SER A 1 418 ? 46.757 -6.930 -54.012 1.00 91.62 418 SER A N 1
ATOM 3238 C CA . SER A 1 418 ? 46.248 -8.290 -53.805 1.00 91.62 418 SER A CA 1
ATOM 3239 C C . SER A 1 418 ? 44.734 -8.287 -53.560 1.00 91.62 418 SER A C 1
ATOM 3241 O O . SER A 1 418 ? 44.198 -7.342 -52.976 1.00 91.62 418 SER A O 1
ATOM 3243 N N . SER A 1 419 ? 44.041 -9.363 -53.951 1.00 87.31 419 SER A N 1
ATOM 3244 C CA . SER A 1 419 ? 42.590 -9.505 -53.733 1.00 87.31 419 SER A CA 1
ATOM 3245 C C . SER A 1 419 ? 42.193 -9.270 -52.264 1.00 87.31 419 SER A C 1
ATOM 3247 O O . SER A 1 419 ? 41.268 -8.513 -51.969 1.00 87.31 419 SER A O 1
ATOM 3249 N N . GLY A 1 420 ? 42.968 -9.824 -51.323 1.00 90.38 420 GLY A N 1
ATOM 3250 C CA . GLY A 1 420 ? 42.792 -9.580 -49.889 1.00 90.38 420 GLY A CA 1
ATOM 3251 C C . GLY A 1 420 ? 42.891 -8.102 -49.506 1.00 90.38 420 GLY A C 1
ATOM 3252 O O . GLY A 1 420 ? 42.074 -7.623 -48.724 1.00 90.38 420 GLY A O 1
ATOM 3253 N N . ALA A 1 421 ? 43.847 -7.358 -50.070 1.00 89.62 421 ALA A N 1
ATOM 3254 C CA . ALA A 1 421 ? 43.976 -5.922 -49.819 1.00 89.62 421 ALA A CA 1
ATOM 3255 C C . ALA A 1 421 ? 42.821 -5.119 -50.443 1.00 89.62 421 ALA A C 1
ATOM 3257 O O . ALA A 1 421 ? 42.317 -4.187 -49.817 1.00 89.62 421 ALA A O 1
ATOM 3258 N N . ALA A 1 422 ? 42.360 -5.503 -51.636 1.00 89.31 422 ALA A N 1
ATOM 3259 C CA . ALA A 1 422 ? 41.225 -4.877 -52.307 1.00 89.31 422 ALA A CA 1
ATOM 3260 C C . ALA A 1 422 ? 39.913 -5.058 -51.521 1.00 89.31 422 ALA A C 1
ATOM 3262 O O . ALA A 1 422 ? 39.211 -4.079 -51.259 1.00 89.31 422 ALA A O 1
ATOM 3263 N N . TRP A 1 423 ? 39.605 -6.279 -51.067 1.00 91.19 423 TRP A N 1
ATOM 3264 C CA . TRP A 1 423 ? 38.434 -6.530 -50.220 1.00 91.19 423 TRP A CA 1
ATOM 3265 C C . TRP A 1 423 ? 38.548 -5.872 -48.845 1.00 91.19 423 TRP A C 1
ATOM 3267 O O . TRP A 1 423 ? 37.559 -5.322 -48.354 1.00 91.19 423 TRP A O 1
ATOM 3277 N N . ALA A 1 424 ? 39.738 -5.868 -48.237 1.00 92.25 424 ALA A N 1
ATOM 3278 C CA . ALA A 1 424 ? 39.988 -5.139 -46.996 1.00 92.25 424 ALA A CA 1
ATOM 3279 C C . ALA A 1 424 ? 39.692 -3.641 -47.155 1.00 92.25 424 ALA A C 1
ATOM 3281 O O . ALA A 1 424 ? 39.014 -3.055 -46.313 1.00 92.25 424 ALA A O 1
ATOM 3282 N N . ALA A 1 425 ? 40.137 -3.025 -48.253 1.00 89.19 425 ALA A N 1
ATOM 3283 C CA . ALA A 1 425 ? 39.862 -1.622 -48.537 1.00 89.19 425 ALA A CA 1
ATOM 3284 C C . ALA A 1 425 ? 38.362 -1.363 -48.756 1.00 89.19 425 ALA A C 1
ATOM 3286 O O . ALA A 1 425 ? 37.820 -0.420 -48.183 1.00 89.19 425 ALA A O 1
ATOM 3287 N N . LEU A 1 426 ? 37.674 -2.212 -49.528 1.00 89.56 426 LEU A N 1
ATOM 3288 C CA . LEU A 1 426 ? 36.258 -2.027 -49.864 1.00 89.56 426 LEU A CA 1
ATOM 3289 C C . LEU A 1 426 ? 35.340 -2.217 -48.648 1.00 89.56 426 LEU A C 1
ATOM 3291 O O . LEU A 1 426 ? 34.547 -1.329 -48.329 1.00 89.56 426 LEU A O 1
ATOM 3295 N N . ILE A 1 427 ? 35.457 -3.347 -47.941 1.00 92.94 427 ILE A N 1
ATOM 3296 C CA . ILE A 1 427 ? 34.640 -3.621 -46.747 1.00 92.94 427 ILE A CA 1
ATOM 3297 C C . ILE A 1 427 ? 35.045 -2.695 -45.598 1.00 92.94 427 ILE A C 1
ATOM 3299 O O . ILE A 1 427 ? 34.176 -2.198 -44.878 1.00 92.94 427 ILE A O 1
ATOM 3303 N N . GLY A 1 428 ? 36.342 -2.398 -45.467 1.00 92.50 428 GLY A N 1
ATOM 3304 C CA . GLY A 1 428 ? 36.856 -1.404 -44.532 1.00 92.50 428 GLY A CA 1
ATOM 3305 C C . GLY A 1 428 ? 36.221 -0.039 -44.755 1.00 92.50 428 GLY A C 1
ATOM 3306 O O . GLY A 1 428 ? 35.616 0.498 -43.834 1.00 92.50 428 GLY A O 1
ATOM 3307 N N . LEU A 1 429 ? 36.258 0.498 -45.977 1.00 90.56 429 LEU A N 1
ATOM 3308 C CA . LEU A 1 429 ? 35.637 1.784 -46.305 1.00 90.56 429 LEU A CA 1
ATOM 3309 C C . LEU A 1 429 ? 34.123 1.774 -46.057 1.00 90.56 429 LEU A C 1
ATOM 3311 O O . LEU A 1 429 ? 33.585 2.715 -45.474 1.00 90.56 429 LEU A O 1
ATOM 3315 N N . PHE A 1 430 ? 33.436 0.699 -46.450 1.00 92.00 430 PHE A N 1
ATOM 3316 C CA . PHE A 1 430 ? 31.999 0.550 -46.231 1.00 92.00 430 PHE A CA 1
ATOM 3317 C C . PHE A 1 430 ? 31.634 0.609 -44.739 1.00 92.00 430 PHE A C 1
ATOM 3319 O O . PHE A 1 430 ? 30.763 1.385 -44.334 1.00 92.00 430 PHE A O 1
ATOM 3326 N N . TRP A 1 431 ? 32.335 -0.153 -43.896 1.00 96.00 431 TRP A N 1
ATOM 3327 C CA . TRP A 1 431 ? 32.130 -0.115 -42.448 1.00 96.00 431 TRP A CA 1
ATOM 3328 C C . TRP A 1 431 ? 32.539 1.228 -41.854 1.00 96.00 431 TRP A C 1
ATOM 3330 O O . TRP A 1 431 ? 31.837 1.733 -40.982 1.00 96.00 431 TRP A O 1
ATOM 3340 N N . ALA A 1 432 ? 33.621 1.832 -42.341 1.00 93.69 432 ALA A N 1
ATOM 3341 C CA . ALA A 1 432 ? 34.100 3.135 -41.901 1.00 93.69 432 ALA A CA 1
ATOM 3342 C C . ALA A 1 432 ? 33.033 4.225 -42.117 1.00 93.69 432 ALA A C 1
ATOM 3344 O O . ALA A 1 432 ? 32.737 4.994 -41.202 1.00 93.69 432 ALA A O 1
ATOM 3345 N N . LEU A 1 433 ? 32.374 4.240 -43.280 1.00 91.31 433 LEU A N 1
ATOM 3346 C CA . LEU A 1 433 ? 31.261 5.152 -43.567 1.00 91.31 433 LEU A CA 1
ATOM 3347 C C . LEU A 1 433 ? 30.068 4.906 -42.635 1.00 91.31 433 LEU A C 1
ATOM 3349 O O . LEU A 1 433 ? 29.524 5.851 -42.063 1.00 91.31 433 LEU A O 1
ATOM 3353 N N . LEU A 1 434 ? 29.685 3.645 -42.411 1.00 93.31 434 LEU A N 1
ATOM 3354 C CA . LEU A 1 434 ? 28.613 3.314 -41.466 1.00 93.31 434 LEU A CA 1
ATOM 3355 C C . LEU A 1 434 ? 28.966 3.713 -40.028 1.00 93.31 434 LEU A C 1
ATOM 3357 O O . LEU A 1 434 ? 28.114 4.229 -39.305 1.00 93.31 434 LEU A O 1
ATOM 3361 N N . GLY A 1 435 ? 30.221 3.524 -39.623 1.00 94.69 435 GLY A N 1
ATOM 3362 C CA . GLY A 1 435 ? 30.750 3.949 -38.334 1.00 94.69 435 GLY A CA 1
ATOM 3363 C C . GLY A 1 435 ? 30.741 5.468 -38.170 1.00 94.69 435 GLY A C 1
ATOM 3364 O O . GLY A 1 435 ? 30.347 5.961 -37.108 1.00 94.69 435 GLY A O 1
ATOM 3365 N N . MET A 1 436 ? 31.093 6.211 -39.224 1.00 93.56 436 MET A N 1
ATOM 3366 C CA . MET A 1 436 ? 31.016 7.673 -39.277 1.00 93.56 436 MET A CA 1
ATOM 3367 C C . MET A 1 436 ? 29.573 8.154 -39.113 1.00 93.56 436 MET A C 1
ATOM 3369 O O . MET A 1 436 ? 29.294 8.963 -38.225 1.00 93.56 436 MET A O 1
ATOM 3373 N N . ILE A 1 437 ? 28.644 7.612 -39.911 1.00 91.00 437 ILE A N 1
ATOM 3374 C CA . ILE A 1 437 ? 27.212 7.930 -39.832 1.00 91.00 437 ILE A CA 1
ATOM 3375 C C . ILE A 1 437 ? 26.702 7.621 -38.419 1.00 91.00 437 ILE A C 1
ATOM 3377 O O . ILE A 1 437 ? 26.116 8.478 -37.763 1.00 91.00 437 ILE A O 1
ATOM 3381 N N . ARG A 1 438 ? 26.990 6.435 -37.878 1.00 95.00 438 ARG A N 1
ATOM 3382 C CA . ARG A 1 438 ? 26.624 6.071 -36.501 1.00 95.00 438 ARG A CA 1
ATOM 3383 C C . ARG A 1 438 ? 27.157 7.078 -35.478 1.00 95.00 438 ARG A C 1
ATOM 3385 O O . ARG A 1 438 ? 26.422 7.476 -34.579 1.00 95.00 438 ARG A O 1
ATOM 3392 N N . GLY A 1 439 ? 28.423 7.479 -35.597 1.00 93.00 439 GLY A N 1
ATOM 3393 C CA . GLY A 1 439 ? 29.053 8.449 -34.702 1.00 93.00 439 GLY A CA 1
ATOM 3394 C C . GLY A 1 439 ? 28.387 9.825 -34.751 1.00 93.00 439 GLY A C 1
ATOM 3395 O O . GLY A 1 439 ? 28.198 10.439 -33.703 1.00 93.00 439 GLY A O 1
ATOM 3396 N N . PHE A 1 440 ? 27.961 10.264 -35.939 1.00 92.75 440 PHE A N 1
ATOM 3397 C CA . PHE A 1 440 ? 27.259 11.535 -36.145 1.00 92.75 440 PHE A CA 1
ATOM 3398 C C . PHE A 1 440 ? 25.866 11.540 -35.502 1.00 92.75 440 PHE A C 1
ATOM 3400 O O . PHE A 1 440 ? 25.457 12.515 -34.874 1.00 92.75 440 PHE A O 1
ATOM 3407 N N . TRP A 1 441 ? 25.155 10.416 -35.604 1.00 93.62 441 TRP A N 1
ATOM 3408 C CA . TRP A 1 441 ? 23.804 10.238 -35.064 1.00 93.62 441 TRP A CA 1
ATOM 3409 C C . TRP A 1 441 ? 23.785 9.655 -33.641 1.00 93.62 441 TRP A C 1
ATOM 3411 O O . TRP A 1 441 ? 22.727 9.274 -33.147 1.00 93.62 441 TRP A O 1
ATOM 3421 N N . GLN A 1 442 ? 24.931 9.564 -32.960 1.00 92.62 442 GLN A N 1
ATOM 3422 C CA . GLN A 1 442 ? 25.011 9.004 -31.611 1.00 92.62 442 GLN A CA 1
ATOM 3423 C C . GLN A 1 442 ? 24.260 9.880 -30.595 1.00 92.62 442 GLN A C 1
ATOM 3425 O O . GLN A 1 442 ? 24.481 11.091 -30.528 1.00 92.62 442 GLN A O 1
ATOM 3430 N N . HIS A 1 443 ? 23.454 9.255 -29.725 1.00 91.56 443 HIS A N 1
ATOM 3431 C CA . HIS A 1 443 ? 22.733 9.960 -28.661 1.00 91.56 443 HIS A CA 1
ATOM 3432 C C . HIS A 1 443 ? 23.708 10.791 -27.794 1.00 91.56 443 HIS A C 1
ATOM 3434 O O . HIS A 1 443 ? 24.705 10.245 -27.302 1.00 91.56 443 HIS A O 1
ATOM 3440 N N . PRO A 1 444 ? 23.454 12.096 -27.572 1.00 91.31 444 PRO A N 1
ATOM 3441 C CA . PRO A 1 444 ? 24.368 12.981 -26.846 1.00 91.31 444 PRO A CA 1
ATOM 3442 C C . PRO A 1 444 ? 24.774 12.447 -25.465 1.00 91.31 444 PRO A C 1
ATOM 3444 O O . PRO A 1 444 ? 25.965 12.408 -25.160 1.00 91.31 444 PRO A O 1
ATOM 3447 N N . ALA A 1 445 ? 23.804 11.918 -24.711 1.00 90.06 445 ALA A N 1
ATOM 3448 C CA . ALA A 1 445 ? 23.992 11.393 -23.354 1.00 90.06 445 ALA A CA 1
ATOM 3449 C C . ALA A 1 445 ? 24.778 10.066 -23.238 1.00 90.06 445 ALA A C 1
ATOM 3451 O O . ALA A 1 445 ? 25.039 9.599 -22.127 1.00 90.06 445 ALA A O 1
ATOM 3452 N N . TRP A 1 446 ? 25.111 9.396 -24.346 1.00 91.25 446 TRP A N 1
ATOM 3453 C CA . TRP A 1 446 ? 25.861 8.137 -24.302 1.00 91.25 446 TRP A CA 1
ATOM 3454 C C . TRP A 1 446 ? 27.359 8.389 -24.408 1.00 91.25 446 TRP A C 1
ATOM 3456 O O . TRP A 1 446 ? 27.810 9.104 -25.308 1.00 91.25 446 TRP A O 1
ATOM 3466 N N . SER A 1 447 ? 28.136 7.743 -23.532 1.00 90.56 447 SER A N 1
ATOM 3467 C CA . SER A 1 447 ? 29.592 7.730 -23.667 1.00 90.56 447 SER A CA 1
ATOM 3468 C C . SER A 1 447 ? 29.995 7.001 -24.951 1.00 90.56 447 SER A C 1
ATOM 3470 O O . SER A 1 447 ? 29.290 6.104 -25.427 1.00 90.56 447 SER A O 1
ATOM 3472 N N . MET A 1 448 ? 31.128 7.403 -25.531 1.00 91.94 448 MET A N 1
ATOM 3473 C CA . MET A 1 448 ? 31.637 6.823 -26.777 1.00 91.94 448 MET A CA 1
ATOM 3474 C C . MET A 1 448 ? 31.870 5.316 -26.633 1.00 91.94 448 MET A C 1
ATOM 3476 O O . MET A 1 448 ? 31.373 4.559 -27.462 1.00 91.94 448 MET A O 1
ATOM 3480 N N . ALA A 1 449 ? 32.511 4.889 -25.540 1.00 90.31 449 ALA A N 1
ATOM 3481 C CA . ALA A 1 449 ? 32.759 3.481 -25.242 1.00 90.31 449 ALA A CA 1
ATOM 3482 C C . ALA A 1 449 ? 31.460 2.660 -25.164 1.00 90.31 449 ALA A C 1
ATOM 3484 O O . ALA A 1 449 ? 31.339 1.632 -25.826 1.00 90.31 449 ALA A O 1
ATOM 3485 N N . TYR A 1 450 ? 30.443 3.149 -24.440 1.00 91.00 450 TYR A N 1
ATOM 3486 C CA . TYR A 1 450 ? 29.154 2.456 -24.333 1.00 91.00 450 TYR A CA 1
ATOM 3487 C C . TYR A 1 450 ? 28.463 2.318 -25.694 1.00 91.00 450 TYR A C 1
ATOM 3489 O O . TYR A 1 450 ? 28.008 1.234 -26.059 1.00 91.00 450 TYR A O 1
ATOM 3497 N N . ALA A 1 451 ? 28.389 3.410 -26.460 1.00 92.38 451 ALA A N 1
ATOM 3498 C CA . ALA A 1 451 ? 27.727 3.406 -27.759 1.00 92.38 451 ALA A CA 1
ATOM 3499 C C . ALA A 1 451 ? 28.476 2.542 -28.789 1.00 92.38 451 ALA A C 1
ATOM 3501 O O . ALA A 1 451 ? 27.836 1.873 -29.599 1.00 92.38 451 ALA A O 1
ATOM 3502 N N . MET A 1 452 ? 29.812 2.542 -28.751 1.00 94.19 452 MET A N 1
ATOM 3503 C CA . MET A 1 452 ? 30.646 1.707 -29.614 1.00 94.19 452 MET A CA 1
ATOM 3504 C C . MET A 1 452 ? 30.500 0.229 -29.257 1.00 94.19 452 MET A C 1
ATOM 3506 O O . MET A 1 452 ? 30.151 -0.564 -30.124 1.00 94.19 452 MET A O 1
ATOM 3510 N N . GLY A 1 453 ? 30.673 -0.139 -27.984 1.00 92.75 453 GLY A N 1
ATOM 3511 C CA . GLY A 1 453 ? 30.556 -1.527 -27.531 1.00 92.75 453 GLY A CA 1
ATOM 3512 C C . GLY A 1 453 ? 29.174 -2.116 -27.813 1.00 92.75 453 GLY A C 1
ATOM 3513 O O . GLY A 1 453 ? 29.054 -3.232 -28.313 1.00 92.75 453 GLY A O 1
ATOM 3514 N N . ARG A 1 454 ? 28.111 -1.334 -27.596 1.00 93.69 454 ARG A N 1
ATOM 3515 C CA . ARG A 1 454 ? 26.738 -1.725 -27.944 1.00 93.69 454 ARG A CA 1
ATOM 3516 C C . ARG A 1 454 ? 26.549 -1.945 -29.447 1.00 93.69 454 ARG A C 1
ATOM 3518 O O . ARG A 1 454 ? 25.878 -2.902 -29.833 1.00 93.69 454 ARG A O 1
ATOM 3525 N N . TRP A 1 455 ? 27.097 -1.066 -30.286 1.00 95.75 455 TRP A N 1
ATOM 3526 C CA . TRP A 1 455 ? 27.037 -1.214 -31.742 1.00 95.75 455 TRP A CA 1
ATOM 3527 C C . TRP A 1 455 ? 27.826 -2.438 -32.212 1.00 95.75 455 TRP A C 1
ATOM 3529 O O . TRP A 1 455 ? 27.289 -3.234 -32.972 1.00 95.75 455 TRP A O 1
ATOM 3539 N N . LEU A 1 456 ? 29.039 -2.647 -31.696 1.00 94.50 456 LEU A N 1
ATOM 3540 C CA . LEU A 1 456 ? 29.863 -3.820 -31.994 1.00 94.50 456 LEU A CA 1
ATOM 3541 C C . LEU A 1 456 ? 29.158 -5.120 -31.614 1.00 94.50 456 LEU A C 1
ATOM 3543 O O . LEU A 1 456 ? 29.081 -6.030 -32.434 1.00 94.50 456 LEU A O 1
ATOM 3547 N N . LEU A 1 457 ? 28.566 -5.180 -30.418 1.00 94.81 457 LEU A N 1
ATOM 3548 C CA . LEU A 1 457 ? 27.789 -6.336 -29.976 1.00 94.81 457 LEU A CA 1
ATOM 3549 C C . LEU A 1 457 ? 26.610 -6.612 -30.918 1.00 94.81 457 LEU A C 1
ATOM 3551 O O . LEU A 1 457 ? 26.372 -7.755 -31.296 1.00 94.81 457 LEU A O 1
ATOM 3555 N N . LYS A 1 458 ? 25.879 -5.574 -31.337 1.00 94.00 458 LYS A N 1
ATOM 3556 C CA . LYS A 1 458 ? 24.788 -5.724 -32.310 1.00 94.00 458 LYS A CA 1
ATOM 3557 C C . LYS A 1 458 ? 25.283 -6.178 -33.677 1.00 94.00 458 LYS A C 1
ATOM 3559 O O . LYS A 1 458 ? 24.634 -7.023 -34.281 1.00 94.00 458 LYS A O 1
ATOM 3564 N N . THR A 1 459 ? 26.393 -5.630 -34.161 1.00 94.81 459 THR A N 1
ATOM 3565 C CA . THR A 1 459 ? 27.013 -6.029 -35.429 1.00 94.81 459 THR A CA 1
ATOM 3566 C C . THR A 1 459 ? 27.447 -7.489 -35.364 1.00 94.81 459 THR A C 1
ATOM 3568 O O . THR A 1 459 ? 27.173 -8.237 -36.291 1.00 94.81 459 THR A O 1
ATOM 3571 N N . PHE A 1 460 ? 28.020 -7.931 -34.244 1.00 94.88 460 PHE A N 1
ATOM 3572 C CA . PHE A 1 460 ? 28.366 -9.331 -34.016 1.00 94.88 460 PHE A CA 1
ATOM 3573 C C . PHE A 1 460 ? 27.131 -10.244 -34.026 1.00 94.88 460 PHE A C 1
ATOM 3575 O O . PHE A 1 460 ? 27.108 -11.233 -34.754 1.00 94.88 460 PHE A O 1
ATOM 3582 N N . VAL A 1 461 ? 26.073 -9.888 -33.284 1.00 94.44 461 VAL A N 1
ATOM 3583 C CA . VAL A 1 461 ? 24.815 -10.659 -33.256 1.00 94.44 461 VAL A CA 1
ATOM 3584 C C . VAL A 1 461 ? 24.183 -10.736 -34.647 1.00 94.44 461 VAL A C 1
ATOM 3586 O O . VAL A 1 461 ? 23.771 -11.811 -35.072 1.00 94.44 461 VAL A O 1
ATOM 3589 N N . TRP A 1 462 ? 24.130 -9.622 -35.382 1.00 94.19 462 TRP A N 1
ATOM 3590 C CA . TRP A 1 462 ? 23.646 -9.623 -36.762 1.00 94.19 462 TRP A CA 1
ATOM 3591 C C . TRP A 1 462 ? 24.547 -10.431 -37.692 1.00 94.19 462 TRP A C 1
ATOM 3593 O O . TRP A 1 462 ? 24.022 -11.107 -38.566 1.00 94.19 462 TRP A O 1
ATOM 3603 N N . GLY A 1 463 ? 25.862 -10.415 -37.480 1.00 94.44 463 GLY A N 1
ATOM 3604 C CA . GLY A 1 463 ? 26.814 -11.237 -38.222 1.00 94.44 463 GLY A CA 1
ATOM 3605 C C . GLY A 1 463 ? 26.495 -12.710 -38.049 1.00 94.44 463 GLY A C 1
ATOM 3606 O O . GLY A 1 463 ? 26.252 -13.389 -39.036 1.00 94.44 463 GLY A O 1
ATOM 3607 N N . ALA A 1 464 ? 26.357 -13.170 -36.805 1.00 92.56 464 ALA A N 1
ATOM 3608 C CA . ALA A 1 464 ? 25.977 -14.547 -36.506 1.00 92.56 464 ALA A CA 1
ATOM 3609 C C . ALA A 1 464 ? 24.631 -14.938 -37.143 1.00 92.56 464 ALA A C 1
ATOM 3611 O O . ALA A 1 464 ? 24.528 -15.994 -37.761 1.00 92.56 464 ALA A O 1
ATOM 3612 N N . VAL A 1 465 ? 23.610 -14.076 -37.045 1.00 92.06 465 VAL A N 1
ATOM 3613 C CA . VAL A 1 465 ? 22.284 -14.335 -37.635 1.00 92.06 465 VAL A CA 1
ATOM 3614 C C . VAL A 1 465 ? 22.346 -14.396 -39.163 1.00 92.06 465 VAL A C 1
ATOM 3616 O O . VAL A 1 465 ? 21.791 -15.319 -39.751 1.00 92.06 465 VAL A O 1
ATOM 3619 N N . LEU A 1 466 ? 23.010 -13.442 -39.821 1.00 91.62 466 LEU A N 1
ATOM 3620 C CA . LEU A 1 466 ? 23.104 -13.398 -41.284 1.00 91.62 466 LEU A CA 1
ATOM 3621 C C . LEU A 1 466 ? 23.961 -14.541 -41.830 1.00 91.62 466 LEU A C 1
ATOM 3623 O O . LEU A 1 466 ? 23.561 -15.182 -42.796 1.00 91.62 466 LEU A O 1
ATOM 3627 N N . SER A 1 467 ? 25.089 -14.843 -41.188 1.00 91.62 467 SER A N 1
ATOM 3628 C CA . SER A 1 467 ? 25.919 -16.004 -41.508 1.00 91.62 467 SER A CA 1
ATOM 3629 C C . SER A 1 467 ? 25.147 -17.311 -41.366 1.00 91.62 467 SER A C 1
ATOM 3631 O O . SER A 1 467 ? 25.202 -18.140 -42.268 1.00 91.62 467 SER A O 1
ATOM 3633 N N . PHE A 1 468 ? 24.380 -17.480 -40.284 1.00 90.94 468 PHE A N 1
ATOM 3634 C CA . PHE A 1 468 ? 23.546 -18.663 -40.089 1.00 90.94 468 PHE A CA 1
ATOM 3635 C C . PHE A 1 468 ? 22.453 -18.780 -41.156 1.00 90.94 468 PHE A C 1
ATOM 3637 O O . PHE A 1 468 ? 22.273 -19.849 -41.728 1.00 90.94 468 PHE A O 1
ATOM 3644 N N . LEU A 1 469 ? 21.745 -17.686 -41.462 1.00 88.88 469 LEU A N 1
ATOM 3645 C CA . LEU A 1 469 ? 20.707 -17.679 -42.498 1.00 88.88 469 LEU A CA 1
ATOM 3646 C C . LEU A 1 469 ? 21.274 -18.004 -43.882 1.00 88.88 469 LEU A C 1
ATOM 3648 O O . LEU A 1 469 ? 20.653 -18.753 -44.631 1.00 88.88 469 LEU A O 1
ATOM 3652 N N . LEU A 1 470 ? 22.452 -17.474 -44.213 1.00 89.56 470 LEU A N 1
ATOM 3653 C CA . LEU A 1 470 ? 23.130 -17.776 -45.469 1.00 89.56 470 LEU A CA 1
ATOM 3654 C C . LEU A 1 470 ? 23.617 -19.228 -45.518 1.00 89.56 470 LEU A C 1
ATOM 3656 O O . LEU A 1 470 ? 23.379 -19.902 -46.513 1.00 89.56 470 LEU A O 1
ATOM 3660 N N . ALA A 1 471 ? 24.226 -19.734 -44.444 1.00 87.88 471 ALA A N 1
ATOM 3661 C CA . ALA A 1 471 ? 24.650 -21.130 -44.355 1.00 87.88 471 ALA A CA 1
ATOM 3662 C C . ALA A 1 471 ? 23.457 -22.092 -44.474 1.00 87.88 471 ALA A C 1
ATOM 3664 O O . ALA A 1 471 ? 23.520 -23.059 -45.227 1.00 87.88 471 ALA A O 1
ATOM 3665 N N . ALA A 1 472 ? 22.342 -21.796 -43.799 1.00 87.19 472 ALA A N 1
ATOM 3666 C CA . ALA A 1 472 ? 21.108 -22.569 -43.902 1.00 87.19 472 ALA A CA 1
ATOM 3667 C C . ALA A 1 472 ? 20.503 -22.500 -45.312 1.00 87.19 472 ALA A C 1
ATOM 3669 O O . ALA A 1 472 ? 20.060 -23.518 -45.838 1.00 87.19 472 ALA A O 1
ATOM 3670 N N . GLY A 1 473 ? 20.515 -21.320 -45.941 1.00 88.25 473 GLY A N 1
ATOM 3671 C CA . GLY A 1 473 ? 20.060 -21.135 -47.318 1.00 88.25 473 GLY A CA 1
ATOM 3672 C C . GLY A 1 473 ? 20.898 -21.925 -48.321 1.00 88.25 473 GLY A C 1
ATOM 3673 O O . GLY A 1 473 ? 20.338 -22.574 -49.198 1.00 88.25 473 GLY A O 1
ATOM 3674 N N . LEU A 1 474 ? 22.223 -21.935 -48.157 1.00 86.19 474 LEU A N 1
ATOM 3675 C CA . LEU A 1 474 ? 23.133 -22.731 -48.982 1.00 86.19 474 LEU A CA 1
ATOM 3676 C C . LEU A 1 474 ? 22.980 -24.230 -48.743 1.00 86.19 474 LEU A C 1
ATOM 3678 O O . LEU A 1 474 ? 22.982 -25.000 -49.696 1.00 86.19 474 LEU A O 1
ATOM 3682 N N . TRP A 1 475 ? 22.829 -24.648 -47.487 1.00 87.38 475 TRP A N 1
ATOM 3683 C CA . TRP A 1 475 ? 22.565 -26.042 -47.143 1.00 87.38 475 TRP A CA 1
ATOM 3684 C C . TRP A 1 475 ? 21.257 -26.525 -47.778 1.00 87.38 475 TRP A C 1
ATOM 3686 O O . TRP A 1 475 ? 21.210 -27.590 -48.389 1.00 87.38 475 TRP A O 1
ATOM 3696 N N . PHE A 1 476 ? 20.207 -25.705 -47.701 1.00 86.69 476 PHE A N 1
ATOM 3697 C CA . PHE A 1 476 ? 18.930 -25.983 -48.345 1.00 86.69 476 PHE A CA 1
ATOM 3698 C C . PHE A 1 476 ? 19.079 -26.022 -49.871 1.00 86.69 476 PHE A C 1
ATOM 3700 O O . PHE A 1 476 ? 18.621 -26.968 -50.501 1.00 86.69 476 PHE A O 1
ATOM 3707 N N . ALA A 1 477 ? 19.770 -25.052 -50.475 1.00 83.75 477 ALA A N 1
ATOM 3708 C CA . ALA A 1 477 ? 20.019 -25.047 -51.913 1.00 83.75 477 ALA A CA 1
ATOM 3709 C C . ALA A 1 477 ? 20.764 -26.313 -52.364 1.00 83.75 477 ALA A C 1
ATOM 3711 O O . ALA A 1 477 ? 20.296 -26.994 -53.269 1.00 83.75 477 ALA A O 1
ATOM 3712 N N . GLY A 1 478 ? 21.844 -26.696 -51.679 1.00 85.00 478 GLY A N 1
ATOM 3713 C CA . GLY A 1 478 ? 22.567 -27.934 -51.974 1.00 85.00 478 GLY A CA 1
ATOM 3714 C C . GLY A 1 478 ? 21.692 -29.181 -51.826 1.00 85.00 478 GLY A C 1
ATOM 3715 O O . GLY A 1 478 ? 21.795 -30.109 -52.619 1.00 85.00 478 GLY A O 1
ATOM 3716 N N . ARG A 1 479 ? 20.765 -29.194 -50.858 1.00 87.25 479 ARG A N 1
ATOM 3717 C CA . ARG A 1 479 ? 19.858 -30.329 -50.654 1.00 87.25 479 ARG A CA 1
ATOM 3718 C C . ARG A 1 479 ? 18.792 -30.461 -51.742 1.00 87.25 479 ARG A C 1
ATOM 3720 O O . ARG A 1 479 ? 18.460 -31.584 -52.107 1.00 87.25 479 ARG A O 1
ATOM 3727 N N . PHE A 1 480 ? 18.235 -29.347 -52.210 1.00 86.81 480 PHE A N 1
ATOM 3728 C CA . PHE A 1 480 ? 17.123 -29.337 -53.169 1.00 86.81 480 PHE A CA 1
ATOM 3729 C C . PHE A 1 480 ? 17.567 -29.264 -54.632 1.00 86.81 480 PHE A C 1
ATOM 3731 O O . PHE A 1 480 ? 16.805 -29.658 -55.506 1.00 86.81 480 PHE A O 1
ATOM 3738 N N . TYR A 1 481 ? 18.785 -28.795 -54.899 1.00 83.62 481 TYR A N 1
ATOM 3739 C CA . TYR A 1 481 ? 19.358 -28.691 -56.242 1.00 83.62 481 TYR A CA 1
ATOM 3740 C C . TYR A 1 481 ? 20.512 -29.676 -56.473 1.00 83.62 481 TYR A C 1
ATOM 3742 O O . TYR A 1 481 ? 21.334 -29.456 -57.359 1.00 83.62 481 TYR A O 1
ATOM 3750 N N . ALA A 1 482 ? 20.571 -30.766 -55.700 1.00 80.00 482 ALA A N 1
ATOM 3751 C CA . ALA A 1 482 ? 21.602 -31.797 -55.844 1.00 80.00 482 ALA A CA 1
ATOM 3752 C C . ALA A 1 482 ? 21.658 -32.374 -57.276 1.00 80.00 482 ALA A C 1
ATOM 3754 O O . ALA A 1 482 ? 22.739 -32.654 -57.787 1.00 80.00 482 ALA A O 1
ATOM 3755 N N . ASP A 1 483 ? 20.510 -32.453 -57.958 1.00 83.56 483 ASP A N 1
ATOM 3756 C CA . ASP A 1 483 ? 20.397 -32.976 -59.327 1.00 83.56 483 ASP A CA 1
ATOM 3757 C C . ASP A 1 483 ? 21.061 -32.079 -60.390 1.00 83.56 483 ASP A C 1
ATOM 3759 O O . ASP A 1 483 ? 21.310 -32.530 -61.506 1.00 83.56 483 ASP A O 1
ATOM 3763 N N . LEU A 1 484 ? 21.377 -30.817 -60.065 1.00 78.06 484 LEU A N 1
ATOM 3764 C CA . LEU A 1 484 ? 22.084 -29.906 -60.975 1.00 78.06 484 LEU A CA 1
ATOM 3765 C C . LEU A 1 484 ? 23.610 -30.112 -60.973 1.00 78.06 484 LEU A C 1
ATOM 3767 O O . LEU A 1 484 ? 24.298 -29.431 -61.730 1.00 78.06 484 LEU A O 1
ATOM 3771 N N . GLY A 1 485 ? 24.147 -31.018 -60.143 1.00 72.38 485 GLY A N 1
ATOM 3772 C CA . GLY A 1 485 ? 25.577 -31.357 -60.124 1.00 72.38 485 GLY A CA 1
ATOM 3773 C C . GLY A 1 485 ? 26.503 -30.198 -59.735 1.00 72.38 485 GLY A C 1
ATOM 3774 O O . GLY A 1 485 ? 27.680 -30.203 -60.088 1.00 72.38 485 GLY A O 1
ATOM 3775 N N . VAL A 1 486 ? 25.980 -29.177 -59.048 1.00 74.19 486 VAL A N 1
ATOM 3776 C CA . VAL A 1 486 ? 26.767 -28.015 -58.617 1.00 74.19 486 VAL A CA 1
ATOM 3777 C C . VAL A 1 486 ? 27.425 -28.330 -57.275 1.00 74.19 486 VAL A C 1
ATOM 3779 O O . VAL A 1 486 ? 26.898 -27.981 -56.218 1.00 74.19 486 VAL A O 1
ATOM 3782 N N . ASP A 1 487 ? 28.584 -28.984 -57.316 1.00 78.44 487 ASP A N 1
ATOM 3783 C CA . ASP A 1 487 ? 29.454 -29.087 -56.145 1.00 78.44 487 ASP A CA 1
ATOM 3784 C C . ASP A 1 487 ? 30.033 -27.702 -55.840 1.00 78.44 487 ASP A C 1
ATOM 3786 O O . ASP A 1 487 ? 30.867 -27.171 -56.572 1.00 78.44 487 ASP A O 1
ATOM 3790 N N . MET A 1 488 ? 29.541 -27.081 -54.767 1.00 79.94 488 MET A N 1
ATOM 3791 C CA . MET A 1 488 ? 30.028 -25.789 -54.287 1.00 79.94 488 MET A CA 1
ATOM 3792 C C . MET A 1 488 ? 31.319 -26.003 -53.481 1.00 79.94 488 MET A C 1
ATOM 3794 O O . MET A 1 488 ? 31.263 -26.645 -52.429 1.00 79.94 488 MET A O 1
ATOM 3798 N N . PRO A 1 489 ? 32.468 -25.445 -53.903 1.00 83.31 489 PRO A N 1
ATOM 3799 C CA . PRO A 1 489 ? 33.707 -25.540 -53.137 1.00 83.31 489 PRO A CA 1
ATOM 3800 C C . PRO A 1 489 ? 33.548 -24.994 -51.706 1.00 83.31 489 PRO A C 1
ATOM 3802 O O . PRO A 1 489 ? 32.839 -24.009 -51.481 1.00 83.31 489 PRO A O 1
ATOM 3805 N N . GLU A 1 490 ? 34.255 -25.568 -50.725 1.00 81.75 490 GLU A N 1
ATOM 3806 C CA . GLU A 1 490 ? 34.240 -25.099 -49.321 1.00 81.75 490 GLU A CA 1
ATOM 3807 C C . GLU A 1 490 ? 34.625 -23.612 -49.176 1.00 81.75 490 GLU A C 1
ATOM 3809 O O . GLU A 1 490 ? 34.153 -22.900 -48.278 1.00 81.75 490 GLU A O 1
ATOM 3814 N N . THR A 1 491 ? 35.440 -23.109 -50.106 1.00 80.44 491 THR A N 1
ATOM 3815 C CA . THR A 1 491 ? 35.818 -21.695 -50.201 1.00 80.44 491 THR A CA 1
ATOM 3816 C C . THR A 1 491 ? 34.605 -20.796 -50.447 1.00 80.44 491 THR A C 1
ATOM 3818 O O . THR A 1 491 ? 34.531 -19.710 -49.873 1.00 80.44 491 THR A O 1
ATOM 3821 N N . VAL A 1 492 ? 33.596 -21.256 -51.195 1.00 80.62 492 VAL A N 1
ATOM 3822 C CA . VAL A 1 492 ? 32.349 -20.518 -51.473 1.00 80.62 492 VAL A CA 1
ATOM 3823 C C . VAL A 1 492 ? 31.474 -20.413 -50.236 1.00 80.62 492 VAL A C 1
ATOM 3825 O O . VAL A 1 492 ? 30.952 -19.339 -49.934 1.00 80.62 492 VAL A O 1
ATOM 3828 N N . TYR A 1 493 ? 31.347 -21.504 -49.482 1.00 83.31 493 TYR A N 1
ATOM 3829 C CA . TYR A 1 493 ? 30.606 -21.505 -48.221 1.00 83.31 493 TYR A CA 1
ATOM 3830 C C . TYR A 1 493 ? 31.205 -20.501 -47.237 1.00 83.31 493 TYR A C 1
ATOM 3832 O O . TYR A 1 493 ? 30.497 -19.646 -46.700 1.00 83.31 493 TYR A O 1
ATOM 3840 N N . THR A 1 494 ? 32.525 -20.551 -47.069 1.00 85.50 494 THR A N 1
ATOM 3841 C CA . THR A 1 494 ? 33.274 -19.637 -46.199 1.00 85.50 494 THR A CA 1
ATOM 3842 C C . THR A 1 494 ? 33.100 -18.181 -46.648 1.00 85.50 494 THR A C 1
ATOM 3844 O O . THR A 1 494 ? 32.787 -17.297 -45.849 1.00 85.50 494 THR A O 1
ATOM 3847 N N . SER A 1 495 ? 33.206 -17.946 -47.952 1.00 84.12 495 SER A N 1
ATOM 3848 C CA . SER A 1 495 ? 33.039 -16.650 -48.610 1.00 84.12 495 SER A CA 1
ATOM 3849 C C . SER A 1 495 ? 31.663 -16.022 -48.381 1.00 84.12 495 SER A C 1
ATOM 3851 O O . SER A 1 495 ? 31.555 -14.861 -47.981 1.00 84.12 495 SER A O 1
ATOM 3853 N N . ILE A 1 496 ? 30.594 -16.793 -48.569 1.00 85.50 496 ILE A N 1
ATOM 3854 C CA . ILE A 1 496 ? 29.222 -16.315 -48.376 1.00 85.50 496 ILE A CA 1
ATOM 3855 C C . ILE A 1 496 ? 28.947 -16.044 -46.889 1.00 85.50 496 ILE A C 1
ATOM 3857 O O . ILE A 1 496 ? 28.310 -15.044 -46.550 1.00 85.50 496 ILE A O 1
ATOM 3861 N N . ILE A 1 497 ? 29.480 -16.870 -45.985 1.00 85.94 497 ILE A N 1
ATOM 3862 C CA . ILE A 1 497 ? 29.385 -16.643 -44.538 1.00 85.94 497 ILE A CA 1
ATOM 3863 C C . ILE A 1 497 ? 30.034 -15.308 -44.151 1.00 85.94 497 ILE A C 1
ATOM 3865 O O . ILE A 1 497 ? 29.393 -14.508 -43.459 1.00 85.94 497 ILE A O 1
ATOM 3869 N N . PHE A 1 498 ? 31.257 -15.033 -44.623 1.00 88.12 498 PHE A N 1
ATOM 3870 C CA . PHE A 1 498 ? 31.948 -13.763 -44.372 1.00 88.12 498 PHE A CA 1
ATOM 3871 C C . PHE A 1 498 ? 31.245 -12.574 -45.029 1.00 88.12 498 PHE A C 1
ATOM 3873 O O . PHE A 1 498 ? 31.234 -11.485 -44.454 1.00 88.12 498 PHE A O 1
ATOM 3880 N N . PHE A 1 499 ? 30.591 -12.771 -46.175 1.00 87.00 499 PHE A N 1
ATOM 3881 C CA . PHE A 1 499 ? 29.745 -11.743 -46.775 1.00 87.00 499 PHE A CA 1
ATOM 3882 C C . PHE A 1 499 ? 28.553 -11.387 -45.869 1.00 87.00 499 PHE A C 1
ATOM 3884 O O . PHE A 1 499 ? 28.239 -10.211 -45.672 1.00 87.00 499 PHE A O 1
ATOM 3891 N N . GLY A 1 500 ? 27.930 -12.390 -45.240 1.00 88.81 500 GLY A N 1
ATOM 3892 C CA . GLY A 1 500 ? 26.909 -12.187 -44.208 1.00 88.81 500 GLY A CA 1
ATOM 3893 C C . GLY A 1 500 ? 27.411 -11.343 -43.038 1.00 88.81 500 GLY A C 1
ATOM 3894 O O . GLY A 1 500 ? 26.741 -10.393 -42.627 1.00 88.81 500 GLY A O 1
ATOM 3895 N N . VAL A 1 501 ? 28.624 -11.632 -42.552 1.00 93.00 501 VAL A N 1
ATOM 3896 C CA . VAL A 1 501 ? 29.286 -10.819 -41.520 1.00 93.00 501 VAL A CA 1
ATOM 3897 C C . VAL A 1 501 ? 29.512 -9.394 -42.021 1.00 93.00 501 VAL A C 1
ATOM 3899 O O . VAL A 1 501 ? 29.171 -8.447 -41.316 1.00 93.00 501 VAL A O 1
ATOM 3902 N N . ALA A 1 502 ? 30.013 -9.219 -43.245 1.00 92.38 502 ALA A N 1
ATOM 3903 C CA . ALA A 1 502 ? 30.279 -7.909 -43.833 1.00 92.38 502 ALA A CA 1
ATOM 3904 C C . ALA A 1 502 ? 29.013 -7.036 -43.943 1.00 92.38 502 ALA A C 1
ATOM 3906 O O . ALA A 1 502 ? 29.083 -5.823 -43.741 1.00 92.38 502 ALA A O 1
ATOM 3907 N N . LEU A 1 503 ? 27.841 -7.629 -44.186 1.00 93.50 503 LEU A N 1
ATOM 3908 C CA . LEU A 1 503 ? 26.566 -6.902 -44.222 1.00 93.50 503 LEU A CA 1
ATOM 3909 C C . LEU A 1 503 ? 25.988 -6.565 -42.839 1.00 93.50 503 LEU A C 1
ATOM 3911 O O . LEU A 1 503 ? 25.114 -5.701 -42.736 1.00 93.50 503 LEU A O 1
ATOM 3915 N N . ALA A 1 504 ? 26.465 -7.190 -41.762 1.00 94.56 504 ALA A N 1
ATOM 3916 C CA . ALA A 1 504 ? 25.884 -7.048 -40.426 1.00 94.56 504 ALA A CA 1
ATOM 3917 C C . ALA A 1 504 ? 25.962 -5.628 -39.841 1.00 94.56 504 ALA A C 1
ATOM 3919 O O . ALA A 1 504 ? 25.144 -5.247 -38.993 1.00 94.56 504 ALA A O 1
ATOM 3920 N N . ALA A 1 505 ? 26.910 -4.814 -40.313 1.00 93.56 505 ALA A N 1
ATOM 3921 C CA . ALA A 1 505 ? 27.046 -3.423 -39.898 1.00 93.56 505 ALA A CA 1
ATOM 3922 C C . ALA A 1 505 ? 25.820 -2.570 -40.281 1.00 93.56 505 ALA A C 1
ATOM 3924 O O . ALA A 1 505 ? 25.486 -1.631 -39.557 1.00 93.56 505 ALA A O 1
ATOM 3925 N N . LEU A 1 506 ? 25.105 -2.904 -41.365 1.00 92.75 506 LEU A N 1
ATOM 3926 C CA . LEU A 1 506 ? 23.926 -2.159 -41.824 1.00 92.75 506 LEU A CA 1
ATOM 3927 C C . LEU A 1 506 ? 22.765 -2.173 -40.815 1.00 92.75 506 LEU A C 1
ATOM 3929 O O . LEU A 1 506 ? 22.390 -1.099 -40.329 1.00 92.75 506 LEU A O 1
ATOM 3933 N N . PRO A 1 507 ? 22.179 -3.337 -40.459 1.00 93.50 507 PRO A N 1
ATOM 3934 C CA . PRO A 1 507 ? 21.062 -3.379 -39.518 1.00 93.50 507 PRO A CA 1
ATOM 3935 C C . PRO A 1 507 ? 21.469 -2.912 -38.114 1.00 93.50 507 PRO A C 1
ATOM 3937 O O . PRO A 1 507 ? 20.647 -2.330 -37.398 1.00 93.50 507 PRO A O 1
ATOM 3940 N N . SER A 1 508 ? 22.739 -3.096 -37.732 1.00 92.88 508 SER A N 1
ATOM 3941 C CA . SER A 1 508 ? 23.290 -2.568 -36.482 1.00 92.88 508 SER A CA 1
ATOM 3942 C C . SER A 1 508 ? 23.288 -1.034 -36.454 1.00 92.88 508 SER A C 1
ATOM 3944 O O . SER A 1 508 ? 22.699 -0.431 -35.551 1.00 92.88 508 SER A O 1
ATOM 3946 N N . THR A 1 509 ? 23.859 -0.392 -37.480 1.00 93.69 509 THR A N 1
ATOM 3947 C CA . THR A 1 509 ? 23.916 1.073 -37.610 1.00 93.69 509 THR A CA 1
ATOM 3948 C C . THR A 1 509 ? 22.528 1.684 -37.710 1.00 93.69 509 THR A C 1
ATOM 3950 O O . THR A 1 509 ? 22.221 2.620 -36.971 1.00 93.69 509 THR A O 1
ATOM 3953 N N . ALA A 1 510 ? 21.651 1.115 -38.544 1.00 91.62 510 ALA A N 1
ATOM 3954 C CA . ALA A 1 510 ? 20.262 1.548 -38.615 1.00 91.62 510 ALA A CA 1
ATOM 3955 C C . ALA A 1 510 ? 19.620 1.505 -37.220 1.00 91.62 510 ALA A C 1
ATOM 3957 O O . ALA A 1 510 ? 19.105 2.515 -36.741 1.00 91.62 510 ALA A O 1
ATOM 3958 N N . GLY A 1 511 ? 19.709 0.367 -36.522 1.00 90.00 511 GLY A N 1
ATOM 3959 C CA . GLY A 1 511 ? 19.135 0.189 -35.189 1.00 90.00 511 GLY A CA 1
ATOM 3960 C C . GLY A 1 511 ? 19.656 1.165 -34.125 1.00 90.00 511 GLY A C 1
ATOM 3961 O O . GLY A 1 511 ? 18.923 1.468 -33.182 1.00 90.00 511 GLY A O 1
ATOM 3962 N N . GLU A 1 512 ? 20.889 1.657 -34.251 1.00 92.50 512 GLU A N 1
ATOM 3963 C CA . GLU A 1 512 ? 21.451 2.694 -33.375 1.00 92.50 512 GLU A CA 1
ATOM 3964 C C . GLU A 1 512 ? 20.907 4.090 -33.703 1.00 92.50 512 GLU A C 1
ATOM 3966 O O . GLU A 1 512 ? 20.461 4.781 -32.788 1.00 92.50 512 GLU A O 1
ATOM 3971 N N . ILE A 1 513 ? 20.822 4.468 -34.985 1.00 89.75 513 ILE A N 1
ATOM 3972 C CA . ILE A 1 513 ? 20.210 5.743 -35.413 1.00 89.75 513 ILE A CA 1
ATOM 3973 C C . ILE A 1 513 ? 18.762 5.831 -34.913 1.00 89.75 513 ILE A C 1
ATOM 3975 O O . ILE A 1 513 ? 18.332 6.859 -34.390 1.00 89.75 513 ILE A O 1
ATOM 3979 N N . TRP A 1 514 ? 18.010 4.729 -35.002 1.00 87.38 514 TRP A N 1
ATOM 3980 C CA . TRP A 1 514 ? 16.641 4.655 -34.483 1.00 87.38 514 TRP A CA 1
ATOM 3981 C C . TRP A 1 514 ? 16.567 4.807 -32.966 1.00 87.38 514 TRP A C 1
ATOM 3983 O O . TRP A 1 514 ? 15.624 5.411 -32.458 1.00 87.38 514 TRP A O 1
ATOM 3993 N N . ALA A 1 515 ? 17.529 4.240 -32.238 1.00 86.31 515 ALA A N 1
ATOM 3994 C CA . ALA A 1 515 ? 17.568 4.325 -30.783 1.00 86.31 515 ALA A CA 1
ATOM 3995 C C . ALA A 1 515 ? 18.004 5.711 -30.284 1.00 86.31 515 ALA A C 1
ATOM 3997 O O . ALA A 1 515 ? 17.655 6.075 -29.163 1.00 86.31 515 ALA A O 1
ATOM 3998 N N . ALA A 1 516 ? 18.746 6.460 -31.102 1.00 84.50 516 ALA A N 1
ATOM 3999 C CA . ALA A 1 516 ? 19.228 7.793 -30.776 1.00 84.50 516 ALA A CA 1
ATOM 4000 C C . ALA A 1 516 ? 18.200 8.905 -31.024 1.00 84.50 516 ALA A C 1
ATOM 4002 O O . ALA A 1 516 ? 18.356 9.993 -30.474 1.00 84.50 516 ALA A O 1
ATOM 4003 N N . ARG A 1 517 ? 17.149 8.654 -31.820 1.00 82.75 517 ARG A N 1
ATOM 4004 C CA . ARG A 1 517 ? 16.089 9.648 -32.030 1.00 82.75 517 ARG A CA 1
ATOM 4005 C C . ARG A 1 517 ? 15.349 9.912 -30.711 1.00 82.75 517 ARG A C 1
ATOM 4007 O O . ARG A 1 517 ? 14.849 8.950 -30.112 1.00 82.75 517 ARG A O 1
ATOM 4014 N N . PRO A 1 518 ? 15.253 11.178 -30.263 1.00 69.25 518 PRO A N 1
ATOM 4015 C CA . PRO A 1 518 ? 14.456 11.514 -29.097 1.00 69.25 518 PRO A CA 1
ATOM 4016 C C . PRO A 1 518 ? 13.018 11.069 -29.362 1.00 69.25 518 PRO A C 1
ATOM 4018 O O . PRO A 1 518 ? 12.465 11.273 -30.444 1.00 69.25 518 PRO A O 1
ATOM 4021 N N . LYS A 1 519 ? 12.414 10.390 -28.386 1.00 68.62 519 LYS A N 1
ATOM 4022 C CA . LYS A 1 519 ? 10.981 10.096 -28.428 1.00 68.62 519 LYS A CA 1
ATOM 4023 C C . LYS A 1 519 ? 10.245 11.386 -28.093 1.00 68.62 519 LYS A C 1
ATOM 4025 O O . LYS A 1 519 ? 9.799 11.574 -26.967 1.00 68.62 519 LYS A O 1
ATOM 4030 N N . GLU A 1 520 ? 10.179 12.281 -29.066 1.00 54.12 520 GLU A N 1
ATOM 4031 C CA . GLU A 1 520 ? 9.343 13.471 -29.016 1.00 54.12 520 GLU A CA 1
ATOM 4032 C C . GLU A 1 520 ? 7.887 13.015 -29.123 1.00 54.12 520 GLU A C 1
ATOM 4034 O O . GLU A 1 520 ? 7.349 12.788 -30.204 1.00 54.12 520 GLU A O 1
ATOM 4039 N N . GLY A 1 521 ? 7.272 12.756 -27.973 1.00 54.59 521 GLY A N 1
ATOM 4040 C CA . GLY A 1 521 ? 5.840 12.521 -27.895 1.00 54.59 521 GLY A CA 1
ATOM 4041 C C . GLY A 1 521 ? 5.409 11.829 -26.602 1.00 54.59 521 GLY A C 1
ATOM 4042 O O . GLY A 1 521 ? 6.076 10.885 -26.160 1.00 54.59 521 GLY A O 1
ATOM 4043 N N . PRO A 1 522 ? 4.282 12.253 -25.995 1.00 53.09 522 PRO A N 1
ATOM 4044 C CA . PRO A 1 522 ? 3.633 11.473 -24.951 1.00 53.09 522 PRO A CA 1
ATOM 4045 C C . PRO A 1 522 ? 3.368 10.066 -25.492 1.00 53.09 522 PRO A C 1
ATOM 4047 O O . PRO A 1 522 ? 3.013 9.884 -26.653 1.00 53.09 522 PRO A O 1
ATOM 4050 N N . ALA A 1 523 ? 3.617 9.062 -24.654 1.00 51.53 523 ALA A N 1
ATOM 4051 C CA . ALA A 1 523 ? 3.719 7.648 -25.010 1.00 51.53 523 ALA A CA 1
ATOM 4052 C C . ALA A 1 523 ? 2.395 6.970 -25.441 1.00 51.53 523 ALA A C 1
ATOM 4054 O O . ALA A 1 523 ? 2.185 5.785 -25.166 1.00 51.53 523 ALA A O 1
ATOM 4055 N N . ASP A 1 524 ? 1.510 7.686 -26.126 1.00 50.00 524 ASP A N 1
ATOM 4056 C CA . ASP A 1 524 ? 0.398 7.105 -26.862 1.00 50.00 524 ASP A CA 1
ATOM 4057 C C . ASP A 1 524 ? 0.938 6.614 -28.196 1.0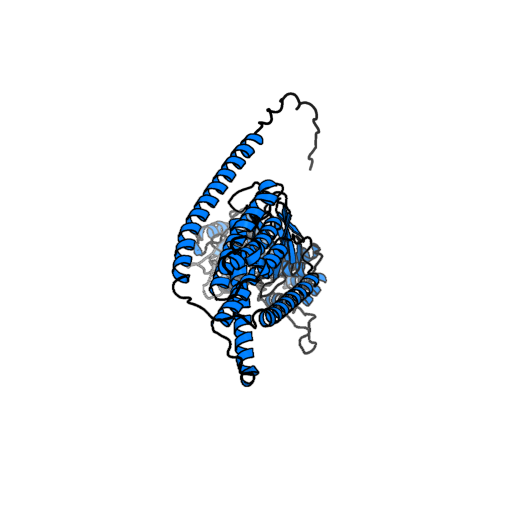0 50.00 524 ASP A C 1
ATOM 4059 O O . ASP A 1 524 ? 1.212 7.347 -29.145 1.00 50.00 524 ASP A O 1
ATOM 4063 N N . ALA A 1 525 ? 1.233 5.319 -28.186 1.00 45.00 525 ALA A N 1
ATOM 4064 C CA . ALA A 1 525 ? 1.871 4.602 -29.261 1.00 45.00 525 ALA A CA 1
ATOM 4065 C C . ALA A 1 525 ? 1.062 4.728 -30.556 1.00 45.00 525 ALA A C 1
ATOM 4067 O O . ALA A 1 525 ? 0.138 3.960 -30.810 1.00 45.00 525 ALA A O 1
ATOM 4068 N N . SER A 1 526 ? 1.485 5.642 -31.425 1.00 44.38 526 SER A N 1
ATOM 4069 C CA . SER A 1 526 ? 1.186 5.552 -32.845 1.00 44.38 526 SER A CA 1
ATOM 4070 C C . SER A 1 526 ? 1.721 4.206 -33.371 1.00 44.38 526 SER A C 1
ATOM 4072 O O . SER A 1 526 ? 2.926 3.938 -33.270 1.00 44.38 526 SER A O 1
ATOM 4074 N N . PRO A 1 527 ? 0.874 3.336 -33.956 1.00 51.62 527 PRO A N 1
ATOM 4075 C CA . PRO A 1 527 ? 1.283 2.037 -34.499 1.00 51.62 527 PRO A CA 1
ATOM 4076 C C . PRO A 1 527 ? 2.280 2.136 -35.674 1.00 51.62 527 PRO A C 1
ATOM 4078 O O . PRO A 1 527 ? 2.819 1.113 -36.108 1.00 51.62 527 PRO A O 1
ATOM 4081 N N . LYS A 1 528 ? 2.608 3.350 -36.147 1.00 52.00 528 LYS A N 1
ATOM 4082 C CA . LYS A 1 528 ? 3.546 3.604 -37.257 1.00 52.00 528 LYS A CA 1
ATOM 4083 C C . LYS A 1 528 ? 4.972 3.096 -37.005 1.00 52.00 528 LYS A C 1
ATOM 4085 O O . LYS A 1 528 ? 5.669 2.728 -37.947 1.00 52.00 528 LYS A O 1
ATOM 4090 N N . GLY A 1 529 ? 5.409 2.990 -35.747 1.00 54.38 529 GLY A N 1
ATOM 4091 C CA . GLY A 1 529 ? 6.735 2.438 -35.431 1.00 54.38 529 GLY A CA 1
ATOM 4092 C C . GLY A 1 529 ? 6.879 0.940 -35.748 1.00 54.38 529 GLY A C 1
ATOM 4093 O O . GLY A 1 529 ? 7.992 0.455 -35.953 1.00 54.38 529 GLY A O 1
ATOM 4094 N N . ARG A 1 530 ? 5.767 0.192 -35.797 1.00 57.72 530 ARG A N 1
ATOM 4095 C CA . ARG A 1 530 ? 5.769 -1.261 -36.037 1.00 57.72 530 ARG A CA 1
ATOM 4096 C C . ARG A 1 530 ? 5.749 -1.602 -37.528 1.00 57.72 530 ARG A C 1
ATOM 4098 O O . ARG A 1 530 ? 6.394 -2.568 -37.926 1.00 57.72 530 ARG A O 1
ATOM 4105 N N . THR A 1 531 ? 5.062 -0.806 -38.347 1.00 58.22 531 THR A N 1
ATOM 4106 C CA . THR A 1 531 ? 4.996 -0.981 -39.808 1.00 58.22 531 THR A CA 1
ATOM 4107 C C . THR A 1 531 ? 6.322 -0.650 -40.484 1.00 58.22 531 THR A C 1
ATOM 4109 O O . THR A 1 531 ? 6.780 -1.418 -41.324 1.00 58.22 531 THR A O 1
ATOM 4112 N N . PHE A 1 532 ? 7.0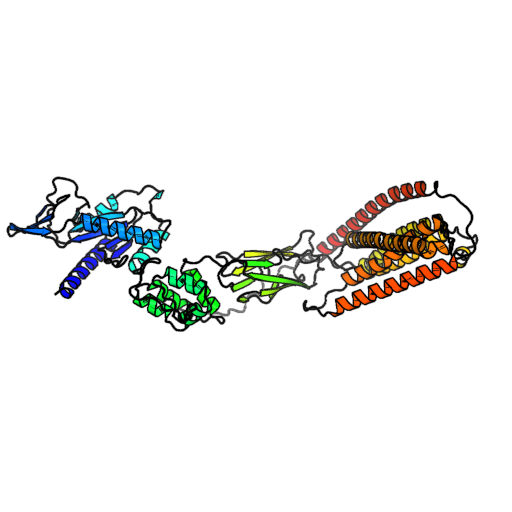13 0.404 -40.047 1.00 58.06 532 PHE A N 1
ATOM 4113 C CA . PHE A 1 532 ? 8.313 0.755 -40.623 1.00 58.06 532 PHE A CA 1
ATOM 4114 C C . PHE A 1 532 ? 9.407 -0.291 -40.328 1.00 58.06 532 PHE A C 1
ATOM 4116 O O . PHE A 1 532 ? 10.206 -0.614 -41.203 1.00 58.06 532 PHE A O 1
ATOM 4123 N N . ARG A 1 533 ? 9.412 -0.906 -39.131 1.00 61.78 533 ARG A N 1
ATOM 4124 C CA . ARG A 1 533 ? 10.328 -2.027 -38.824 1.00 61.78 533 ARG A CA 1
ATOM 4125 C C . ARG A 1 533 ? 10.137 -3.215 -39.769 1.00 61.78 533 ARG A C 1
ATOM 4127 O O . ARG A 1 533 ? 11.123 -3.845 -40.128 1.00 61.78 533 ARG A O 1
ATOM 4134 N N . ARG A 1 534 ? 8.891 -3.492 -40.175 1.00 66.94 534 ARG A N 1
ATOM 4135 C CA . ARG A 1 534 ? 8.563 -4.549 -41.146 1.00 66.94 534 ARG A CA 1
ATOM 4136 C C . ARG A 1 534 ? 9.008 -4.186 -42.567 1.00 66.94 534 ARG A C 1
ATOM 4138 O O . ARG A 1 534 ? 9.504 -5.049 -43.284 1.00 66.94 534 ARG A O 1
ATOM 4145 N N . ALA A 1 535 ? 8.892 -2.914 -42.950 1.00 65.31 535 ALA A N 1
ATOM 4146 C CA . ALA A 1 535 ? 9.383 -2.428 -44.239 1.00 65.31 535 ALA A CA 1
ATOM 4147 C C . ALA A 1 535 ? 10.917 -2.518 -44.337 1.00 65.31 535 ALA A C 1
ATOM 4149 O O . ALA A 1 535 ? 11.441 -3.001 -45.336 1.00 65.31 535 ALA A O 1
ATOM 4150 N N . LEU A 1 536 ? 11.640 -2.144 -43.273 1.00 64.00 536 LEU A N 1
ATOM 4151 C CA . LEU A 1 536 ? 13.101 -2.245 -43.238 1.00 64.00 536 LEU A CA 1
ATOM 4152 C C . LEU A 1 536 ? 13.582 -3.702 -43.297 1.00 64.00 536 LEU A C 1
ATOM 4154 O O . LEU A 1 536 ? 14.528 -3.990 -44.022 1.00 64.00 536 LEU A O 1
ATOM 4158 N N . SER A 1 537 ? 12.923 -4.633 -42.593 1.00 66.44 537 SER A N 1
ATOM 4159 C CA . SER A 1 537 ? 13.246 -6.061 -42.725 1.00 66.44 537 SER A CA 1
ATOM 4160 C C . SER A 1 537 ? 13.000 -6.583 -44.143 1.00 66.44 537 SER A C 1
ATOM 4162 O O . SER A 1 537 ? 13.792 -7.382 -44.629 1.00 66.44 537 SER A O 1
ATOM 4164 N N . GLY A 1 538 ? 11.958 -6.092 -44.826 1.00 68.69 538 GLY A N 1
ATOM 4165 C CA . GLY A 1 538 ? 11.710 -6.411 -46.234 1.00 68.69 538 GLY A CA 1
ATOM 4166 C C . GLY A 1 538 ? 12.815 -5.889 -47.155 1.00 68.69 538 GLY A C 1
ATOM 4167 O O . GLY A 1 538 ? 13.327 -6.638 -47.977 1.00 68.69 538 GLY A O 1
ATOM 4168 N N . ALA A 1 539 ? 13.253 -4.642 -46.969 1.00 62.84 539 ALA A N 1
ATOM 4169 C CA . ALA A 1 539 ? 14.337 -4.054 -47.759 1.00 62.84 539 ALA A CA 1
ATOM 4170 C C . ALA A 1 539 ? 15.684 -4.770 -47.549 1.00 62.84 539 ALA A C 1
ATOM 4172 O O . ALA A 1 539 ? 16.409 -5.007 -48.512 1.00 62.84 539 ALA A O 1
ATOM 4173 N N . VAL A 1 540 ? 16.002 -5.161 -46.307 1.00 63.53 540 VAL A N 1
ATOM 4174 C CA . VAL A 1 540 ? 17.208 -5.952 -46.003 1.00 63.53 540 VAL A CA 1
ATOM 4175 C C . VAL A 1 540 ? 17.139 -7.328 -46.664 1.00 63.53 540 VAL A C 1
ATOM 4177 O O . VAL A 1 540 ? 18.129 -7.760 -47.244 1.00 63.53 540 VAL A O 1
ATOM 4180 N N . LEU A 1 541 ? 15.978 -7.993 -46.639 1.00 69.31 541 LEU A N 1
ATOM 4181 C CA . LEU A 1 541 ? 15.786 -9.279 -47.313 1.00 69.31 541 LEU A CA 1
ATOM 4182 C C . LEU A 1 541 ? 15.987 -9.158 -48.833 1.00 69.31 541 LEU A C 1
ATOM 4184 O O . LEU A 1 541 ? 16.696 -9.969 -49.419 1.00 69.31 541 LEU A O 1
ATOM 4188 N N . VAL A 1 542 ? 15.426 -8.119 -49.459 1.00 65.75 542 VAL A N 1
ATOM 4189 C CA . VAL A 1 542 ? 15.595 -7.849 -50.899 1.00 65.75 542 VAL A CA 1
ATOM 4190 C C . VAL A 1 542 ? 17.060 -7.575 -51.249 1.00 65.75 542 VAL A C 1
ATOM 4192 O O . VAL A 1 542 ? 17.568 -8.137 -52.216 1.00 65.75 542 VAL A O 1
ATOM 4195 N N . ALA A 1 543 ? 17.764 -6.770 -50.448 1.00 58.09 543 ALA A N 1
ATOM 4196 C CA . ALA A 1 543 ? 19.189 -6.513 -50.649 1.00 58.09 543 ALA A CA 1
ATOM 4197 C C . ALA A 1 543 ? 20.026 -7.799 -50.531 1.00 58.09 543 ALA A C 1
ATOM 4199 O O . ALA A 1 543 ? 20.947 -8.007 -51.317 1.00 58.09 543 ALA A O 1
ATOM 4200 N N . LEU A 1 544 ? 19.676 -8.683 -49.593 1.00 58.50 544 LEU A N 1
ATOM 4201 C CA . LEU A 1 544 ? 20.360 -9.958 -49.384 1.00 58.50 544 LEU A CA 1
ATOM 4202 C C . LEU A 1 544 ? 20.133 -10.928 -50.554 1.00 58.50 544 LEU A C 1
ATOM 4204 O O . LEU A 1 544 ? 21.082 -11.550 -51.020 1.00 58.50 544 LEU A O 1
ATOM 4208 N N . ILE A 1 545 ? 18.911 -10.987 -51.095 1.00 65.44 545 ILE A N 1
ATOM 4209 C CA . ILE A 1 545 ? 18.594 -11.758 -52.309 1.00 65.44 545 ILE A CA 1
ATOM 4210 C C . ILE A 1 545 ? 19.377 -11.216 -53.509 1.00 65.44 545 ILE A C 1
ATOM 4212 O O . ILE A 1 545 ? 19.985 -11.988 -54.249 1.00 65.44 545 ILE A O 1
ATOM 4216 N N . PHE A 1 546 ? 19.411 -9.894 -53.692 1.00 56.16 546 PHE A N 1
ATOM 4217 C CA . PHE A 1 546 ? 20.133 -9.271 -54.801 1.00 56.16 546 PHE A CA 1
ATOM 4218 C C . PHE A 1 546 ? 21.637 -9.561 -54.733 1.00 56.16 546 PHE A C 1
ATOM 4220 O O . PHE A 1 546 ? 22.244 -9.921 -55.736 1.00 56.16 546 PHE A O 1
ATOM 4227 N N . VAL A 1 547 ? 22.218 -9.489 -53.535 1.00 56.09 547 VAL A N 1
ATOM 4228 C CA . VAL A 1 547 ? 23.613 -9.852 -53.263 1.00 56.09 547 VAL A CA 1
ATOM 4229 C C . VAL A 1 547 ? 23.907 -11.309 -53.608 1.00 56.09 547 VAL A C 1
ATOM 4231 O O . VAL A 1 547 ? 24.891 -11.575 -54.291 1.00 56.09 547 VAL A O 1
ATOM 4234 N N . VAL A 1 548 ? 23.071 -12.250 -53.157 1.00 57.78 548 VAL A N 1
ATOM 4235 C CA . VAL A 1 548 ? 23.263 -13.683 -53.439 1.00 57.78 548 VAL A CA 1
ATOM 4236 C C . VAL A 1 548 ? 23.193 -13.929 -54.948 1.00 57.78 548 VAL A C 1
ATOM 4238 O O . VAL A 1 548 ? 24.046 -14.610 -55.508 1.00 57.78 548 VAL A O 1
ATOM 4241 N N . THR A 1 549 ? 22.238 -13.290 -55.626 1.00 55.47 549 THR A N 1
ATOM 4242 C CA . THR A 1 549 ? 22.039 -13.433 -57.076 1.00 55.47 549 THR A CA 1
ATOM 4243 C C . THR A 1 549 ? 23.192 -12.817 -57.882 1.00 55.47 549 THR A C 1
ATOM 4245 O O . THR A 1 549 ? 23.641 -13.394 -58.871 1.00 55.47 549 THR A O 1
ATOM 4248 N N . ALA A 1 550 ? 23.708 -11.661 -57.455 1.00 50.41 550 ALA A N 1
ATOM 4249 C CA . ALA A 1 550 ? 24.850 -11.001 -58.084 1.00 50.41 550 ALA A CA 1
ATOM 4250 C C . ALA A 1 550 ? 26.165 -11.755 -57.831 1.00 50.41 550 ALA A C 1
ATOM 4252 O O . ALA A 1 550 ? 26.983 -11.866 -58.742 1.00 50.41 550 ALA A O 1
ATOM 4253 N N . GLY A 1 551 ? 26.342 -12.317 -56.630 1.00 50.91 551 GLY A N 1
ATOM 4254 C CA . GLY A 1 551 ? 27.493 -13.146 -56.271 1.00 50.91 551 GLY A CA 1
ATOM 4255 C C . GLY A 1 551 ? 27.600 -14.383 -57.158 1.00 50.91 551 GLY A C 1
ATOM 4256 O O . GLY A 1 551 ? 28.641 -14.595 -57.767 1.00 50.91 551 GLY A O 1
ATOM 4257 N N . ILE A 1 552 ? 26.492 -15.112 -57.337 1.00 54.09 552 ILE A N 1
ATOM 4258 C CA . ILE A 1 552 ? 26.425 -16.301 -58.206 1.00 54.09 552 ILE A CA 1
ATOM 4259 C C . ILE A 1 552 ? 26.787 -15.968 -59.665 1.00 54.09 552 ILE A C 1
ATOM 4261 O O . ILE A 1 552 ? 27.398 -16.780 -60.353 1.00 54.09 552 ILE A O 1
ATOM 4265 N N . ARG A 1 553 ? 26.444 -14.769 -60.154 1.00 51.22 553 ARG A N 1
ATOM 4266 C CA . ARG A 1 553 ? 26.747 -14.363 -61.538 1.00 51.22 553 ARG A CA 1
ATOM 4267 C C . ARG A 1 553 ? 28.175 -13.875 -61.764 1.00 51.22 553 ARG A C 1
ATOM 4269 O O . ARG A 1 553 ? 28.638 -13.922 -62.900 1.00 51.22 553 ARG A O 1
ATOM 4276 N N . LEU A 1 554 ? 28.850 -13.368 -60.736 1.00 48.41 554 LEU A N 1
ATOM 4277 C CA . LEU A 1 554 ? 30.170 -12.745 -60.874 1.00 48.41 554 LEU A CA 1
ATOM 4278 C C . LEU A 1 554 ? 31.335 -13.725 -60.657 1.00 48.41 554 LEU A C 1
ATOM 4280 O O . LEU A 1 554 ? 32.439 -13.432 -61.105 1.00 48.41 554 LEU A O 1
ATOM 4284 N N . THR A 1 555 ? 31.105 -14.883 -60.031 1.00 50.12 555 THR A N 1
ATOM 4285 C CA . THR A 1 555 ? 32.160 -15.854 -59.670 1.00 50.12 555 THR A CA 1
ATOM 4286 C C . THR A 1 555 ? 32.337 -17.022 -60.652 1.00 50.12 555 THR A C 1
ATOM 4288 O O . THR A 1 555 ? 33.160 -17.895 -60.416 1.00 50.12 555 THR A O 1
ATOM 4291 N N . GLY A 1 556 ? 31.591 -17.054 -61.760 1.00 46.50 556 GLY A N 1
ATOM 4292 C CA . GLY A 1 556 ? 31.533 -18.202 -62.677 1.00 46.50 556 GLY A CA 1
ATOM 4293 C C . GLY A 1 556 ? 32.817 -18.655 -63.409 1.00 46.50 556 GLY A C 1
ATOM 4294 O O . GLY A 1 556 ? 32.847 -19.833 -63.748 1.00 46.50 556 GLY A O 1
ATOM 4295 N N . PRO A 1 557 ? 33.854 -17.830 -63.701 1.00 45.41 557 PRO A N 1
ATOM 4296 C CA . PRO A 1 557 ? 34.930 -18.302 -64.589 1.00 45.41 557 PRO A CA 1
ATOM 4297 C C . PRO A 1 557 ? 36.380 -18.194 -64.080 1.00 45.41 557 PRO A C 1
ATOM 4299 O O . PRO A 1 557 ? 37.289 -18.113 -64.902 1.00 45.41 557 PRO A O 1
ATOM 4302 N N . GLY A 1 558 ? 36.670 -18.205 -62.779 1.00 48.88 558 GLY A N 1
ATOM 4303 C CA . GLY A 1 558 ? 38.080 -18.192 -62.369 1.00 48.88 558 GLY A CA 1
ATOM 4304 C C . GLY A 1 558 ? 38.322 -18.636 -60.947 1.00 48.88 558 GLY A C 1
ATOM 4305 O O . GLY A 1 558 ? 38.514 -17.779 -60.103 1.00 48.88 558 GLY A O 1
ATOM 4306 N N . TRP A 1 559 ? 38.341 -19.946 -60.700 1.00 47.34 559 TRP A N 1
ATOM 4307 C CA . TRP A 1 559 ? 38.715 -20.520 -59.407 1.00 47.34 559 TRP A CA 1
ATOM 4308 C C . TRP A 1 559 ? 39.566 -21.768 -59.598 1.00 47.34 559 TRP A C 1
ATOM 4310 O O . TRP A 1 559 ? 39.053 -22.869 -59.728 1.00 47.34 559 TRP A O 1
ATOM 4320 N N . ASP A 1 560 ? 40.874 -21.566 -59.572 1.00 46.28 560 ASP A N 1
ATOM 4321 C CA . ASP A 1 560 ? 41.816 -22.547 -59.055 1.00 46.28 560 ASP A CA 1
ATOM 4322 C C . ASP A 1 560 ? 42.936 -21.763 -58.363 1.00 46.28 560 ASP A C 1
ATOM 4324 O O . ASP A 1 560 ? 43.223 -20.637 -58.766 1.00 46.28 560 ASP A O 1
ATOM 4328 N N . TRP A 1 561 ? 43.553 -22.368 -57.345 1.00 51.41 561 TRP A N 1
ATOM 4329 C CA . TRP A 1 561 ? 44.757 -21.941 -56.604 1.00 51.41 561 TRP A CA 1
ATOM 4330 C C . TRP A 1 561 ? 44.594 -21.380 -55.160 1.00 51.41 561 TRP A C 1
ATOM 4332 O O . TRP A 1 561 ? 44.347 -20.202 -54.926 1.00 51.41 561 TRP A O 1
ATOM 4342 N N . HIS A 1 562 ? 44.958 -22.267 -54.211 1.00 46.66 562 HIS A N 1
ATOM 4343 C CA . HIS A 1 562 ? 45.719 -22.074 -52.949 1.00 46.66 562 HIS A CA 1
ATOM 4344 C C . HIS A 1 562 ? 45.051 -21.761 -51.580 1.00 46.66 562 HIS A C 1
ATOM 4346 O O . HIS A 1 562 ? 44.605 -20.654 -51.311 1.00 46.66 562 HIS A O 1
ATOM 4352 N N . GLY A 1 563 ? 45.236 -22.704 -50.631 1.00 53.28 563 GLY A N 1
ATOM 4353 C CA . GLY A 1 563 ? 46.185 -22.616 -49.491 1.00 53.28 563 GLY A CA 1
ATOM 4354 C C . GLY A 1 563 ? 45.853 -21.714 -48.286 1.00 53.28 563 GLY A C 1
ATOM 4355 O O . GLY A 1 563 ? 46.407 -20.619 -48.173 1.00 53.28 563 GLY A O 1
ATOM 4356 N N . LEU A 1 564 ? 45.043 -22.210 -47.337 1.00 48.12 564 LEU A N 1
ATOM 4357 C CA . LEU A 1 564 ? 44.395 -21.424 -46.267 1.00 48.12 564 LEU A CA 1
ATOM 4358 C C . LEU A 1 564 ? 45.083 -21.442 -44.876 1.00 48.12 564 LEU A C 1
ATOM 4360 O O . LEU A 1 564 ? 44.860 -20.532 -44.075 1.00 48.12 564 LEU A O 1
ATOM 4364 N N . ASP A 1 565 ? 45.964 -22.401 -44.577 1.00 42.81 565 ASP A N 1
ATOM 4365 C CA . ASP A 1 565 ? 46.313 -22.697 -43.171 1.00 42.81 565 ASP A CA 1
ATOM 4366 C C . ASP A 1 565 ? 47.359 -21.773 -42.517 1.00 42.81 565 ASP A C 1
ATOM 4368 O O . ASP A 1 565 ? 47.347 -21.576 -41.302 1.00 42.81 565 ASP A O 1
ATOM 4372 N N . SER A 1 566 ? 48.244 -21.121 -43.279 1.00 49.53 566 SER A N 1
ATOM 4373 C CA . SER A 1 566 ? 49.326 -20.304 -42.690 1.00 49.53 566 SER A CA 1
ATOM 4374 C C . SER A 1 566 ? 48.921 -18.868 -42.323 1.00 49.53 566 SER A C 1
ATOM 4376 O O . SER A 1 566 ? 49.640 -18.182 -41.595 1.00 49.53 566 SER A O 1
ATOM 4378 N N . ARG A 1 567 ? 47.763 -18.386 -42.796 1.00 52.16 567 ARG A N 1
ATOM 4379 C CA . ARG A 1 567 ? 47.397 -16.954 -42.733 1.00 52.16 567 ARG A CA 1
ATOM 4380 C C . ARG A 1 567 ? 46.479 -16.592 -41.564 1.00 52.16 567 ARG A C 1
ATOM 4382 O O . ARG A 1 567 ? 46.527 -15.461 -41.082 1.00 52.16 567 ARG A O 1
ATOM 4389 N N . VAL A 1 568 ? 45.714 -17.552 -41.042 1.00 48.84 568 VAL A N 1
ATOM 4390 C CA . VAL A 1 568 ? 44.793 -17.341 -39.907 1.00 48.84 568 VAL A CA 1
ATOM 4391 C C . VAL A 1 568 ? 45.555 -17.138 -38.585 1.00 48.84 568 VAL A C 1
ATOM 4393 O O . VAL A 1 568 ? 45.147 -16.330 -37.748 1.00 48.84 568 VAL A O 1
ATOM 4396 N N . ALA A 1 569 ? 46.718 -17.778 -38.420 1.00 52.81 569 ALA A N 1
ATOM 4397 C CA . ALA A 1 569 ? 47.550 -17.649 -37.219 1.00 52.81 569 ALA A CA 1
ATOM 4398 C C . ALA A 1 569 ? 48.249 -16.276 -37.094 1.00 52.81 569 ALA A C 1
ATOM 4400 O O . ALA A 1 569 ? 48.383 -15.744 -35.991 1.00 52.81 569 ALA A O 1
ATOM 4401 N N . ALA A 1 570 ? 48.647 -15.660 -38.212 1.00 55.03 570 ALA A N 1
ATOM 4402 C CA . ALA A 1 570 ? 49.280 -14.336 -38.211 1.00 55.03 570 ALA A CA 1
ATOM 4403 C C . ALA A 1 570 ? 48.286 -13.210 -37.860 1.00 55.03 570 ALA A C 1
ATOM 4405 O O . ALA A 1 570 ? 48.646 -12.202 -37.246 1.00 55.03 570 ALA A O 1
ATOM 4406 N N . ALA A 1 571 ? 47.016 -13.400 -38.215 1.00 44.19 571 ALA A N 1
ATOM 4407 C CA . ALA A 1 571 ? 45.964 -12.411 -38.029 1.00 44.19 571 ALA A CA 1
ATOM 4408 C C . ALA A 1 571 ? 45.534 -12.274 -36.559 1.00 44.19 571 ALA A C 1
ATOM 4410 O O . ALA A 1 571 ? 45.363 -11.162 -36.055 1.00 44.19 571 ALA A O 1
ATOM 4411 N N . SER A 1 572 ? 45.414 -13.395 -35.842 1.00 46.75 572 SER A N 1
ATOM 4412 C CA . SER A 1 572 ? 44.976 -13.413 -34.440 1.00 46.75 572 SER A CA 1
ATOM 4413 C C . SER A 1 572 ? 46.002 -12.772 -33.493 1.00 46.75 572 SER A C 1
ATOM 4415 O O . SER A 1 572 ? 45.628 -12.007 -32.599 1.00 46.75 572 SER A O 1
ATOM 4417 N N . GLN A 1 573 ? 47.303 -12.988 -33.728 1.00 57.94 573 GLN A N 1
ATOM 4418 C CA . GLN A 1 573 ? 48.374 -12.369 -32.936 1.00 57.94 573 GLN A CA 1
ATOM 4419 C C . GLN A 1 573 ? 48.504 -10.857 -33.162 1.00 57.94 573 GLN A C 1
ATOM 4421 O O . GLN A 1 573 ? 48.810 -10.117 -32.220 1.00 57.94 573 GLN A O 1
ATOM 4426 N N . TRP A 1 574 ? 48.269 -10.380 -34.387 1.00 63.19 574 TRP A N 1
ATOM 4427 C CA . TRP A 1 574 ? 48.363 -8.955 -34.708 1.00 63.19 574 TRP A CA 1
ATOM 4428 C C . TRP A 1 574 ? 47.244 -8.138 -34.043 1.00 63.19 574 TRP A C 1
ATOM 4430 O O . TRP A 1 574 ? 47.512 -7.072 -33.483 1.00 63.19 574 TRP A O 1
ATOM 4440 N N . VAL A 1 575 ? 46.009 -8.658 -34.032 1.00 47.41 575 VAL A N 1
ATOM 4441 C CA . VAL A 1 575 ? 44.840 -7.967 -33.455 1.00 47.41 575 VAL A CA 1
ATOM 4442 C C . VAL A 1 575 ? 44.942 -7.862 -31.930 1.00 47.41 575 VAL A C 1
ATOM 4444 O O . VAL A 1 575 ? 44.748 -6.776 -31.378 1.00 47.41 575 VAL A O 1
ATOM 4447 N N . GLY A 1 576 ? 45.324 -8.943 -31.240 1.00 56.81 576 GLY A N 1
ATOM 4448 C CA . GLY A 1 576 ? 45.368 -8.969 -29.772 1.00 56.81 576 GLY A CA 1
ATOM 4449 C C . GLY A 1 576 ? 46.341 -7.956 -29.153 1.00 56.81 576 GLY A C 1
ATOM 4450 O O . GLY A 1 576 ? 46.017 -7.308 -28.158 1.00 56.81 576 GLY A O 1
ATOM 4451 N N . LYS A 1 577 ? 47.520 -7.759 -29.763 1.00 58.94 577 LYS A N 1
ATOM 4452 C CA . LYS A 1 577 ? 48.544 -6.830 -29.244 1.00 58.94 577 LYS A CA 1
ATOM 4453 C C . LYS A 1 577 ? 48.253 -5.359 -29.550 1.00 58.94 577 LYS A C 1
ATOM 4455 O O . LYS A 1 577 ? 48.723 -4.484 -28.824 1.00 58.94 577 LYS A O 1
ATOM 4460 N N . ARG A 1 578 ? 47.523 -5.065 -30.631 1.00 58.59 578 ARG A N 1
ATOM 4461 C CA . ARG A 1 578 ? 47.242 -3.684 -31.065 1.00 58.59 578 ARG A CA 1
ATOM 4462 C C . ARG A 1 578 ? 45.971 -3.124 -30.429 1.00 58.59 578 ARG A C 1
ATOM 4464 O O . ARG A 1 578 ? 45.931 -1.937 -30.119 1.00 58.59 578 ARG A O 1
ATOM 4471 N N . TRP A 1 579 ? 44.979 -3.981 -30.185 1.00 51.53 579 TRP A N 1
ATOM 44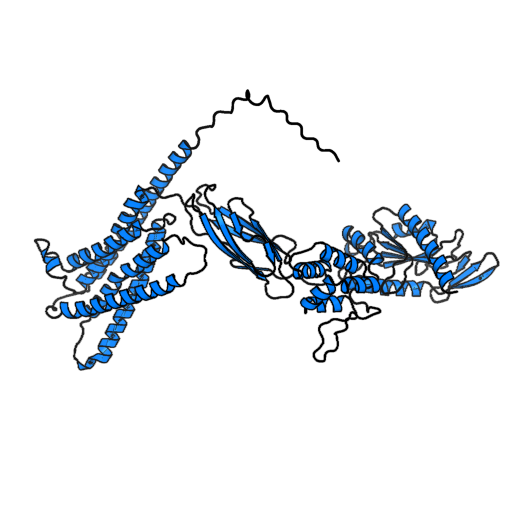72 C CA . TRP A 1 579 ? 43.695 -3.591 -29.604 1.00 51.53 579 TRP A CA 1
ATOM 4473 C C . TRP A 1 579 ? 43.816 -3.119 -28.149 1.00 51.53 579 TRP A C 1
ATOM 4475 O O . TRP A 1 579 ? 43.365 -2.028 -27.814 1.00 51.53 579 TRP A O 1
ATOM 4485 N N . THR A 1 580 ? 44.518 -3.878 -27.305 1.00 56.91 580 THR A N 1
ATOM 4486 C CA . THR A 1 580 ? 44.698 -3.561 -25.875 1.00 56.91 580 THR A CA 1
ATOM 4487 C C . THR A 1 580 ? 45.476 -2.264 -25.643 1.00 56.91 580 THR A C 1
ATOM 4489 O O . THR A 1 580 ? 45.133 -1.474 -24.766 1.00 56.91 580 THR A O 1
ATOM 4492 N N . ARG A 1 581 ? 46.492 -1.992 -26.471 1.00 63.00 581 ARG A N 1
ATOM 4493 C CA . ARG A 1 581 ? 47.282 -0.753 -26.401 1.00 63.00 581 ARG A CA 1
ATOM 4494 C C . ARG A 1 581 ? 46.484 0.474 -26.851 1.00 63.00 581 ARG A C 1
ATOM 4496 O O . ARG A 1 581 ? 46.652 1.555 -26.293 1.00 63.00 581 ARG A O 1
ATOM 4503 N N . TRP A 1 582 ? 45.620 0.306 -27.850 1.00 62.47 582 TRP A N 1
ATOM 4504 C CA . TRP A 1 582 ? 44.748 1.375 -28.330 1.00 62.47 582 TRP A CA 1
ATOM 4505 C C . TRP A 1 582 ? 43.644 1.706 -27.319 1.00 62.47 582 TRP A C 1
ATOM 4507 O O . TRP A 1 582 ? 43.407 2.880 -27.051 1.00 62.47 582 TRP A O 1
ATOM 4517 N N . GLU A 1 583 ? 43.030 0.693 -26.703 1.00 58.66 583 GLU A N 1
ATOM 4518 C CA . GLU A 1 583 ? 41.989 0.871 -25.682 1.00 58.66 583 GLU A CA 1
ATOM 4519 C C . GLU A 1 583 ? 42.510 1.627 -24.448 1.00 58.66 583 GLU A C 1
ATOM 4521 O O . GLU A 1 583 ? 41.875 2.583 -24.004 1.00 58.66 583 GLU A O 1
ATOM 4526 N N . ALA A 1 584 ? 43.703 1.275 -23.955 1.00 62.06 584 ALA A N 1
ATOM 4527 C CA . ALA A 1 584 ? 44.338 1.979 -22.838 1.00 62.06 584 ALA A CA 1
ATOM 4528 C C . ALA A 1 584 ? 44.673 3.441 -23.186 1.00 62.06 584 ALA A C 1
ATOM 4530 O O . ALA A 1 584 ? 44.342 4.354 -22.435 1.00 62.06 584 ALA A O 1
ATOM 4531 N N . SER A 1 585 ? 45.261 3.683 -24.363 1.00 58.94 585 SER A N 1
ATOM 4532 C CA . SER A 1 585 ? 45.657 5.034 -24.780 1.00 58.94 585 SER A CA 1
ATOM 4533 C C . SER A 1 585 ? 44.467 5.952 -25.060 1.00 58.94 585 SER A C 1
ATOM 4535 O O . SER A 1 585 ? 44.563 7.157 -24.827 1.00 58.94 585 SER A O 1
ATOM 4537 N N . LEU A 1 586 ? 43.362 5.416 -25.587 1.00 51.50 586 LEU A N 1
ATOM 4538 C CA . LEU A 1 586 ? 42.175 6.210 -25.884 1.00 51.50 586 LEU A CA 1
ATOM 4539 C C . LEU A 1 586 ? 41.422 6.589 -24.602 1.00 51.50 586 LEU A C 1
ATOM 4541 O O . LEU A 1 586 ? 40.955 7.721 -24.498 1.00 51.50 586 LEU A O 1
ATOM 4545 N N . ASN A 1 587 ? 41.337 5.677 -23.628 1.00 58.97 587 ASN A N 1
ATOM 4546 C CA . ASN A 1 587 ? 40.713 5.959 -22.335 1.00 58.97 587 ASN A CA 1
ATOM 4547 C C . ASN A 1 587 ? 41.516 7.005 -21.540 1.00 58.97 587 ASN A C 1
ATOM 4549 O O . ASN A 1 587 ? 40.938 8.017 -21.148 1.00 58.97 587 ASN A O 1
ATOM 4553 N N . ASP A 1 588 ? 42.843 6.856 -21.430 1.00 62.28 588 ASP A N 1
ATOM 4554 C CA . ASP A 1 588 ? 43.708 7.827 -20.733 1.00 62.28 588 ASP A CA 1
ATOM 4555 C C . ASP A 1 588 ? 43.633 9.233 -21.348 1.00 62.28 588 ASP A C 1
ATOM 4557 O O . ASP A 1 588 ? 43.584 10.245 -20.643 1.00 62.28 588 ASP A O 1
ATOM 4561 N N . TRP A 1 589 ? 43.604 9.320 -22.681 1.00 66.31 589 TRP A N 1
ATOM 4562 C CA . TRP A 1 589 ? 43.532 10.605 -23.375 1.00 66.31 589 TRP A CA 1
ATOM 4563 C C . TRP A 1 589 ? 42.175 11.297 -23.188 1.00 66.31 589 TRP A C 1
ATOM 4565 O O . TRP A 1 589 ? 42.116 12.516 -22.996 1.00 66.31 589 TRP A O 1
ATOM 4575 N N . VAL A 1 590 ? 41.079 10.531 -23.220 1.00 54.88 590 VAL A N 1
ATOM 4576 C CA . VAL A 1 590 ? 39.729 11.061 -22.988 1.00 54.88 590 VAL A CA 1
ATOM 4577 C C . VAL A 1 590 ? 39.571 11.530 -21.543 1.00 54.88 590 VAL A C 1
ATOM 4579 O O . VAL A 1 590 ? 39.034 12.621 -21.339 1.00 54.88 590 VAL A O 1
ATOM 4582 N N . ASP A 1 591 ? 40.087 10.780 -20.568 1.00 61.66 591 ASP A N 1
ATOM 4583 C CA . ASP A 1 591 ? 40.020 11.144 -19.149 1.00 61.66 591 ASP A CA 1
ATOM 4584 C C . ASP A 1 591 ? 40.830 12.416 -18.854 1.00 61.66 591 ASP A C 1
ATOM 4586 O O . ASP A 1 591 ? 40.322 13.342 -18.214 1.00 61.66 591 ASP A O 1
ATOM 4590 N N . GLN A 1 592 ? 42.034 12.558 -19.423 1.00 62.97 592 GLN A N 1
ATOM 4591 C CA . GLN A 1 592 ? 42.831 13.787 -19.285 1.00 62.97 592 GLN A CA 1
ATOM 4592 C C . GLN A 1 592 ? 42.149 15.023 -19.893 1.00 62.97 592 GLN A C 1
ATOM 4594 O O . GLN A 1 592 ? 42.249 16.127 -19.346 1.00 62.97 592 GLN A O 1
ATOM 4599 N N . LEU A 1 593 ? 41.441 14.865 -21.017 1.00 55.53 593 LEU A N 1
ATOM 4600 C CA . LEU A 1 593 ? 40.673 15.955 -21.624 1.00 55.53 593 LEU A CA 1
ATOM 4601 C C . LEU A 1 593 ? 39.433 16.319 -20.805 1.00 55.53 593 LEU A C 1
ATOM 4603 O O . LEU A 1 593 ? 39.101 17.503 -20.700 1.00 55.53 593 LEU A O 1
ATOM 4607 N N . TYR A 1 594 ? 38.772 15.326 -20.209 1.00 57.94 594 TYR A N 1
ATOM 4608 C CA . TYR A 1 594 ? 37.592 15.538 -19.375 1.00 57.94 594 TYR A CA 1
ATOM 4609 C C . TYR A 1 594 ? 37.934 16.301 -18.090 1.00 57.94 594 TYR A C 1
ATOM 4611 O O . TYR A 1 594 ? 37.256 17.280 -17.771 1.00 57.94 594 TYR A O 1
ATOM 4619 N N . VAL A 1 595 ? 39.028 15.927 -17.414 1.00 62.62 595 VAL A N 1
ATOM 4620 C CA . VAL A 1 595 ? 39.508 16.597 -16.191 1.00 62.62 595 VAL A CA 1
ATOM 4621 C C . VAL A 1 595 ? 39.907 18.048 -16.479 1.00 62.62 595 VAL A C 1
ATOM 4623 O O . VAL A 1 595 ? 39.426 18.964 -15.813 1.00 62.62 595 VAL A O 1
ATOM 4626 N N . ARG A 1 596 ? 40.695 18.303 -17.536 1.00 63.94 596 ARG A N 1
ATOM 4627 C CA . ARG A 1 596 ? 41.138 19.671 -17.882 1.00 63.94 596 ARG A CA 1
ATOM 4628 C C . ARG A 1 596 ? 40.001 20.604 -18.292 1.00 63.94 596 ARG A C 1
ATOM 4630 O O . ARG A 1 596 ? 40.080 21.810 -18.050 1.00 63.94 596 ARG A O 1
ATOM 4637 N N . TYR A 1 597 ? 38.969 20.080 -18.951 1.00 57.16 597 TYR A N 1
ATOM 4638 C CA . TYR A 1 597 ? 37.819 20.886 -19.356 1.00 57.16 597 TYR A CA 1
ATOM 4639 C C . TYR A 1 597 ? 36.944 21.250 -18.150 1.00 57.16 597 TYR A C 1
ATOM 4641 O O . TYR A 1 597 ? 36.523 22.403 -18.020 1.00 57.16 597 TYR A O 1
ATOM 4649 N N . TYR A 1 598 ? 36.731 20.303 -17.230 1.00 55.78 598 TYR A N 1
ATOM 4650 C CA . TYR A 1 598 ? 35.932 20.552 -16.035 1.00 55.78 598 TYR A CA 1
ATOM 4651 C C . TYR A 1 598 ? 36.618 21.480 -15.028 1.00 55.78 598 TYR A C 1
ATOM 4653 O O . TYR A 1 598 ? 35.957 22.413 -14.567 1.00 55.78 598 TYR A O 1
ATOM 4661 N N . ASP A 1 599 ? 37.927 21.338 -14.797 1.00 55.41 599 ASP A N 1
ATOM 4662 C CA . ASP A 1 599 ? 38.693 22.243 -13.921 1.00 55.41 599 ASP A CA 1
ATOM 4663 C C . ASP A 1 599 ? 38.612 23.711 -14.376 1.00 55.41 599 ASP A C 1
ATOM 4665 O O . ASP A 1 599 ? 38.407 24.617 -13.566 1.00 55.41 599 ASP A O 1
ATOM 4669 N N . ARG A 1 600 ? 38.666 23.974 -15.691 1.00 50.72 600 ARG A N 1
ATOM 4670 C CA . ARG A 1 600 ? 38.520 25.343 -16.231 1.00 50.72 600 ARG A CA 1
ATOM 4671 C C . ARG A 1 600 ? 37.093 25.884 -16.147 1.00 50.72 600 ARG A C 1
ATOM 4673 O O . ARG A 1 600 ? 36.887 27.089 -15.985 1.00 50.72 600 ARG A O 1
ATOM 4680 N N . SER A 1 601 ? 36.092 25.017 -16.269 1.00 44.78 601 SER A N 1
ATOM 4681 C CA . SER A 1 601 ? 34.682 25.422 -16.189 1.00 44.78 601 SER A CA 1
ATOM 4682 C C . SER A 1 601 ? 34.195 25.646 -14.747 1.00 44.78 601 SER A C 1
ATOM 4684 O O . SER A 1 601 ? 33.311 26.473 -14.524 1.00 44.78 601 SER A O 1
ATOM 4686 N N . ALA A 1 602 ? 34.812 24.988 -13.758 1.00 45.81 602 ALA A N 1
ATOM 4687 C CA . ALA A 1 602 ? 34.579 25.257 -12.339 1.00 45.81 602 ALA A CA 1
ATOM 4688 C C . ALA A 1 602 ? 35.147 26.626 -11.915 1.00 45.81 602 ALA A C 1
ATOM 4690 O O . ALA A 1 602 ? 34.477 27.373 -11.201 1.00 45.81 602 ALA A O 1
ATOM 4691 N N . GLN A 1 603 ? 36.324 27.006 -12.428 1.00 47.91 603 GLN A N 1
ATOM 4692 C CA . GLN A 1 603 ? 36.956 28.301 -12.130 1.00 47.91 603 GLN A CA 1
ATOM 4693 C C . GLN A 1 603 ? 36.220 29.510 -12.734 1.00 47.91 603 GLN A C 1
ATOM 4695 O O . GLN A 1 603 ? 36.257 30.595 -12.167 1.00 47.91 603 GLN A O 1
ATOM 4700 N N . SER A 1 604 ? 35.506 29.343 -13.850 1.00 45.75 604 SER A N 1
ATOM 4701 C CA . SER A 1 604 ? 34.796 30.448 -14.521 1.00 45.75 604 SER A CA 1
ATOM 4702 C C . SER A 1 604 ? 33.388 30.725 -13.975 1.00 45.75 604 SER A C 1
ATOM 4704 O O . SER A 1 604 ? 32.832 31.788 -14.248 1.00 45.75 604 SER A O 1
ATOM 4706 N N . ARG A 1 605 ? 32.809 29.814 -13.176 1.00 45.47 605 ARG A N 1
ATOM 4707 C CA . ARG A 1 605 ? 31.504 30.019 -12.509 1.00 45.47 605 ARG A CA 1
ATOM 4708 C C . ARG A 1 605 ? 31.610 30.554 -11.081 1.00 45.47 605 ARG A C 1
ATOM 4710 O O . ARG A 1 605 ? 30.629 31.088 -10.577 1.00 45.47 605 ARG A O 1
ATOM 4717 N N . PHE A 1 606 ? 32.788 30.491 -10.463 1.00 46.03 606 PHE A N 1
ATOM 4718 C CA . PHE A 1 606 ? 33.100 31.208 -9.226 1.00 46.03 606 PHE A CA 1
ATOM 4719 C C . PHE A 1 606 ? 33.662 32.598 -9.555 1.00 46.03 606 PHE A C 1
ATOM 4721 O O . PHE A 1 606 ? 34.805 32.921 -9.252 1.00 46.03 606 PHE A O 1
ATOM 4728 N N . LYS A 1 607 ? 32.852 33.454 -10.185 1.00 43.19 607 LYS A N 1
ATOM 4729 C CA . LYS A 1 607 ? 33.033 34.896 -9.996 1.00 43.19 607 LYS A CA 1
ATOM 4730 C C . LYS A 1 607 ? 32.307 35.196 -8.685 1.00 43.19 607 LYS A C 1
ATOM 4732 O O . LYS A 1 607 ? 31.083 35.050 -8.672 1.00 43.19 607 LYS A O 1
ATOM 4737 N N . PRO A 1 608 ? 33.005 35.506 -7.575 1.00 45.22 608 PRO A N 1
ATOM 4738 C CA . PRO A 1 608 ? 32.329 35.883 -6.345 1.00 45.22 608 PRO A CA 1
ATOM 4739 C C . PRO A 1 608 ? 31.380 37.020 -6.699 1.00 45.22 608 PRO A C 1
ATOM 4741 O O . PRO A 1 608 ? 31.802 38.039 -7.248 1.00 45.22 608 PRO A O 1
ATOM 4744 N N . THR A 1 609 ? 30.086 36.810 -6.479 1.00 51.72 609 THR A N 1
ATOM 4745 C CA . THR A 1 609 ? 29.154 37.930 -6.491 1.00 51.72 609 THR A CA 1
ATOM 4746 C C . THR A 1 609 ? 29.656 38.837 -5.380 1.00 51.72 609 THR A C 1
ATOM 4748 O O . THR A 1 609 ? 29.767 38.385 -4.239 1.00 51.72 609 THR A O 1
ATOM 4751 N N . ALA A 1 610 ? 30.099 40.045 -5.739 1.00 52.12 610 ALA A N 1
ATOM 4752 C CA . ALA A 1 610 ? 30.544 41.024 -4.762 1.00 52.12 610 ALA A CA 1
ATOM 4753 C C . ALA A 1 610 ? 29.461 41.125 -3.673 1.00 52.12 610 ALA A C 1
ATOM 4755 O O . ALA A 1 610 ? 28.274 41.096 -4.021 1.00 52.12 610 ALA A O 1
ATOM 4756 N N . PRO A 1 611 ? 29.834 41.158 -2.383 1.00 49.75 611 PRO A N 1
ATOM 4757 C CA . PRO A 1 611 ? 28.860 41.289 -1.312 1.00 49.75 611 PRO A CA 1
ATOM 4758 C C . PRO A 1 611 ? 27.977 42.499 -1.610 1.00 49.75 611 PRO A C 1
ATOM 4760 O O . PRO A 1 611 ? 28.481 43.581 -1.909 1.00 49.75 611 PRO A O 1
ATOM 4763 N N . ALA A 1 612 ? 26.664 42.269 -1.606 1.00 50.44 612 ALA A N 1
ATOM 4764 C CA . ALA A 1 612 ? 25.684 43.320 -1.796 1.00 50.44 612 ALA A CA 1
ATOM 4765 C C . ALA A 1 612 ? 25.942 44.421 -0.762 1.00 50.44 612 ALA A C 1
ATOM 4767 O O . ALA A 1 612 ? 26.070 44.142 0.431 1.00 50.44 612 ALA A O 1
ATOM 4768 N N . ASP A 1 613 ? 26.052 45.650 -1.255 1.00 50.12 613 ASP A N 1
ATOM 4769 C CA . ASP A 1 613 ? 26.209 46.854 -0.456 1.00 50.12 613 ASP A CA 1
ATOM 4770 C C . ASP A 1 613 ? 25.044 46.953 0.557 1.00 50.12 613 ASP A C 1
ATOM 4772 O O . ASP A 1 613 ? 23.878 47.001 0.142 1.00 50.12 613 ASP A O 1
ATOM 4776 N N . PRO A 1 614 ? 25.314 46.943 1.878 1.00 47.91 614 PRO A N 1
ATOM 4777 C CA . PRO A 1 614 ? 24.278 46.975 2.910 1.00 47.91 614 PRO A CA 1
ATOM 4778 C C . PRO A 1 614 ? 23.515 48.312 3.000 1.00 47.91 614 PRO A C 1
ATOM 4780 O O . PRO A 1 614 ? 22.629 48.443 3.840 1.00 47.91 614 PRO A O 1
ATOM 4783 N N . SER A 1 615 ? 23.793 49.295 2.138 1.00 46.69 615 SER A N 1
ATOM 4784 C CA . SER A 1 615 ? 23.162 50.624 2.177 1.00 46.69 615 SER A CA 1
ATOM 4785 C C . SER A 1 615 ? 21.790 50.748 1.485 1.00 46.69 615 SER A C 1
ATOM 4787 O O . SER A 1 615 ? 21.200 51.825 1.500 1.00 46.69 615 SER A O 1
ATOM 4789 N N . SER A 1 616 ? 21.229 49.675 0.911 1.00 49.47 616 SER A N 1
ATOM 4790 C CA . SER A 1 616 ? 19.963 49.743 0.143 1.00 49.47 616 SER A CA 1
ATOM 4791 C C . SER A 1 616 ? 18.732 49.108 0.816 1.00 49.47 616 SER A C 1
ATOM 4793 O O . SER A 1 616 ? 17.661 49.058 0.214 1.00 49.47 616 SER A O 1
ATOM 4795 N N . ALA A 1 617 ? 18.837 48.669 2.076 1.00 46.91 617 ALA A N 1
ATOM 4796 C CA . ALA A 1 617 ? 17.759 47.977 2.799 1.00 46.91 617 ALA A CA 1
ATOM 4797 C C . ALA A 1 617 ? 16.922 48.870 3.744 1.00 46.91 617 ALA A C 1
ATOM 4799 O O . ALA A 1 617 ? 16.268 48.360 4.652 1.00 46.91 617 ALA A O 1
ATOM 4800 N N . GLU A 1 618 ? 16.895 50.188 3.535 1.00 49.31 618 GLU A N 1
ATOM 4801 C CA . GLU A 1 618 ? 16.089 51.112 4.342 1.00 49.31 618 GLU A CA 1
ATOM 4802 C C . GLU A 1 618 ? 15.092 51.878 3.463 1.00 49.31 618 GLU A C 1
ATOM 4804 O O . GLU A 1 618 ? 15.382 52.963 2.968 1.00 49.31 618 GLU A O 1
ATOM 4809 N N . LYS A 1 619 ? 13.926 51.259 3.225 1.00 50.00 619 LYS A N 1
ATOM 4810 C CA . LYS A 1 619 ? 12.602 51.873 2.966 1.00 50.00 619 LYS A CA 1
ATOM 4811 C C . LYS A 1 619 ? 11.717 50.852 2.261 1.00 50.00 619 LYS A C 1
ATOM 4813 O O . LYS A 1 619 ? 11.732 50.776 1.046 1.00 50.00 619 LYS A O 1
ATOM 4818 N N . HIS A 1 620 ? 10.959 50.072 3.025 1.00 42.84 620 HIS A N 1
ATOM 4819 C CA . HIS A 1 620 ? 9.568 49.703 2.725 1.00 42.84 620 HIS A CA 1
ATOM 4820 C C . HIS A 1 620 ? 9.043 48.847 3.882 1.00 42.84 620 HIS A C 1
ATOM 4822 O O . HIS A 1 620 ? 8.994 47.621 3.824 1.00 42.84 620 HIS A O 1
ATOM 4828 N N . GLY A 1 621 ? 8.661 49.522 4.969 1.00 39.69 621 GLY A N 1
ATOM 4829 C CA . GLY A 1 621 ? 7.823 48.928 6.001 1.00 39.69 621 GLY A CA 1
ATOM 4830 C C . GLY A 1 621 ? 6.405 48.771 5.461 1.00 39.69 621 GLY A C 1
ATOM 4831 O O . GLY A 1 621 ? 5.697 49.760 5.289 1.00 39.69 621 GLY A O 1
ATOM 4832 N N . VAL A 1 622 ? 5.997 47.533 5.188 1.00 43.56 622 VAL A N 1
ATOM 4833 C CA . VAL A 1 622 ? 4.591 47.167 4.993 1.00 43.56 622 VAL A CA 1
ATOM 4834 C C . VAL A 1 622 ? 4.185 46.322 6.191 1.00 43.56 622 VAL A C 1
ATOM 4836 O O . VAL A 1 622 ? 4.608 45.177 6.341 1.00 43.56 622 VAL A O 1
ATOM 4839 N N . ALA A 1 623 ? 3.391 46.931 7.066 1.00 45.91 623 ALA A N 1
ATOM 4840 C CA . ALA A 1 623 ? 2.732 46.268 8.175 1.00 45.91 623 ALA A CA 1
ATOM 4841 C C . ALA A 1 623 ? 1.628 45.340 7.645 1.00 45.91 623 ALA A C 1
ATOM 4843 O O . ALA A 1 623 ? 0.766 45.778 6.885 1.00 45.91 623 ALA A O 1
ATOM 4844 N N . TRP A 1 624 ? 1.630 44.081 8.086 1.00 35.22 624 TRP A N 1
ATOM 4845 C CA . TRP A 1 624 ? 0.483 43.182 7.969 1.00 35.22 624 TRP A CA 1
ATOM 4846 C C . TRP A 1 624 ? 0.006 42.784 9.371 1.00 35.22 624 TRP A C 1
ATOM 4848 O O . TRP A 1 624 ? 0.823 42.319 10.170 1.00 35.22 624 TRP A O 1
ATOM 4858 N N . PRO A 1 625 ? -1.289 42.963 9.689 1.00 60.44 625 PRO A N 1
ATOM 4859 C CA . PRO A 1 625 ? -1.847 42.612 10.983 1.00 60.44 625 PRO A CA 1
ATOM 4860 C C . PRO A 1 625 ? -2.314 41.152 10.981 1.00 60.44 625 PRO A C 1
ATOM 4862 O O . PRO A 1 625 ? -3.023 40.719 10.074 1.00 60.44 625 PRO A O 1
ATOM 4865 N N . TRP A 1 626 ? -1.979 40.413 12.036 1.00 45.44 626 TRP A N 1
ATOM 4866 C CA . TRP A 1 626 ? -2.723 39.216 12.422 1.00 45.44 626 TRP A CA 1
ATOM 4867 C C . TRP A 1 626 ? -3.600 39.565 13.619 1.00 45.44 626 TRP A C 1
ATOM 4869 O O . TRP A 1 626 ? -3.107 40.025 14.647 1.00 45.44 626 TRP A O 1
ATOM 4879 N N . GLY A 1 627 ? -4.904 39.352 13.464 1.00 55.19 627 GLY A N 1
ATOM 4880 C CA . GLY A 1 627 ? -5.892 39.478 14.522 1.00 55.19 627 GLY A CA 1
ATOM 4881 C C . GLY A 1 627 ? -6.994 38.434 14.364 1.00 55.19 627 GLY A C 1
ATOM 4882 O O . GLY A 1 627 ? -7.741 38.502 13.394 1.00 55.19 627 GLY A O 1
ATOM 4883 N N . LYS A 1 628 ? -7.080 37.583 15.398 1.00 46.69 628 LYS A N 1
ATOM 4884 C CA . LYS A 1 628 ? -8.161 36.678 15.840 1.00 46.69 628 LYS A CA 1
ATOM 4885 C C . LYS A 1 628 ? -8.418 35.384 15.073 1.00 46.69 628 LYS A C 1
ATOM 4887 O O . LYS A 1 628 ? -8.852 35.432 13.905 1.00 46.69 628 LYS A O 1
#

Secondary structure (DSSP, 8-state):
-HHHHHHHHHHHHHHHHHHHHHHS-TT-EEEES-EETTEE-SEEEEETTEEEEEEEE---SEEE--SSS-EEEE-TTS-EEEE--HHHHHHHHHHHHHHHHHHH-TT----EEEEEEE-STT-EE--SS--SS-EEETTTHHHHHHTT-PPPTTTSPPHHHHHHHHHHHHHBSS-TTSPPSS-EEEEEE-TTSPEEEE-SHHHHHHHHHH-HHHHHHHHHTTHHHHHHHHTTBHHHHHHHHHHHHT--SSHHHHHHHHHHHTTSSPPPPEEEESSSEEEEEEETT-EEEEEEEEEE-SSSS--EEEEEESSTTEEEES-EEES-EEEEEEEE-TTPPP-SSPEEEEEEEEETT-SSPEEEEEEEEEEPPPPHHIIIIIHHHHHHHHHHHHHHHHHHHHHHTT-PPPHHHHTTSSSPPPHHHHHHHHHHHHHHHHHHHHHHT--TTS-HHHHHHHHHHHHHHHHHHHHHHHHHHHHHHHHHSGGGT----HHHHHHHHHHHHHHTHHHHHHHHHHHHS---S-S---THHHHHHHHHHHHHHHHHHHHHHHHHHHSTT-------TTTHHHHHHHHHHHHHHHHHHHHHHHHHHHHHHHHHHHHHH----PPPPGGG--S---------

Radius of gyration: 44.51 Å; chains: 1; bounding box: 95×85×129 Å

pLDDT: mean 85.23, std 16.51, range [34.62, 98.44]

Sequence (628 aa):
MAELLVDKGSDLLDSLGVYLRKALPDEYTVVCGPIVRGRQLGAIVVGPEGLVVLHAKDWEGEIRPSQNRVWQERLASGRVVSHANPAREAHSATKVLRAFLRDEFPSLHPMVHHFVVFTKPGVKLVAHEATVPPCTAMDDLPQEILALGPAPEKASLASETREALAPALLDRRLTTTQRAREPFIFRSSGPLGIGKKAWTVRKVINHIDRYPADGVHHLRNGTLERWFEDQGATHLATLAREVTRRSEKDSRVSLENFLLRTGLVRRPRLVTVPRRVDMPRVVSGDRVTRRLRVRKGRGRGYLFGTLKPSDPWVRVGPDTFSGSLDAIVTVDTESLLIKEQPYRARILVASSASEEPIPVPVLVHIASMPSLLSRYLLRPLAGLIAAGLLGAFVGWSLGGGGIDAPRWVTGLIAPPISSGAAWAALIGLFWALLGMIRGFWQHPAWSMAYAMGRWLLKTFVWGAVLSFLLAAGLWFAGRFYADLGVDMPETVYTSIIFFGVALAALPSTAGEIWAARPKEGPADASPKGRTFRRALSGAVLVALIFVVTAGIRLTGPGWDWHGLDSRVAAASQWVGKRWTRWEASLNDWVDQLYVRYYDRSAQSRFKPTAPADPSSAEKHGVAWPWGK

Foldseek 3Di:
DVVVVVVVLQVLLVVLQVLCVVLADPQKDKAAQFQFLNDTFGIWIQHQQGIEGEAEDQADEEWEADAPAWIWGQHPVRDIDTHDHCLVVLVVVVVRVVVQCCQQPVVADADYAYEYEHADPPYHYPYPDADVRHYDYSVCVNVVVVVPDRHDPSRTDDSVRSVVVSVCSHQCNATQPRFFPAWDFFCDDDVVRGTDTHGGNLSVLVVCQVVVVRLLVCLLVLVQLVSCVVRRNNVLSVLSVVLNVVDDPDSLVSSLSSSVVVVSDAFWDKDKVPLAAEWDADEQQDKTKDKIKIATDPDIGWKWWFKDKPDPQWDWPPGTDTGMDTIIIMGGRNPPDADPAWDKIWIFTGMSRDPGTDTHIYTYHYDYQDDPCQQQPVLLQVQLVVQLQVQLLLQLVLLLLFDAADPVQQPPDPVGDRSSNSRSNVLSNVRSNLRNLLSNLAARSDDSVRSVVQLVVQLVVQLVVQLVVQLVVVVVCCVVVVVVVDPDDPSVNSNSSSVSSSCSSPVSSVVRSVVRDPPPDDPPDDCVVVVVVVVVVVVVVVVSVVVVVVVVVPPPPDDDDDDNDPPVVVSVVVCVVVVVVCVVVVVVVVVVVVVVVVVVVVVVVPPPPPPPDPPPPPDDDDDDDDDD